Protein AF-R6I378-F1 (afdb_monomer)

Secondary structure (DSSP, 8-state):
----SHHHHHHHIIIIIHHHHHHHHHHHHHHHHH----PPP-HHHHHHHHHHH---PPPPHHHHHHHHHHTHHHHTTT---THHHHHHHHHHS---TTPPPHHHIIIIIIGGGB-TTTHHHHT-TTTHHHH-TTSB---EEEEEETTEEE-TTS-EE-HHHHHHHHHTTTTT-EEEEE-SS--TTTT-EEE-TT--HHHHHHHH--SS-EEEEE-PPBPHHHHHH-TTS--EEEEEEEEETTEEEEEEEEEEEPPTT-SS--GGGT-EEEEE-TTSBEEEEEE-TT--EESB-TTS-BGGG-B-TTHHHHHHHHHHHHHH-TTBSEEEEEEEEBTTS-EEEEEEESS---HHHHHHHHSSSSGGGHHHHHHHHHHHHHSS---TT-EEEEETTEEEEES--SS-SEEEE-SEETTEEEEEE-TTTTTT-TT--EEEE-S-EEEE-TTTTTT-TT--EEEESS-EEEE-TTTTTT-TT--EEEPPTT--EE-TTTTTT-TT--EEE--TT--EE-TTTTTT-TT-EEE--TTSHHHHHHHHTT-EEE-

Radius of gyration: 27.22 Å; Cα contacts (8 Å, |Δi|>4): 1273; chains: 1; bounding box: 61×60×79 Å

pLDDT: mean 87.16, std 14.76, range [24.22, 98.81]

Nearest PDB structures (foldseek):
  6mlx-assembly3_C  TM=9.387E-01  e=2.480E-11  Treponema pallidum
  4fs7-assembly1_A  TM=8.063E-01  e=1.257E-07  Bacteroides ovatus ATCC 8483
  4gt6-assembly1_A  TM=6.341E-01  e=4.299E-09  Faecalibacterium duncaniae
  4oju-assembly1_D  TM=8.704E-01  e=3.057E-06  Pseudoflavonifractor capillosus ATCC 29799
  4cp6-assembly1_A  TM=7.209E-01  e=8.678E-06  Streptococcus pneumoniae

Mean predicted aligned error: 10.91 Å

Sequence (547 aa):
MKNSIKDKLFNYMFNTLCKERHSDLIRAVSAMQSGEKRGSKSTVLRKWFRETTGETPELSSEQLSDVQDTWKDIWDTGLVDPLWVQVYSGKTGIYSPEYVGSDIHYYNVEWSKIDFDYLRAFLDKNYMDVILPCVKHPTTLIRKIHGQYLDVGFNPITKQQAVEKLFENLDPGVVVKISRASSGGKGVRFLGKGSTRDDISDALDVDRDVAVQLVMQQHPEMAKMNASSVNTIRIICIMLDGESIPLSAVVRIGNSRSRVDNFSSGGVGCGVKPDGHLNDCGYTQKGERYDVHPNGFVFSEGFVPNFDKALEAVKRCHMHVPMFGVASWDIAIDADGEPVLIEYNVGGAGIDIHQYNNGPLYGKYRERIIADAFKNYAERGATLDFNYSIARGEATLSNGSKDVHNLIIPELIDGKPVRTIAASAFKNSDKLESAIIEASLSEIGYLAFYNCSKLQQIEFKAPVKTISRSAFNRCTELESVVIPSGCEKICSYAFRTCKKLRQITIPDSVTTIEPDAFLESPNVTICCKKGSAAESYAIENGLKHKT

Foldseek 3Di:
DDDAVVNVPCCCCVVVVVVCVVVLLLQLLVCLVPVAADAADDPVVVVVLCVQQNDFDDDDPVLVVQLCVVCVNRRRSNQDDCVQQRRLCRLQVDHDSQADDPSCCLNLFFVLLAPPVCCVQCQFQLCVCVLQVLAAAFAWAWKQDPNFIAGPVRHTDDLLVSLVSQLVQLVVWKWKDQGPDDPLCPLIDIGHPPDDSVNSSVSVPDPGIITMGHDFAFAPLQCLLPVLAQKWKWWKWFQAPLFIGTQFIKIQRCPNPDNYSRLVVQIWIWGADPQFATDQWTAGLSSHIDSATPVGHGRRSHGQFPVVQQSVSSRSRCSSVVSRRMKIWIWTQGRVRGTYTHGMDGSCSSCSRRCSHPNHRCPPNSVRSVCSSCVCSNPDSNPPQWRWGADPQEIETAQGDLQDAEEEAAQDDPNGGHAYDEACRQAQSCNHQEYEYNGQYQELYHCSNAQVCNHQYYHYPHAYQEQEACSNANVCNHAEEEHDPNHAEYYACSQHNNQNHQEYEDELNHQYYYPNVHHNNQRYEYEYDPPGPSVVVCVVVVHHYDD

Solvent-accessible surface area (backbone atoms only — not comparable to full-atom values): 27652 Å² total; per-residue (Å²): 134,84,78,50,73,63,67,43,51,55,49,38,54,58,59,54,46,49,71,41,38,64,57,51,48,55,48,23,44,49,17,69,73,71,70,47,76,43,68,63,68,55,76,61,58,59,51,49,43,42,76,64,57,44,85,55,62,79,69,50,76,66,57,49,49,47,31,43,63,70,39,50,95,50,36,47,33,21,72,52,52,68,63,44,32,27,45,51,18,52,52,58,75,53,81,53,58,68,40,70,39,65,67,52,42,46,59,41,50,30,53,54,27,52,52,72,86,51,49,70,60,69,56,20,58,70,38,38,64,75,74,41,65,84,47,45,55,61,55,64,58,39,31,33,54,93,87,41,38,22,40,79,85,68,46,82,48,52,69,66,58,52,33,51,61,51,61,77,34,19,76,85,7,34,33,38,32,49,20,60,99,55,63,73,62,52,68,57,46,80,45,34,79,88,58,50,67,64,58,48,48,57,69,65,69,51,104,61,38,30,24,28,23,46,51,75,61,55,17,70,63,50,33,65,67,36,72,62,21,61,46,30,36,40,32,38,33,37,56,53,98,90,39,56,42,78,56,46,44,28,38,28,34,32,38,86,88,33,64,45,42,24,35,86,72,72,9,39,32,27,14,46,45,96,87,17,36,36,34,60,40,24,27,28,86,62,42,52,76,33,61,48,46,99,79,71,34,52,31,61,78,35,48,46,69,56,41,64,56,39,54,52,38,49,34,57,48,44,65,72,44,63,57,42,24,31,38,21,34,30,34,28,41,27,66,87,47,47,49,24,50,76,54,63,36,67,85,66,62,58,63,64,58,43,33,59,43,68,39,44,53,54,59,98,46,38,68,64,52,51,47,64,44,42,43,58,51,76,80,46,81,51,67,79,41,51,38,58,49,75,58,98,72,33,23,35,35,31,67,31,32,59,81,36,40,71,45,76,43,54,42,54,54,97,88,17,46,24,29,34,39,32,61,40,18,31,44,56,15,59,46,22,35,37,37,39,32,45,21,53,22,60,30,40,20,45,27,18,34,21,38,14,41,42,24,33,44,54,44,58,77,31,33,38,29,29,40,25,42,25,18,36,17,37,14,34,42,24,34,48,42,58,53,39,67,60,21,36,36,40,27,38,27,19,39,16,37,15,53,43,21,42,39,35,36,46,43,71,50,27,69,41,75,39,70,54,25,53,39,71,21,87,51,38,29,42,36,27,48,81,91,22,52,59,43,53,51,25,62,77,68,74,43,50,66,48,107

Structure (mmCIF, N/CA/C/O backbone):
data_AF-R6I378-F1
#
_entry.id   AF-R6I378-F1
#
loop_
_atom_site.group_PDB
_atom_site.id
_atom_site.type_symbol
_atom_site.label_atom_id
_atom_site.label_alt_id
_atom_site.label_comp_id
_atom_site.label_asym_id
_atom_site.label_entity_id
_atom_site.label_seq_id
_atom_site.pdbx_PDB_ins_code
_atom_site.Cartn_x
_atom_site.Cartn_y
_atom_site.Cartn_z
_atom_site.occupancy
_atom_site.B_iso_or_equiv
_atom_site.auth_seq_id
_atom_site.auth_comp_id
_atom_site.auth_asym_id
_atom_site.auth_atom_id
_atom_site.pdbx_PDB_model_num
ATOM 1 N N . MET A 1 1 ? 8.473 22.146 16.994 1.00 28.84 1 MET A N 1
ATOM 2 C CA . MET A 1 1 ? 7.876 20.845 16.617 1.00 28.84 1 MET A CA 1
ATOM 3 C C . MET A 1 1 ? 8.200 19.830 17.706 1.00 28.84 1 MET A C 1
ATOM 5 O O . MET A 1 1 ? 9.346 19.424 17.810 1.00 28.84 1 MET A O 1
ATOM 9 N N . LYS A 1 2 ? 7.245 19.499 18.587 1.00 24.22 2 LYS A N 1
ATOM 10 C CA . LYS A 1 2 ? 7.425 18.431 19.584 1.00 24.22 2 LYS A CA 1
ATOM 11 C C . LYS A 1 2 ? 7.080 17.102 18.909 1.00 24.22 2 LYS A C 1
ATOM 13 O O . LYS A 1 2 ? 5.934 16.904 18.520 1.00 24.22 2 LYS A O 1
ATOM 18 N N . ASN A 1 3 ? 8.099 16.263 18.732 1.00 33.28 3 ASN A N 1
ATOM 19 C CA . ASN A 1 3 ? 8.006 14.908 18.194 1.00 33.28 3 ASN A CA 1
ATOM 20 C C . ASN A 1 3 ? 6.972 14.103 18.979 1.00 33.28 3 ASN A C 1
ATOM 22 O O . ASN A 1 3 ? 7.118 13.918 20.191 1.00 33.28 3 ASN A O 1
ATOM 26 N N . SER A 1 4 ? 5.943 13.624 18.289 1.00 38.12 4 SER A N 1
ATOM 27 C CA . SER A 1 4 ? 5.022 12.656 18.872 1.00 38.12 4 SER A CA 1
ATOM 28 C C . SER A 1 4 ? 5.743 11.314 19.058 1.00 38.12 4 SER A C 1
ATOM 30 O O . SER A 1 4 ? 6.722 11.018 18.376 1.00 38.12 4 SER A O 1
ATOM 32 N N . ILE A 1 5 ? 5.261 10.466 19.967 1.00 36.34 5 ILE A N 1
ATOM 33 C CA . ILE A 1 5 ? 5.773 9.092 20.143 1.00 36.34 5 ILE A CA 1
ATOM 34 C C . ILE A 1 5 ? 5.621 8.264 18.841 1.00 36.34 5 ILE A C 1
ATOM 36 O O . ILE A 1 5 ? 6.416 7.362 18.588 1.00 36.34 5 ILE A O 1
ATOM 40 N N . LYS A 1 6 ? 4.685 8.628 17.948 1.00 39.25 6 LYS A N 1
ATOM 41 C CA . LYS A 1 6 ? 4.537 8.047 16.598 1.00 39.25 6 LYS A CA 1
ATOM 42 C C . LYS A 1 6 ? 5.713 8.365 15.673 1.00 39.25 6 LYS A C 1
ATOM 44 O O . LYS A 1 6 ? 6.207 7.465 14.998 1.00 39.25 6 LYS A O 1
ATOM 49 N N . ASP A 1 7 ? 6.229 9.594 15.732 1.00 39.00 7 ASP A N 1
ATOM 50 C CA . ASP A 1 7 ? 7.473 9.983 15.054 1.00 39.00 7 ASP A CA 1
ATOM 51 C C . ASP A 1 7 ? 8.701 9.318 15.688 1.00 39.00 7 ASP A C 1
ATOM 53 O O . ASP A 1 7 ? 9.812 9.554 15.239 1.00 39.00 7 ASP A O 1
ATOM 57 N N . LYS A 1 8 ? 8.544 8.517 16.747 1.00 37.84 8 LYS A N 1
ATOM 58 C CA . LYS A 1 8 ? 9.615 7.686 17.297 1.00 37.84 8 LYS A CA 1
ATOM 59 C C . LYS A 1 8 ? 9.447 6.225 16.909 1.00 37.84 8 LYS A C 1
ATOM 61 O O . LYS A 1 8 ? 10.449 5.657 16.533 1.00 37.84 8 LYS A O 1
ATOM 66 N N . LEU A 1 9 ? 8.247 5.632 16.916 1.00 38.12 9 LEU A N 1
ATOM 67 C CA . LEU A 1 9 ? 8.050 4.224 16.518 1.00 38.12 9 LEU A CA 1
ATOM 68 C C . LEU A 1 9 ? 8.247 4.006 15.016 1.00 38.12 9 LEU A C 1
ATOM 70 O O . LEU A 1 9 ? 9.051 3.161 14.635 1.00 38.12 9 LEU A O 1
ATOM 74 N N . PHE A 1 10 ? 7.573 4.795 14.169 1.00 39.09 10 PHE A N 1
ATOM 75 C CA . PHE A 1 10 ? 7.757 4.690 12.720 1.00 39.09 10 PHE A CA 1
ATOM 76 C C . PHE A 1 10 ? 9.200 5.031 12.367 1.00 39.09 10 PHE A C 1
ATOM 78 O O . PHE A 1 10 ? 9.853 4.242 11.717 1.00 39.09 10 PHE A O 1
ATOM 85 N N . ASN A 1 11 ? 9.764 6.119 12.900 1.00 39.81 11 ASN A N 1
ATOM 86 C CA . ASN A 1 11 ? 11.175 6.442 12.676 1.00 39.81 11 ASN A CA 1
ATOM 87 C C . ASN A 1 11 ? 12.157 5.461 13.340 1.00 39.81 11 ASN A C 1
ATOM 89 O O . ASN A 1 11 ? 13.286 5.392 12.893 1.00 39.81 11 ASN A O 1
ATOM 93 N N . TYR A 1 12 ? 11.807 4.705 14.378 1.00 44.31 12 TYR A N 1
ATOM 94 C CA . TYR A 1 12 ? 12.691 3.697 14.981 1.00 44.31 12 TYR A CA 1
ATOM 95 C C . TYR A 1 12 ? 12.643 2.395 14.180 1.00 44.31 12 TYR A C 1
ATOM 97 O O . TYR A 1 12 ? 13.682 1.888 13.770 1.00 44.31 12 TYR A O 1
ATOM 105 N N . MET A 1 13 ? 11.453 1.900 13.843 1.00 46.03 13 MET A N 1
ATOM 106 C CA . MET A 1 13 ? 11.310 0.760 12.938 1.00 46.03 13 MET A CA 1
ATOM 107 C C . MET A 1 13 ? 11.835 1.070 11.530 1.00 46.03 13 MET A C 1
ATOM 109 O O . MET A 1 13 ? 12.432 0.214 10.884 1.00 46.03 13 MET A O 1
ATOM 113 N N . PHE A 1 14 ? 11.648 2.304 11.064 1.00 41.03 14 PHE A N 1
ATOM 114 C CA . PHE A 1 14 ? 12.072 2.749 9.743 1.00 41.03 14 PHE A CA 1
ATOM 115 C C . PHE A 1 14 ? 13.528 3.235 9.696 1.00 41.03 14 PHE A C 1
ATOM 117 O O . PHE A 1 14 ? 14.151 3.101 8.656 1.00 41.03 14 PHE A O 1
ATOM 124 N N . ASN A 1 15 ? 14.120 3.780 10.770 1.00 40.53 15 ASN A N 1
ATOM 125 C CA . ASN A 1 15 ? 15.522 4.249 10.742 1.00 40.53 15 ASN A CA 1
ATOM 126 C C . ASN A 1 15 ? 16.515 3.339 11.477 1.00 40.53 15 ASN A C 1
ATOM 128 O O . ASN A 1 15 ? 17.694 3.384 11.133 1.00 40.53 15 ASN A O 1
ATOM 132 N N . THR A 1 16 ? 16.089 2.545 12.463 1.00 43.91 16 THR A N 1
ATOM 133 C CA . THR A 1 16 ? 16.956 1.588 13.177 1.00 43.91 16 THR A CA 1
ATOM 134 C C . THR A 1 16 ? 16.847 0.211 12.536 1.00 43.91 16 THR A C 1
ATOM 136 O O . THR A 1 16 ? 17.840 -0.325 12.055 1.00 43.91 16 THR A O 1
ATOM 139 N N . LEU A 1 17 ? 15.631 -0.327 12.429 1.00 45.41 17 LEU A N 1
ATOM 140 C CA . LEU A 1 17 ? 15.429 -1.678 11.913 1.00 45.41 17 LEU A CA 1
ATOM 141 C C . LEU A 1 17 ? 15.471 -1.758 10.371 1.00 45.41 17 LEU A C 1
ATOM 143 O O . LEU A 1 17 ? 15.969 -2.752 9.867 1.00 45.41 17 LEU A O 1
ATOM 147 N N . CYS A 1 18 ? 15.085 -0.735 9.581 1.00 45.81 18 CYS A N 1
ATOM 148 C CA . CYS A 1 18 ? 15.331 -0.775 8.117 1.00 45.81 18 CYS A CA 1
ATOM 149 C C . CYS A 1 18 ? 16.814 -0.759 7.743 1.00 45.81 18 CYS A C 1
ATOM 151 O O . CYS A 1 18 ? 17.179 -1.360 6.736 1.00 45.81 18 CYS A O 1
ATOM 153 N N . LYS A 1 19 ? 17.661 -0.047 8.503 1.00 48.34 19 LYS A N 1
ATOM 154 C CA . LYS A 1 19 ? 19.107 -0.011 8.229 1.00 48.34 19 LYS A CA 1
ATOM 155 C C . LYS A 1 19 ? 19.735 -1.385 8.431 1.00 48.34 19 LYS A C 1
ATOM 157 O O . LYS A 1 19 ? 20.646 -1.748 7.696 1.00 48.34 19 LYS A O 1
ATOM 162 N N . GLU A 1 20 ? 19.217 -2.146 9.391 1.00 51.56 20 GLU A N 1
ATOM 163 C CA . GLU A 1 20 ? 19.656 -3.510 9.670 1.00 51.56 20 GLU A CA 1
ATOM 164 C C . GLU A 1 20 ? 18.843 -4.567 8.907 1.00 51.56 20 GLU A C 1
ATOM 166 O O . GLU A 1 20 ? 19.331 -5.676 8.758 1.00 51.56 20 GLU A O 1
ATOM 171 N N . ARG A 1 21 ? 17.674 -4.243 8.329 1.00 55.41 21 ARG A N 1
ATOM 172 C CA . ARG A 1 21 ? 16.774 -5.190 7.636 1.00 55.41 21 ARG A CA 1
ATOM 173 C C . ARG A 1 21 ? 17.488 -5.987 6.557 1.00 55.41 21 ARG A C 1
ATOM 175 O O . ARG A 1 21 ? 17.337 -7.198 6.510 1.00 55.41 21 ARG A O 1
ATOM 182 N N . HIS A 1 22 ? 18.249 -5.329 5.684 1.00 53.25 22 HIS A N 1
ATOM 183 C CA . HIS A 1 22 ? 18.951 -6.039 4.614 1.00 53.25 22 HIS A CA 1
ATOM 184 C C . HIS A 1 22 ? 19.990 -7.017 5.187 1.00 53.25 22 HIS A C 1
ATOM 186 O O . HIS A 1 22 ? 20.029 -8.174 4.786 1.00 53.25 22 HIS A O 1
ATOM 192 N N . SER A 1 23 ? 20.742 -6.586 6.206 1.00 60.84 23 SER A N 1
ATOM 193 C CA . SER A 1 23 ? 21.663 -7.439 6.967 1.00 60.84 23 SER A CA 1
ATOM 194 C C . SER A 1 23 ? 20.932 -8.598 7.653 1.00 60.84 23 SER A C 1
ATOM 196 O O . SER A 1 23 ? 21.336 -9.744 7.506 1.00 60.84 23 SER A O 1
ATOM 198 N N . ASP A 1 24 ? 19.833 -8.339 8.355 1.00 61.88 24 ASP A N 1
ATOM 199 C CA . ASP A 1 24 ? 19.018 -9.338 9.048 1.00 61.88 24 ASP A CA 1
ATOM 200 C C . ASP A 1 24 ? 18.440 -10.376 8.098 1.00 61.88 24 ASP A C 1
ATOM 202 O O . ASP A 1 24 ? 18.437 -11.560 8.421 1.00 61.88 24 ASP A O 1
ATOM 206 N N . LEU A 1 25 ? 17.974 -9.945 6.927 1.00 60.38 25 LEU A N 1
ATOM 207 C CA . LEU A 1 25 ? 17.420 -10.834 5.917 1.00 60.38 25 LEU A CA 1
ATOM 208 C C . LEU A 1 25 ? 18.521 -11.656 5.243 1.00 60.38 25 LEU A C 1
ATOM 210 O O . LEU A 1 25 ? 18.368 -12.869 5.165 1.00 60.38 25 LEU A O 1
ATOM 214 N N . ILE A 1 26 ? 19.659 -11.058 4.862 1.00 60.28 26 ILE A N 1
ATOM 215 C CA . ILE A 1 26 ? 20.843 -11.813 4.400 1.00 60.28 26 ILE A CA 1
ATOM 216 C C . ILE A 1 26 ? 21.233 -12.853 5.449 1.00 60.28 26 ILE A C 1
ATOM 218 O O . ILE A 1 26 ? 21.522 -14.010 5.138 1.00 60.28 26 ILE A O 1
ATOM 222 N N . ARG A 1 27 ? 21.223 -12.442 6.718 1.00 66.31 27 ARG A N 1
ATOM 223 C CA . ARG A 1 27 ? 21.560 -13.308 7.833 1.00 66.31 27 ARG A CA 1
ATOM 224 C C . ARG A 1 27 ? 20.565 -14.465 7.978 1.00 66.31 27 ARG A C 1
ATOM 226 O O . ARG A 1 27 ? 21.001 -15.601 8.130 1.00 66.31 27 ARG A O 1
ATOM 233 N N . ALA A 1 28 ? 19.270 -14.198 7.906 1.00 62.50 28 ALA A N 1
ATOM 234 C CA . ALA A 1 28 ? 18.227 -15.214 7.986 1.00 62.50 28 ALA A CA 1
ATOM 235 C C . ALA A 1 28 ? 18.292 -16.201 6.809 1.00 62.50 28 ALA A C 1
ATOM 237 O O . ALA A 1 28 ? 18.219 -17.407 7.025 1.00 62.50 28 ALA A O 1
ATOM 238 N N . VAL A 1 29 ? 18.500 -15.707 5.582 1.00 59.12 29 VAL A N 1
ATOM 239 C CA . VAL A 1 29 ? 18.694 -16.538 4.377 1.00 59.12 29 VAL A CA 1
ATOM 240 C C . VAL A 1 29 ? 19.894 -17.463 4.550 1.00 59.12 29 VAL A C 1
ATOM 242 O O . VAL A 1 29 ? 19.786 -18.665 4.328 1.00 59.12 29 VAL A O 1
ATOM 245 N N . SER A 1 30 ? 21.023 -16.918 5.006 1.00 63.78 30 SER A N 1
ATOM 246 C CA . SER A 1 30 ? 22.235 -17.697 5.263 1.00 63.78 30 SER A CA 1
ATOM 247 C C . SER A 1 30 ? 22.000 -18.805 6.293 1.00 63.78 30 SER A C 1
ATOM 249 O O . SER A 1 30 ? 22.451 -19.921 6.061 1.00 63.78 30 SER A O 1
ATOM 251 N N . ALA A 1 31 ? 21.273 -18.525 7.381 1.00 65.44 31 ALA A N 1
ATOM 252 C CA . ALA A 1 31 ? 20.920 -19.521 8.395 1.00 65.44 31 ALA A CA 1
ATOM 253 C C . ALA A 1 31 ? 20.043 -20.648 7.826 1.00 65.44 31 ALA A C 1
ATOM 255 O O . ALA A 1 31 ? 20.327 -21.821 8.052 1.00 65.44 31 ALA A O 1
ATOM 256 N N . MET A 1 32 ? 19.019 -20.300 7.035 1.00 65.06 32 MET A N 1
ATOM 257 C CA . MET A 1 32 ? 18.137 -21.283 6.388 1.00 65.06 32 MET A CA 1
ATOM 258 C C . MET A 1 32 ? 18.895 -22.192 5.413 1.00 65.06 32 MET A C 1
ATOM 260 O O . MET A 1 32 ? 18.591 -23.376 5.319 1.00 65.06 32 MET A O 1
ATOM 264 N N . GLN A 1 33 ? 19.900 -21.660 4.714 1.00 63.34 33 GLN A N 1
ATOM 265 C CA . GLN A 1 33 ? 20.709 -22.423 3.759 1.00 63.34 33 GLN A CA 1
ATOM 266 C C . GLN A 1 33 ? 21.752 -23.323 4.426 1.00 63.34 33 GLN A C 1
ATOM 268 O O . GLN A 1 33 ? 21.998 -24.430 3.953 1.00 63.34 33 GLN A O 1
ATOM 273 N N . SER A 1 34 ? 22.409 -22.843 5.485 1.00 66.25 34 SER A N 1
ATOM 274 C CA . SER A 1 34 ? 23.501 -23.570 6.142 1.00 66.25 34 SER A CA 1
ATOM 275 C C . SER A 1 34 ? 23.032 -24.495 7.267 1.00 66.25 34 SER A C 1
ATOM 277 O O . SER A 1 34 ? 23.807 -25.343 7.709 1.00 66.25 34 SER A O 1
ATOM 279 N N . GLY A 1 35 ? 21.801 -24.318 7.760 1.00 65.44 35 GLY A N 1
ATOM 280 C CA . GLY A 1 35 ? 21.319 -24.945 8.994 1.00 65.44 35 GLY A CA 1
ATOM 281 C C . GLY A 1 35 ? 21.964 -24.369 10.263 1.00 65.44 35 GLY A C 1
ATOM 282 O O . GLY A 1 35 ? 21.819 -24.940 11.344 1.00 65.44 35 GLY A O 1
ATOM 283 N N . GLU A 1 36 ? 22.709 -23.264 10.155 1.00 71.19 36 GLU A N 1
ATOM 284 C CA . GLU A 1 36 ? 23.337 -22.590 11.291 1.00 71.19 36 GLU A CA 1
ATOM 285 C C . GLU A 1 36 ? 22.280 -21.898 12.160 1.00 71.19 36 GLU A C 1
ATOM 287 O O . GLU A 1 36 ? 21.536 -21.037 11.691 1.00 71.19 36 GLU A O 1
ATOM 292 N N . LYS A 1 37 ? 22.265 -22.218 13.458 1.00 71.44 37 LYS A N 1
ATOM 293 C CA . LYS A 1 37 ? 21.362 -21.586 14.425 1.00 71.44 37 LYS A CA 1
ATOM 294 C C . LYS A 1 37 ? 21.810 -20.174 14.773 1.00 71.44 37 LYS A C 1
ATOM 296 O O . LYS A 1 37 ? 22.980 -19.952 15.093 1.00 71.44 37 LYS A O 1
ATOM 301 N N . ARG A 1 38 ? 20.868 -19.227 14.804 1.00 68.25 38 ARG A N 1
ATOM 302 C CA . ARG A 1 38 ? 21.132 -17.832 15.193 1.00 68.25 38 ARG A CA 1
ATOM 303 C C . ARG A 1 38 ? 20.367 -17.430 16.447 1.00 68.25 38 ARG A C 1
ATOM 305 O O . ARG A 1 38 ? 19.251 -17.872 16.685 1.00 68.25 38 ARG A O 1
ATOM 312 N N . GLY A 1 39 ? 21.001 -16.593 17.271 1.00 63.81 39 GLY A N 1
ATOM 313 C CA . GLY A 1 39 ? 20.392 -16.051 18.489 1.00 63.81 39 GLY A CA 1
ATOM 314 C C . GLY A 1 39 ? 19.288 -15.027 18.199 1.00 63.81 39 GLY A C 1
ATOM 315 O O . GLY A 1 39 ? 19.255 -14.434 17.120 1.00 63.81 39 GLY A O 1
ATOM 316 N N . SER A 1 40 ? 18.407 -14.798 19.180 1.00 62.50 40 SER A N 1
ATOM 317 C CA . SER A 1 40 ? 17.303 -13.834 19.067 1.00 62.50 40 SER A CA 1
ATOM 318 C C . SER A 1 40 ? 17.797 -12.385 18.961 1.00 62.50 40 SER A C 1
ATOM 320 O O . SER A 1 40 ? 18.901 -12.037 19.401 1.00 62.50 40 SER A O 1
ATOM 322 N N . LYS A 1 41 ? 16.965 -11.503 18.397 1.00 63.62 41 LYS A N 1
ATOM 323 C CA . LYS A 1 41 ? 17.326 -10.098 18.188 1.00 63.62 41 LYS A CA 1
ATOM 324 C C . LYS A 1 41 ? 17.354 -9.289 19.489 1.00 63.62 41 LYS A C 1
ATOM 326 O O . LYS A 1 41 ? 16.386 -9.154 20.211 1.00 63.62 41 LYS A O 1
ATOM 331 N N . SER A 1 42 ? 18.493 -8.629 19.680 1.00 57.16 42 SER A N 1
ATOM 332 C CA . SER A 1 42 ? 18.639 -7.279 20.229 1.00 57.16 42 SER A CA 1
ATOM 333 C C . SER A 1 42 ? 18.168 -6.980 21.666 1.00 57.16 42 SER A C 1
ATOM 335 O O . SER A 1 42 ? 16.997 -6.762 21.973 1.00 57.16 42 SER A O 1
ATOM 337 N N . THR A 1 43 ? 19.153 -6.690 22.519 1.00 61.69 43 THR A N 1
ATOM 338 C CA . THR A 1 43 ? 19.019 -5.935 23.780 1.00 61.69 43 THR A CA 1
ATOM 339 C C . THR A 1 43 ? 18.233 -4.615 23.626 1.00 61.69 43 THR A C 1
ATOM 341 O O . THR A 1 43 ? 17.656 -4.118 24.596 1.00 61.69 43 THR A O 1
ATOM 344 N N . VAL A 1 44 ? 18.176 -4.033 22.420 1.00 60.59 44 VAL A N 1
ATOM 345 C CA . VAL A 1 44 ? 17.491 -2.760 22.129 1.00 60.59 44 VAL A CA 1
ATOM 346 C C . VAL A 1 44 ? 15.965 -2.923 22.081 1.00 60.59 44 VAL A C 1
ATOM 348 O O . VAL A 1 44 ? 15.265 -2.056 22.602 1.00 60.59 44 VAL A O 1
ATOM 351 N N . LEU A 1 45 ? 15.440 -4.037 21.549 1.00 66.50 45 LEU A N 1
ATOM 352 C CA . LEU A 1 45 ? 13.999 -4.353 21.579 1.00 66.50 45 LEU A CA 1
ATOM 353 C C . LEU A 1 45 ? 13.506 -4.443 23.027 1.00 66.50 45 LEU A C 1
ATOM 355 O O . LEU A 1 45 ? 12.554 -3.760 23.403 1.00 66.50 45 LEU A O 1
ATOM 359 N N . ARG A 1 46 ? 14.237 -5.176 23.877 1.00 71.88 46 ARG A N 1
ATOM 360 C CA . ARG A 1 46 ? 13.964 -5.276 25.323 1.00 71.88 46 ARG A CA 1
ATOM 361 C C . ARG A 1 46 ? 13.918 -3.915 26.010 1.00 71.88 46 ARG A C 1
ATOM 363 O O . ARG A 1 46 ? 13.002 -3.653 26.789 1.00 71.88 46 ARG A O 1
ATOM 370 N N . LYS A 1 47 ? 14.879 -3.035 25.711 1.00 72.88 47 LYS A N 1
ATOM 371 C CA . LYS A 1 47 ? 14.892 -1.665 26.239 1.00 72.88 47 LYS A CA 1
ATOM 372 C C . LYS A 1 47 ? 13.662 -0.876 25.780 1.00 72.88 47 LYS A C 1
ATOM 374 O O . LYS A 1 47 ? 13.007 -0.247 26.606 1.00 72.88 47 LYS A O 1
ATOM 379 N N . TRP A 1 48 ? 13.325 -0.942 24.494 1.00 71.81 48 TRP A N 1
ATOM 380 C CA . TRP A 1 48 ? 12.195 -0.208 23.926 1.00 71.81 48 TRP A CA 1
ATOM 381 C C . TRP A 1 48 ? 10.846 -0.639 24.513 1.00 71.81 48 TRP A C 1
ATOM 383 O O . TRP A 1 48 ? 10.046 0.219 24.891 1.00 71.81 48 TRP A O 1
ATOM 393 N N . PHE A 1 49 ? 10.596 -1.946 24.636 1.00 74.31 49 PHE A N 1
ATOM 394 C CA . PHE A 1 49 ? 9.373 -2.446 25.267 1.00 74.31 49 PHE A CA 1
ATOM 395 C C . PHE A 1 49 ? 9.280 -2.008 26.719 1.00 74.31 49 PHE A C 1
ATOM 397 O O . PHE A 1 49 ? 8.252 -1.479 27.133 1.00 74.31 49 PHE A O 1
ATOM 404 N N . ARG A 1 50 ? 10.375 -2.118 27.478 1.00 75.56 50 ARG A N 1
ATOM 405 C CA . ARG A 1 50 ? 10.400 -1.637 28.862 1.00 75.56 50 ARG A CA 1
ATOM 406 C C . ARG A 1 50 ? 10.031 -0.153 28.954 1.00 75.56 50 ARG A C 1
ATOM 408 O O . ARG A 1 50 ? 9.255 0.228 29.821 1.00 75.56 50 ARG A O 1
ATOM 415 N N . GLU A 1 51 ? 10.538 0.673 28.041 1.00 74.31 51 GLU A N 1
ATOM 416 C CA . GLU A 1 51 ? 10.240 2.111 27.990 1.00 74.31 51 GLU A CA 1
ATOM 417 C C . GLU A 1 51 ? 8.814 2.430 27.499 1.00 74.31 51 GLU A C 1
ATOM 419 O O . GLU A 1 51 ? 8.248 3.454 27.886 1.00 74.31 51 GLU A O 1
ATOM 424 N N . THR A 1 52 ? 8.224 1.585 26.648 1.00 66.12 52 THR A N 1
ATOM 425 C CA . THR A 1 52 ? 6.962 1.891 25.943 1.00 66.12 52 THR A CA 1
ATOM 426 C C . THR A 1 52 ? 5.744 1.229 26.576 1.00 66.12 52 THR A C 1
ATOM 428 O O . THR A 1 52 ? 4.684 1.851 26.676 1.00 66.12 52 THR A O 1
ATOM 431 N N . THR A 1 53 ? 5.892 -0.022 27.001 1.00 70.56 53 THR A N 1
ATOM 432 C CA . THR A 1 53 ? 4.829 -0.857 27.565 1.00 70.56 53 THR A CA 1
ATOM 433 C C . THR A 1 53 ? 5.054 -1.171 29.043 1.00 70.56 53 THR A C 1
ATOM 435 O O . THR A 1 53 ? 4.151 -1.703 29.679 1.00 70.56 53 THR A O 1
ATOM 438 N N . GLY A 1 54 ? 6.207 -0.828 29.621 1.00 75.75 54 GLY A N 1
ATOM 439 C CA . GLY A 1 54 ? 6.563 -1.223 30.985 1.00 75.75 54 GLY A CA 1
ATOM 440 C C . GLY A 1 54 ? 7.019 -2.681 31.069 1.00 75.75 54 GLY A C 1
ATOM 441 O O . GLY A 1 54 ? 7.217 -3.350 30.052 1.00 75.75 54 GLY A O 1
ATOM 442 N N . GLU A 1 55 ? 7.214 -3.167 32.292 1.00 80.25 55 GLU A N 1
ATOM 443 C CA . GLU A 1 55 ? 7.623 -4.551 32.542 1.00 80.25 55 GLU A CA 1
ATOM 444 C C . GLU A 1 55 ? 6.457 -5.524 32.323 1.00 80.25 55 GLU A C 1
ATOM 446 O O . GLU A 1 55 ? 5.301 -5.215 32.615 1.00 80.25 55 GLU A O 1
ATOM 451 N N . THR A 1 56 ? 6.767 -6.701 31.779 1.00 83.50 56 THR A N 1
ATOM 452 C CA . THR A 1 56 ? 5.810 -7.795 31.560 1.00 83.50 56 THR A CA 1
ATOM 453 C C . THR A 1 56 ? 6.411 -9.098 32.088 1.00 83.50 56 THR A C 1
ATOM 455 O O . THR A 1 56 ? 7.634 -9.253 32.003 1.00 83.50 56 THR A O 1
ATOM 458 N N . PRO A 1 57 ? 5.601 -10.018 32.649 1.00 86.75 57 PRO A N 1
ATOM 459 C CA . PRO A 1 57 ? 6.097 -11.288 33.179 1.00 86.75 57 PRO A CA 1
ATOM 460 C C . PRO A 1 57 ? 6.881 -12.060 32.122 1.00 86.75 57 PRO A C 1
ATOM 462 O O . PRO A 1 57 ? 6.486 -12.060 30.960 1.00 86.75 57 PRO A O 1
ATOM 465 N N . GLU A 1 58 ? 7.985 -12.696 32.508 1.00 90.06 58 GLU A N 1
ATOM 466 C CA . GLU A 1 58 ? 8.736 -13.560 31.596 1.00 90.06 58 GLU A CA 1
ATOM 467 C C . GLU A 1 58 ? 7.937 -14.820 31.244 1.00 90.06 58 GLU A C 1
ATOM 469 O O . GLU A 1 58 ? 7.117 -15.294 32.032 1.00 90.06 58 GLU A O 1
ATOM 474 N N . LEU A 1 59 ? 8.192 -15.364 30.052 1.00 91.62 59 LEU A N 1
ATOM 475 C CA . LEU A 1 59 ? 7.637 -16.654 29.652 1.00 91.62 59 LEU A CA 1
ATOM 476 C C . LEU A 1 59 ? 8.280 -17.775 30.474 1.00 91.62 59 LEU A C 1
ATOM 478 O O . LEU A 1 59 ? 9.494 -17.772 30.695 1.00 91.62 59 LEU A O 1
ATOM 482 N N . SER A 1 60 ? 7.482 -18.762 30.883 1.00 95.38 60 SER A N 1
ATOM 483 C CA . SER A 1 60 ? 8.017 -19.995 31.465 1.00 95.38 60 SER A CA 1
ATOM 484 C C . SER A 1 60 ? 8.838 -20.779 30.430 1.00 95.38 60 SER A C 1
ATOM 486 O O . SER A 1 60 ? 8.711 -20.571 29.222 1.00 95.38 60 SER A O 1
ATOM 488 N N . SER A 1 61 ? 9.667 -21.725 30.881 1.00 94.62 61 SER A N 1
ATOM 489 C CA . SER A 1 61 ? 10.420 -22.597 29.966 1.00 94.62 61 SER A CA 1
ATOM 490 C C . SER A 1 61 ? 9.508 -23.411 29.041 1.00 94.62 61 SER A C 1
ATOM 492 O O . SER A 1 61 ? 9.846 -23.612 27.880 1.00 94.62 61 SER A O 1
ATOM 494 N N . GLU A 1 62 ? 8.341 -23.832 29.536 1.00 96.00 62 GLU A N 1
ATOM 495 C CA . GLU A 1 62 ? 7.319 -24.528 28.746 1.00 96.00 62 GLU A CA 1
ATOM 496 C C . GLU A 1 62 ? 6.719 -23.604 27.681 1.00 96.00 62 GLU A C 1
ATOM 498 O O . GLU A 1 62 ? 6.690 -23.955 26.506 1.00 96.00 62 GLU A O 1
ATOM 503 N N . GLN A 1 63 ? 6.345 -22.378 28.062 1.00 96.00 63 GLN A N 1
ATOM 504 C CA . GLN A 1 63 ? 5.826 -21.383 27.122 1.00 96.00 63 GLN A CA 1
ATOM 505 C C . GLN A 1 63 ? 6.858 -20.992 26.063 1.00 96.00 63 GLN A C 1
ATOM 507 O O . GLN A 1 63 ? 6.497 -20.732 24.919 1.00 96.00 63 GLN A O 1
ATOM 512 N N . LEU A 1 64 ? 8.140 -20.926 26.424 1.00 92.94 64 LEU A N 1
ATOM 513 C CA . LEU A 1 64 ? 9.204 -20.665 25.461 1.00 92.94 64 LEU A CA 1
ATOM 514 C C . LEU A 1 64 ? 9.358 -21.826 24.471 1.00 92.94 64 LEU A C 1
ATOM 516 O O . LEU A 1 64 ? 9.545 -21.567 23.285 1.00 92.94 64 LEU A O 1
ATOM 520 N N . SER A 1 65 ? 9.252 -23.075 24.935 1.00 94.25 65 SER A N 1
ATOM 521 C CA . SER A 1 65 ? 9.261 -24.258 24.064 1.00 94.25 65 SER A CA 1
ATOM 522 C C . SER A 1 65 ? 8.075 -24.255 23.098 1.00 94.25 65 SER A C 1
ATOM 524 O O . SER A 1 65 ? 8.252 -24.505 21.914 1.00 94.25 65 SER A O 1
ATOM 526 N N . ASP A 1 66 ? 6.882 -23.893 23.563 1.00 95.88 66 ASP A N 1
ATOM 527 C CA . ASP A 1 66 ? 5.687 -23.820 22.714 1.00 95.88 66 ASP A CA 1
ATOM 528 C C . ASP A 1 66 ? 5.809 -22.727 21.629 1.00 95.88 66 ASP A C 1
ATOM 530 O O . ASP A 1 66 ? 5.479 -22.932 20.458 1.00 95.88 66 ASP A O 1
ATOM 534 N N . VAL A 1 67 ? 6.405 -21.575 21.968 1.00 93.88 67 VAL A N 1
ATOM 535 C CA . VAL A 1 67 ? 6.749 -20.548 20.967 1.00 93.88 67 VAL A CA 1
ATOM 536 C C . VAL A 1 67 ? 7.764 -21.087 19.952 1.00 93.88 67 VAL A C 1
ATOM 538 O O . VAL A 1 67 ? 7.613 -20.839 18.755 1.00 93.88 67 VAL A O 1
ATOM 541 N N . GLN A 1 68 ? 8.779 -21.830 20.403 1.00 91.75 68 GLN A N 1
ATOM 542 C CA . GLN A 1 68 ? 9.759 -22.465 19.515 1.00 91.75 68 GLN A CA 1
ATOM 543 C C . GLN A 1 68 ? 9.093 -23.424 18.536 1.00 91.75 68 GLN A C 1
ATOM 545 O O . GLN A 1 68 ? 9.322 -23.316 17.333 1.00 91.75 68 GLN A O 1
ATOM 550 N N . ASP A 1 69 ? 8.233 -24.307 19.034 1.00 92.44 69 ASP A N 1
ATOM 551 C CA . ASP A 1 69 ? 7.541 -25.308 18.226 1.00 92.44 69 ASP A CA 1
ATOM 552 C C . ASP A 1 69 ? 6.569 -24.660 17.233 1.00 92.44 69 ASP A C 1
ATOM 554 O O . ASP A 1 69 ? 6.533 -25.029 16.055 1.00 92.44 69 ASP A O 1
ATOM 558 N N . THR A 1 70 ? 5.840 -23.632 17.671 1.00 91.81 70 THR A N 1
ATOM 559 C CA . THR A 1 70 ? 4.914 -22.867 16.826 1.00 91.81 70 THR A CA 1
ATOM 560 C C . THR A 1 70 ? 5.643 -22.175 15.674 1.00 91.81 70 THR A C 1
ATOM 562 O O . THR A 1 70 ? 5.151 -22.142 14.541 1.00 91.81 70 THR A O 1
ATOM 565 N N . TRP A 1 71 ? 6.826 -21.615 15.928 1.00 88.25 71 TRP A N 1
ATOM 566 C CA . TRP A 1 71 ? 7.616 -20.860 14.951 1.00 88.25 71 TRP A CA 1
ATOM 567 C C . TRP A 1 71 ? 8.793 -21.643 14.360 1.00 88.25 71 TRP A C 1
ATOM 569 O O . TRP A 1 71 ? 9.659 -21.036 13.730 1.00 88.25 71 TRP A O 1
ATOM 579 N N . LYS A 1 72 ? 8.817 -22.971 14.518 1.00 86.56 72 LYS A N 1
ATOM 580 C CA . LYS A 1 72 ? 9.957 -23.844 14.185 1.00 86.56 72 LYS A CA 1
ATOM 581 C C . LYS A 1 72 ? 10.528 -23.632 12.783 1.00 86.56 72 LYS A C 1
ATOM 583 O O . LYS A 1 72 ? 11.743 -23.648 12.621 1.00 86.56 72 LYS A O 1
ATOM 588 N N . ASP A 1 73 ? 9.671 -23.349 11.801 1.00 77.81 73 ASP A N 1
ATOM 589 C CA . ASP A 1 73 ? 10.062 -23.198 10.394 1.00 77.81 73 ASP A CA 1
ATOM 590 C C . ASP A 1 73 ? 10.974 -21.985 10.162 1.00 77.81 73 ASP A C 1
ATOM 592 O O . ASP A 1 73 ? 11.758 -21.961 9.217 1.00 77.81 73 ASP A O 1
ATOM 596 N N . ILE A 1 74 ? 10.888 -20.975 11.033 1.00 78.75 74 ILE A N 1
ATOM 597 C CA . ILE A 1 74 ? 11.706 -19.761 10.958 1.00 78.75 74 ILE A CA 1
ATOM 598 C C . ILE A 1 74 ? 12.422 -19.437 12.276 1.00 78.75 74 ILE A C 1
ATOM 600 O O . ILE A 1 74 ? 13.021 -18.367 12.396 1.00 78.75 74 ILE A O 1
ATOM 604 N N . TRP A 1 75 ? 12.395 -20.332 13.265 1.00 83.19 75 TRP A N 1
ATOM 605 C CA . TRP A 1 75 ? 12.962 -20.084 14.591 1.00 83.19 75 TRP A CA 1
ATOM 606 C C . TRP A 1 75 ? 14.478 -19.859 14.532 1.00 83.19 75 TRP A C 1
ATOM 608 O O . TRP A 1 75 ? 14.982 -18.824 14.972 1.00 83.19 75 TRP A O 1
ATOM 618 N N . ASP A 1 76 ? 15.201 -20.783 13.893 1.00 78.44 76 ASP A N 1
ATOM 619 C CA . ASP A 1 76 ? 16.669 -20.771 13.831 1.00 78.44 76 ASP A CA 1
ATOM 620 C C . ASP A 1 76 ? 17.239 -19.625 12.969 1.00 78.44 76 ASP A C 1
ATOM 622 O O . ASP A 1 76 ? 18.442 -19.355 12.996 1.00 78.44 76 ASP A O 1
ATOM 626 N N . THR A 1 77 ? 16.377 -18.888 12.259 1.00 72.94 77 THR A N 1
ATOM 627 C CA . THR A 1 77 ? 16.761 -17.706 11.470 1.00 72.94 77 THR A CA 1
ATOM 628 C C . THR A 1 77 ? 17.148 -16.505 12.334 1.00 72.94 77 THR A C 1
ATOM 630 O O . THR A 1 77 ? 17.769 -15.559 11.838 1.00 72.94 77 THR A O 1
ATOM 633 N N . GLY A 1 78 ? 16.756 -16.511 13.614 1.00 74.69 78 GLY A N 1
ATOM 634 C CA . GLY A 1 78 ? 16.883 -15.368 14.517 1.00 74.69 78 GLY A CA 1
ATOM 635 C C . GLY A 1 78 ? 15.911 -14.220 14.210 1.00 74.69 78 GLY A C 1
ATOM 636 O O . GLY A 1 78 ? 16.050 -13.142 14.783 1.00 74.69 78 GLY A O 1
ATOM 637 N N . LEU A 1 79 ? 14.940 -14.402 13.304 1.00 76.31 79 LEU A N 1
ATOM 638 C CA . LEU A 1 79 ? 13.898 -13.402 13.024 1.00 76.31 79 LEU A CA 1
ATOM 639 C C . LEU A 1 79 ? 12.805 -13.365 14.094 1.00 76.31 79 LEU A C 1
ATOM 641 O O . LEU A 1 79 ? 12.189 -12.321 14.286 1.00 76.31 79 LEU A O 1
ATOM 645 N N . VAL A 1 80 ? 12.564 -14.488 14.768 1.00 82.94 80 VAL A N 1
ATOM 646 C CA . VAL A 1 80 ? 11.536 -14.612 15.803 1.00 82.94 80 VAL A CA 1
ATOM 647 C C . VAL A 1 80 ? 12.103 -14.164 17.140 1.00 82.94 80 VAL A C 1
ATOM 649 O O . VAL A 1 80 ? 13.102 -14.700 17.617 1.00 82.94 80 VAL A O 1
ATOM 652 N N . ASP A 1 81 ? 11.448 -13.181 17.755 1.00 86.25 81 ASP A N 1
ATOM 653 C CA . ASP A 1 81 ? 11.735 -12.764 19.123 1.00 86.25 81 ASP A CA 1
ATOM 654 C C . ASP A 1 81 ? 10.545 -13.116 20.037 1.00 86.25 81 ASP A C 1
ATOM 656 O O . ASP A 1 81 ? 9.459 -12.544 19.871 1.00 86.25 81 ASP A O 1
ATOM 660 N N . PRO A 1 82 ? 10.717 -14.030 21.017 1.00 89.12 82 PRO A N 1
ATOM 661 C CA . PRO A 1 82 ? 9.647 -14.417 21.939 1.00 89.12 82 PRO A CA 1
ATOM 662 C C . PRO A 1 82 ? 9.170 -13.257 22.827 1.00 89.12 82 PRO A C 1
ATOM 664 O O . PRO A 1 82 ? 8.112 -13.358 23.450 1.00 89.12 82 PRO A O 1
ATOM 667 N N . LEU A 1 83 ? 9.898 -12.135 22.874 1.00 86.94 83 LEU A N 1
ATOM 668 C CA . LEU A 1 83 ? 9.491 -10.935 23.599 1.00 86.94 83 LEU A CA 1
ATOM 669 C C . LEU A 1 83 ? 8.139 -10.387 23.128 1.00 86.94 83 LEU A C 1
ATOM 671 O O . LEU A 1 83 ? 7.389 -9.850 23.940 1.00 86.94 83 LEU A O 1
ATOM 675 N N . TRP A 1 84 ? 7.789 -10.542 21.850 1.00 89.31 84 TRP A N 1
ATOM 676 C CA . TRP A 1 84 ? 6.462 -10.152 21.367 1.00 89.31 84 TRP A CA 1
ATOM 677 C C . TRP A 1 84 ? 5.364 -10.963 22.055 1.00 89.31 84 TRP A C 1
ATOM 679 O O . TRP A 1 84 ? 4.423 -10.384 22.597 1.00 89.31 84 TRP A O 1
ATOM 689 N N . VAL A 1 85 ? 5.527 -12.287 22.113 1.00 93.38 85 VAL A N 1
ATOM 690 C CA . VAL A 1 85 ? 4.601 -13.191 22.811 1.00 93.38 85 VAL A CA 1
ATOM 691 C C . VAL A 1 85 ? 4.516 -12.828 24.290 1.00 93.38 85 VAL A C 1
ATOM 693 O O . VAL A 1 85 ? 3.415 -12.720 24.829 1.00 93.38 85 VAL A O 1
ATOM 696 N N . GLN A 1 86 ? 5.661 -12.571 24.928 1.00 92.06 86 GLN A N 1
ATOM 697 C CA . GLN A 1 86 ? 5.740 -12.125 26.319 1.00 92.06 86 GLN A CA 1
ATOM 698 C C . GLN A 1 86 ? 4.904 -10.859 26.557 1.00 92.06 86 GLN A C 1
ATOM 700 O O . GLN A 1 86 ? 4.069 -10.818 27.462 1.00 92.06 86 GLN A O 1
ATOM 705 N N . VAL A 1 87 ? 5.100 -9.833 25.727 1.00 89.81 87 VAL A N 1
ATOM 706 C CA . VAL A 1 87 ? 4.456 -8.528 25.901 1.00 89.81 87 VAL A CA 1
ATOM 707 C C . VAL A 1 87 ? 2.952 -8.623 25.689 1.00 89.81 87 VAL A C 1
ATOM 709 O O . VAL A 1 87 ? 2.192 -8.153 26.538 1.00 89.81 87 VAL A O 1
ATOM 712 N N . TYR A 1 88 ? 2.500 -9.255 24.604 1.00 93.19 88 TYR A N 1
ATOM 713 C CA . TYR A 1 88 ? 1.067 -9.406 24.352 1.00 93.19 88 TYR A CA 1
ATOM 714 C C . TYR A 1 88 ? 0.388 -10.250 25.426 1.00 93.19 88 TYR A C 1
ATOM 716 O O . TYR A 1 88 ? -0.650 -9.840 25.948 1.00 93.19 88 TYR A O 1
ATOM 724 N N . SER A 1 89 ? 0.999 -11.366 25.826 1.00 93.62 89 SER A N 1
ATOM 725 C CA . SER A 1 89 ? 0.451 -12.228 26.878 1.00 93.62 89 SER A CA 1
ATOM 726 C C . SER A 1 89 ? 0.366 -11.493 28.214 1.00 93.62 89 SER A C 1
ATOM 728 O O . SER A 1 89 ? -0.673 -11.514 28.868 1.00 93.62 89 SER A O 1
ATOM 730 N N . GLY A 1 90 ? 1.421 -10.765 28.592 1.00 91.06 90 GLY A N 1
ATOM 731 C CA . GLY A 1 90 ? 1.455 -9.989 29.830 1.00 91.06 90 GLY A CA 1
ATOM 732 C C . GLY A 1 90 ? 0.436 -8.846 29.868 1.00 91.06 90 GLY A C 1
ATOM 733 O O . GLY A 1 90 ? -0.099 -8.541 30.931 1.00 91.06 90 GLY A O 1
ATOM 734 N N . LYS A 1 91 ? 0.142 -8.216 28.723 1.00 88.62 91 LYS A N 1
ATOM 735 C CA . LYS A 1 91 ? -0.836 -7.116 28.629 1.00 88.62 91 LYS A CA 1
ATOM 736 C C . LYS A 1 91 ? -2.282 -7.584 28.565 1.00 88.62 91 LYS A C 1
ATOM 738 O O . LYS A 1 91 ? -3.161 -6.939 29.132 1.00 88.62 91 LYS A O 1
ATOM 743 N N . THR A 1 92 ? -2.533 -8.677 27.859 1.00 89.69 92 THR A N 1
ATOM 744 C CA . THR A 1 92 ? -3.891 -9.191 27.645 1.00 89.69 92 THR A CA 1
ATOM 745 C C . THR A 1 92 ? -4.334 -10.138 28.756 1.00 89.69 92 THR A C 1
ATOM 747 O O . THR A 1 92 ? -5.531 -10.262 29.005 1.00 89.69 92 THR A O 1
ATOM 750 N N . GLY A 1 93 ? -3.383 -10.786 29.436 1.00 88.75 93 GLY A N 1
ATOM 751 C CA . GLY A 1 93 ? -3.640 -11.934 30.305 1.00 88.75 93 GLY A CA 1
ATOM 752 C C . GLY A 1 93 ? -3.923 -13.225 29.527 1.00 88.75 93 GLY A C 1
ATOM 753 O O . GLY A 1 93 ? -4.231 -14.242 30.140 1.00 88.75 93 GLY A O 1
ATOM 754 N N . ILE A 1 94 ? -3.827 -13.195 28.193 1.00 88.50 94 ILE A N 1
ATOM 755 C CA . ILE A 1 94 ? -4.105 -14.320 27.299 1.00 88.50 94 ILE A CA 1
ATOM 756 C C . ILE A 1 94 ? -2.787 -14.760 26.680 1.00 88.50 94 ILE A C 1
ATOM 758 O O . ILE A 1 94 ? -2.226 -14.066 25.832 1.00 88.50 94 ILE A O 1
ATOM 762 N N . TYR A 1 95 ? -2.302 -15.926 27.098 1.00 94.31 95 TYR A N 1
ATOM 763 C CA . TYR A 1 95 ? -1.148 -16.551 26.469 1.00 94.31 95 TYR A CA 1
ATOM 764 C C . TYR A 1 95 ? -1.523 -17.152 25.110 1.00 94.31 95 TYR A C 1
ATOM 766 O O . TYR A 1 95 ? -2.533 -17.843 24.986 1.00 94.31 95 TYR A O 1
ATOM 774 N N . SER A 1 96 ? -0.682 -16.912 24.105 1.00 95.62 96 SER A N 1
ATOM 775 C CA . SER A 1 96 ? -0.702 -17.653 22.846 1.00 95.62 96 SER A CA 1
ATOM 776 C C . SER A 1 96 ? 0.679 -17.614 22.192 1.00 95.62 96 SER A C 1
ATOM 778 O O . SER A 1 96 ? 1.237 -16.523 22.047 1.00 95.62 96 SER A O 1
ATOM 780 N N . PRO A 1 97 ? 1.226 -18.751 21.735 1.00 94.88 97 PRO A N 1
ATOM 781 C CA . PRO A 1 97 ? 2.499 -18.765 21.020 1.00 94.88 97 PRO A CA 1
ATOM 782 C C . PRO A 1 97 ? 2.397 -18.153 19.611 1.00 94.88 97 PRO A C 1
ATOM 784 O O . PRO A 1 97 ? 3.416 -17.877 18.979 1.00 94.88 97 PRO A O 1
ATOM 787 N N . GLU A 1 98 ? 1.184 -17.899 19.108 1.00 95.12 98 GLU A N 1
ATOM 788 C CA . GLU A 1 98 ? 0.935 -17.431 17.741 1.00 95.12 98 GLU A CA 1
ATOM 789 C C . GLU A 1 98 ? 1.015 -15.910 17.567 1.00 95.12 98 GLU A C 1
ATOM 791 O O . GLU A 1 98 ? 0.933 -15.429 16.431 1.00 95.12 98 GLU A O 1
ATOM 796 N N . TYR A 1 99 ? 1.166 -15.137 18.650 1.00 95.06 99 TYR A N 1
ATOM 797 C CA . TYR A 1 99 ? 1.346 -13.689 18.531 1.00 95.06 99 TYR A CA 1
ATOM 798 C C . TYR A 1 99 ? 2.503 -13.366 17.584 1.00 95.06 99 TYR A C 1
ATOM 800 O O . TYR A 1 99 ? 3.608 -13.892 17.718 1.00 95.06 99 TYR A O 1
ATOM 808 N N . VAL A 1 100 ? 2.247 -12.472 16.629 1.00 92.06 100 VAL A N 1
ATOM 809 C CA . VAL A 1 100 ? 3.230 -12.090 15.619 1.00 92.06 100 VAL A CA 1
ATOM 810 C C . VAL A 1 100 ? 3.942 -10.806 16.026 1.00 92.06 100 VAL A C 1
ATOM 812 O O . VAL A 1 100 ? 3.328 -9.831 16.471 1.00 92.06 100 VAL A O 1
ATOM 815 N N . GLY A 1 101 ? 5.261 -10.799 15.856 1.00 87.94 101 GLY A N 1
ATOM 816 C CA . GLY A 1 101 ? 6.060 -9.601 16.048 1.00 87.94 101 GLY A CA 1
ATOM 817 C C . GLY A 1 101 ? 5.796 -8.554 14.975 1.00 87.94 101 GLY A C 1
ATOM 818 O O . GLY A 1 101 ? 5.664 -8.879 13.792 1.00 87.94 101 GLY A O 1
ATOM 819 N N . SER A 1 102 ? 5.729 -7.282 15.378 1.00 82.56 102 SER A N 1
ATOM 820 C CA . SER A 1 102 ? 5.567 -6.177 14.425 1.00 82.56 102 SER A CA 1
ATOM 821 C C . SER A 1 102 ? 6.707 -6.152 13.409 1.00 82.56 102 SER A C 1
ATOM 823 O O . SER A 1 102 ? 6.466 -5.932 12.229 1.00 82.56 102 SER A O 1
ATOM 825 N N . ASP A 1 103 ? 7.935 -6.449 13.819 1.00 74.75 103 ASP A N 1
ATOM 826 C CA . ASP A 1 103 ? 9.067 -6.608 12.905 1.00 74.75 103 ASP A CA 1
ATOM 827 C C . ASP A 1 103 ? 8.803 -7.659 11.815 1.00 74.75 103 ASP A C 1
ATOM 829 O O . ASP A 1 103 ? 8.887 -7.331 10.632 1.00 74.75 103 ASP A O 1
ATOM 833 N N . ILE A 1 104 ? 8.405 -8.881 12.173 1.00 81.88 104 ILE A N 1
ATOM 834 C CA . ILE A 1 104 ? 8.080 -9.918 11.178 1.00 81.88 104 ILE A CA 1
ATOM 835 C C . ILE A 1 104 ? 6.941 -9.452 10.267 1.00 81.88 104 ILE A C 1
ATOM 837 O O . ILE A 1 104 ? 7.042 -9.556 9.043 1.00 81.88 104 ILE A O 1
ATOM 841 N N . HIS A 1 105 ? 5.863 -8.915 10.840 1.00 87.31 105 HIS A N 1
ATOM 842 C CA . HIS A 1 105 ? 4.714 -8.466 10.059 1.00 87.31 105 HIS A CA 1
ATOM 843 C C . HIS A 1 105 ? 5.096 -7.380 9.051 1.00 87.31 105 HIS A C 1
ATOM 845 O O . HIS A 1 105 ? 4.872 -7.536 7.851 1.00 87.31 105 HIS A O 1
ATOM 851 N N . TYR A 1 106 ? 5.703 -6.289 9.515 1.00 78.75 106 TYR A N 1
ATOM 852 C CA . TYR A 1 106 ? 6.018 -5.158 8.654 1.00 78.75 106 TYR A CA 1
ATOM 853 C C . TYR A 1 106 ? 7.055 -5.532 7.592 1.00 78.75 106 TYR A C 1
ATOM 855 O O . TYR A 1 106 ? 6.892 -5.153 6.435 1.00 78.75 106 TYR A O 1
ATOM 863 N N . TYR A 1 107 ? 8.091 -6.306 7.929 1.00 75.25 107 TYR A N 1
ATOM 864 C CA . TYR A 1 107 ? 9.167 -6.609 6.980 1.00 75.25 107 TYR A CA 1
ATOM 865 C C . TYR A 1 107 ? 8.841 -7.732 6.004 1.00 75.25 107 TYR A C 1
ATOM 867 O O . TYR A 1 107 ? 9.188 -7.615 4.825 1.00 75.25 107 TYR A O 1
ATOM 875 N N . ASN A 1 108 ? 8.246 -8.820 6.482 1.00 77.94 108 ASN A N 1
ATOM 876 C CA . ASN A 1 108 ? 8.092 -10.039 5.694 1.00 77.94 108 ASN A CA 1
ATOM 877 C C . ASN A 1 108 ? 6.694 -10.155 5.085 1.00 77.94 108 ASN A C 1
ATOM 879 O O . ASN A 1 108 ? 6.555 -10.790 4.043 1.00 77.94 108 ASN A O 1
ATOM 883 N N . VAL A 1 109 ? 5.686 -9.501 5.672 1.00 84.25 109 VAL A N 1
ATOM 884 C CA . VAL A 1 109 ? 4.289 -9.622 5.227 1.00 84.25 109 VAL A CA 1
ATOM 885 C C . VAL A 1 109 ? 3.776 -8.353 4.549 1.00 84.25 109 VAL A C 1
ATOM 887 O O . VAL A 1 109 ? 3.262 -8.427 3.436 1.00 84.25 109 VAL A O 1
ATOM 890 N N . GLU A 1 110 ? 3.899 -7.187 5.187 1.00 83.81 110 GLU A N 1
ATOM 891 C CA . GLU A 1 110 ? 3.336 -5.940 4.653 1.00 83.81 110 GLU A CA 1
ATOM 892 C C . GLU A 1 110 ? 4.264 -5.304 3.606 1.00 83.81 110 GLU A C 1
ATOM 894 O O . GLU A 1 110 ? 3.898 -5.206 2.437 1.00 83.81 110 GLU A O 1
ATOM 899 N N . TRP A 1 111 ? 5.482 -4.891 3.972 1.00 74.88 111 TRP A N 1
ATOM 900 C CA . TRP A 1 111 ? 6.348 -4.101 3.080 1.00 74.88 111 TRP A CA 1
ATOM 901 C C . TRP A 1 111 ? 6.958 -4.880 1.918 1.00 74.88 111 TRP A C 1
ATOM 903 O O . TRP A 1 111 ? 7.405 -4.263 0.952 1.00 74.88 111 TRP A O 1
ATOM 913 N N . SER A 1 112 ? 7.006 -6.209 1.998 1.00 70.19 112 SER A N 1
ATOM 914 C CA . SER A 1 112 ? 7.386 -7.070 0.870 1.00 70.19 112 SER A CA 1
ATOM 915 C C . SER A 1 112 ? 6.358 -7.023 -0.266 1.00 70.19 112 SER A C 1
ATOM 917 O O . SER A 1 112 ? 6.697 -7.341 -1.402 1.00 70.19 112 SER A O 1
ATOM 919 N N . LYS A 1 113 ? 5.129 -6.573 0.018 1.00 73.38 113 LYS A N 1
ATOM 920 C CA . LYS A 1 113 ? 3.997 -6.573 -0.914 1.00 73.38 113 LYS A CA 1
ATOM 921 C C . LYS A 1 113 ? 3.446 -5.176 -1.207 1.00 73.38 113 LYS A C 1
ATOM 923 O O . LYS A 1 113 ? 2.265 -5.033 -1.519 1.00 73.38 113 LYS A O 1
ATOM 928 N N . ILE A 1 114 ? 4.262 -4.133 -1.057 1.00 73.81 114 ILE A N 1
ATOM 929 C CA . ILE A 1 114 ? 3.867 -2.762 -1.398 1.00 73.81 114 ILE A CA 1
ATOM 930 C C . ILE A 1 114 ? 4.532 -2.363 -2.704 1.00 73.81 114 ILE A C 1
ATOM 932 O O . ILE A 1 114 ? 5.760 -2.284 -2.790 1.00 73.81 114 ILE A O 1
ATOM 936 N N . ASP A 1 115 ? 3.708 -2.014 -3.687 1.00 71.00 115 ASP A N 1
ATOM 937 C CA . ASP A 1 115 ? 4.166 -1.230 -4.822 1.00 71.00 115 ASP A CA 1
ATOM 938 C C . ASP A 1 115 ? 4.194 0.265 -4.452 1.00 71.00 115 ASP A C 1
ATOM 940 O O . ASP A 1 115 ? 3.167 0.951 -4.369 1.00 71.00 115 ASP A O 1
ATOM 944 N N . PHE A 1 116 ? 5.399 0.767 -4.172 1.00 68.00 116 PHE A N 1
ATOM 945 C CA . PHE A 1 116 ? 5.608 2.134 -3.695 1.00 68.00 116 PHE A CA 1
ATOM 946 C C . PHE A 1 116 ? 5.272 3.199 -4.749 1.00 68.00 116 PHE A C 1
ATOM 948 O O . PHE A 1 116 ? 5.000 4.345 -4.369 1.00 68.00 116 PHE A O 1
ATOM 955 N N . ASP A 1 117 ? 5.223 2.840 -6.036 1.00 71.00 117 ASP A N 1
ATOM 956 C CA . ASP A 1 117 ? 4.904 3.781 -7.115 1.00 71.00 117 ASP A CA 1
ATOM 957 C C . ASP A 1 117 ? 3.441 4.247 -7.040 1.00 71.00 117 ASP A C 1
ATOM 959 O O . ASP A 1 117 ? 3.130 5.404 -7.346 1.00 71.00 117 ASP A O 1
ATOM 963 N N . TYR A 1 118 ? 2.547 3.397 -6.527 1.00 76.88 118 TYR A N 1
ATOM 964 C CA . TYR A 1 118 ? 1.114 3.688 -6.416 1.00 76.88 118 TYR A CA 1
ATOM 965 C C . TYR A 1 118 ? 0.745 4.476 -5.155 1.00 76.88 118 TYR A C 1
ATOM 967 O O . TYR A 1 118 ? -0.295 5.140 -5.130 1.00 76.88 118 TYR A O 1
ATOM 975 N N . LEU A 1 119 ? 1.593 4.475 -4.117 1.00 75.12 119 LEU A N 1
ATOM 976 C CA . LEU A 1 119 ? 1.266 5.069 -2.811 1.00 75.12 119 LEU A CA 1
ATOM 977 C C . LEU A 1 119 ? 0.816 6.528 -2.906 1.00 75.12 119 LEU A C 1
ATOM 979 O O . LEU A 1 119 ? -0.063 6.957 -2.162 1.00 75.12 119 LEU A O 1
ATOM 983 N N . ARG A 1 120 ? 1.432 7.315 -3.799 1.00 74.75 120 ARG A N 1
ATOM 984 C CA . ARG A 1 120 ? 1.189 8.763 -3.857 1.00 74.75 120 ARG A CA 1
ATOM 985 C C . ARG A 1 120 ? -0.242 9.107 -4.241 1.00 74.75 120 ARG A C 1
ATOM 987 O O . ARG A 1 120 ? -0.795 10.001 -3.615 1.00 74.75 120 ARG A O 1
ATOM 994 N N . ALA A 1 121 ? -0.785 8.443 -5.257 1.00 79.50 121 ALA A N 1
ATOM 995 C CA . ALA A 1 121 ? -2.123 8.725 -5.765 1.00 79.50 121 ALA A CA 1
ATOM 996 C C . ALA A 1 121 ? -3.193 7.968 -4.971 1.00 79.50 121 ALA A C 1
ATOM 998 O O . ALA A 1 121 ? -4.238 8.523 -4.655 1.00 79.50 121 ALA A O 1
ATOM 999 N N . PHE A 1 122 ? -2.912 6.719 -4.598 1.00 87.75 122 PHE A N 1
ATOM 1000 C CA . PHE A 1 122 ? -3.912 5.840 -4.001 1.00 87.75 122 PHE A CA 1
ATOM 1001 C C . PHE A 1 122 ? -4.184 6.145 -2.521 1.00 87.75 122 PHE A C 1
ATOM 1003 O O . PHE A 1 122 ? -5.293 5.930 -2.049 1.00 87.75 122 PHE A O 1
ATOM 1010 N N . LEU A 1 123 ? -3.220 6.723 -1.798 1.00 85.31 123 LEU A N 1
ATOM 1011 C CA . LEU A 1 123 ? -3.427 7.173 -0.413 1.00 85.31 123 LEU A CA 1
ATOM 1012 C C . LEU A 1 123 ? -3.855 8.644 -0.300 1.00 85.31 123 LEU A C 1
ATOM 1014 O O . LEU A 1 123 ? -3.956 9.178 0.807 1.00 85.31 123 LEU A O 1
ATOM 1018 N N . ASP A 1 124 ? -4.056 9.327 -1.425 1.00 90.31 124 ASP A N 1
ATOM 1019 C CA . ASP A 1 124 ? -4.489 10.717 -1.443 1.00 90.31 124 ASP A CA 1
ATOM 1020 C C . ASP A 1 124 ? -6.020 10.788 -1.341 1.00 90.31 124 ASP A C 1
ATOM 1022 O O . ASP A 1 124 ? -6.754 10.320 -2.216 1.00 90.31 124 ASP A O 1
ATOM 1026 N N . LYS A 1 125 ? -6.511 11.410 -0.262 1.00 90.69 125 LYS A N 1
ATOM 1027 C CA . LYS A 1 125 ? -7.949 11.549 0.029 1.00 90.69 125 LYS A CA 1
ATOM 1028 C C . LYS A 1 125 ? -8.725 12.282 -1.072 1.00 90.69 125 LYS A C 1
ATOM 1030 O O . LYS A 1 125 ? -9.935 12.108 -1.167 1.00 90.69 125 LYS A O 1
ATOM 1035 N N . ASN A 1 126 ? -8.050 13.053 -1.927 1.00 93.69 126 ASN A N 1
ATOM 1036 C CA . ASN A 1 126 ? -8.645 13.709 -3.089 1.00 93.69 126 ASN A CA 1
ATOM 1037 C C . ASN A 1 126 ? -8.962 12.747 -4.240 1.00 93.69 126 ASN A C 1
ATOM 1039 O O . ASN A 1 126 ? -9.609 13.180 -5.188 1.00 93.69 126 ASN A O 1
ATOM 1043 N N . TYR A 1 127 ? -8.532 11.489 -4.202 1.00 93.25 127 TYR A N 1
ATOM 1044 C CA . TYR A 1 127 ? -8.808 10.525 -5.272 1.00 93.25 127 TYR A CA 1
ATOM 1045 C C . TYR A 1 127 ? -9.527 9.269 -4.782 1.00 93.25 127 TYR A C 1
ATOM 1047 O O . TYR A 1 127 ? -9.952 8.457 -5.597 1.00 93.25 127 TYR A O 1
ATOM 1055 N N . MET A 1 128 ? -9.692 9.098 -3.469 1.00 91.88 128 MET A N 1
ATOM 1056 C CA . MET A 1 128 ? -10.230 7.867 -2.886 1.00 91.88 128 MET A CA 1
ATOM 1057 C C . MET A 1 128 ? -11.616 7.485 -3.410 1.00 91.88 128 MET A C 1
ATOM 1059 O O . MET A 1 128 ? -11.844 6.319 -3.714 1.00 91.88 128 MET A O 1
ATOM 1063 N N . ASP A 1 129 ? -12.521 8.450 -3.551 1.00 93.31 129 ASP A N 1
ATOM 1064 C CA . ASP A 1 129 ? -13.882 8.226 -4.046 1.00 93.31 129 ASP A CA 1
ATOM 1065 C C . ASP A 1 129 ? -13.934 7.879 -5.541 1.00 93.31 129 ASP A C 1
ATOM 1067 O O . ASP A 1 129 ? -14.861 7.213 -5.994 1.00 93.31 129 ASP A O 1
ATOM 1071 N N . VAL A 1 130 ? -12.904 8.268 -6.292 1.00 93.00 130 VAL A N 1
ATOM 1072 C CA . VAL A 1 130 ? -12.730 7.920 -7.709 1.00 93.00 130 VAL A CA 1
ATOM 1073 C C . VAL A 1 130 ? -12.082 6.547 -7.873 1.00 93.00 130 VAL A C 1
ATOM 1075 O O . VAL A 1 130 ? -12.462 5.785 -8.757 1.00 93.00 130 VAL A O 1
ATOM 1078 N N . ILE A 1 131 ? -11.095 6.229 -7.032 1.00 92.50 131 ILE A N 1
ATOM 1079 C CA . ILE A 1 131 ? -10.339 4.971 -7.087 1.00 92.50 131 ILE A CA 1
ATOM 1080 C C . ILE A 1 131 ? -11.165 3.809 -6.527 1.00 92.50 131 ILE A C 1
ATOM 1082 O O . ILE A 1 131 ? -11.097 2.696 -7.044 1.00 92.50 131 ILE A O 1
ATOM 1086 N N . LEU A 1 132 ? -11.951 4.062 -5.479 1.00 95.88 132 LEU A N 1
ATOM 1087 C CA . LEU A 1 132 ? -12.736 3.057 -4.763 1.00 95.88 132 LEU A CA 1
ATOM 1088 C C . LEU A 1 132 ? -14.236 3.391 -4.783 1.00 95.88 132 LEU A C 1
ATOM 1090 O O . LEU A 1 132 ? -14.839 3.530 -3.718 1.00 95.88 132 LEU A O 1
ATOM 1094 N N . PRO A 1 133 ? -14.887 3.476 -5.957 1.00 95.38 133 PRO A N 1
ATOM 1095 C CA . PRO A 1 133 ? -16.317 3.780 -6.039 1.00 95.38 133 PRO A CA 1
ATOM 1096 C C . PRO A 1 133 ? -17.203 2.629 -5.522 1.00 95.38 133 PRO A C 1
ATOM 1098 O O . PRO A 1 133 ? -18.418 2.768 -5.426 1.00 95.38 133 PRO A O 1
ATOM 1101 N N . CYS A 1 134 ? -16.613 1.475 -5.191 1.00 95.50 134 CYS A N 1
ATOM 1102 C CA . CYS A 1 134 ? -17.303 0.273 -4.717 1.00 95.50 134 CYS A CA 1
ATOM 1103 C C . CYS A 1 134 ? -17.779 0.333 -3.249 1.00 95.50 134 CYS A C 1
ATOM 1105 O O . CYS A 1 134 ? -18.307 -0.660 -2.733 1.00 95.50 134 CYS A O 1
ATOM 1107 N N . VAL A 1 135 ? -17.569 1.462 -2.567 1.00 97.38 135 VAL A N 1
ATOM 1108 C CA . VAL A 1 135 ? -17.996 1.746 -1.188 1.00 97.38 135 VAL A CA 1
ATOM 1109 C C . VAL A 1 135 ? -18.409 3.216 -1.078 1.00 97.38 135 VAL A C 1
ATOM 1111 O O . VAL A 1 135 ? -17.930 4.047 -1.849 1.00 97.38 135 VAL A O 1
ATOM 1114 N N . LYS A 1 136 ? -19.294 3.559 -0.135 1.00 97.81 136 LYS A N 1
ATOM 1115 C CA . LYS A 1 136 ? -19.626 4.964 0.138 1.00 97.81 136 LYS A CA 1
ATOM 1116 C C . LYS A 1 136 ? -18.403 5.702 0.697 1.00 97.81 136 LYS A C 1
ATOM 1118 O O . LYS A 1 136 ? -17.590 5.125 1.414 1.00 97.81 136 LYS A O 1
ATOM 1123 N N . HIS A 1 137 ? -18.329 7.002 0.429 1.00 96.44 137 HIS A N 1
ATOM 1124 C CA . HIS A 1 137 ? -17.336 7.925 0.990 1.00 96.44 137 HIS A CA 1
ATOM 1125 C C . HIS A 1 137 ? -18.055 9.131 1.597 1.00 96.44 137 HIS A C 1
ATOM 1127 O O . HIS A 1 137 ? -19.174 9.437 1.175 1.00 96.44 137 HIS A O 1
ATOM 1133 N N . PRO A 1 138 ? -17.439 9.866 2.541 1.00 94.94 138 PRO A N 1
ATOM 1134 C CA . PRO A 1 138 ? -17.942 11.179 2.915 1.00 94.94 138 PRO A CA 1
ATOM 1135 C C . PRO A 1 138 ? -17.998 12.076 1.676 1.00 94.94 138 PRO A C 1
ATOM 1137 O O . PRO A 1 138 ? -17.021 12.160 0.930 1.00 94.94 138 PRO A O 1
ATOM 1140 N N . THR A 1 139 ? -19.126 12.754 1.466 1.00 94.62 139 THR A N 1
ATOM 1141 C CA . THR A 1 139 ? -19.356 13.565 0.266 1.00 94.62 139 THR A CA 1
ATOM 1142 C C . THR A 1 139 ? -18.280 14.633 0.118 1.00 94.62 139 THR A C 1
ATOM 1144 O O . THR A 1 139 ? -18.221 15.574 0.912 1.00 94.62 139 THR A O 1
ATOM 1147 N N . THR A 1 140 ? -17.440 14.508 -0.908 1.00 96.00 140 THR A N 1
ATOM 1148 C CA . THR A 1 140 ? -16.444 15.521 -1.262 1.00 96.00 140 THR A CA 1
ATOM 1149 C C . THR A 1 140 ? -17.138 16.744 -1.854 1.00 96.00 140 THR A C 1
ATOM 1151 O O . THR A 1 140 ? -18.005 16.613 -2.711 1.00 96.00 140 THR A O 1
ATOM 1154 N N . LEU A 1 141 ? -16.756 17.943 -1.412 1.00 96.75 141 LEU A N 1
ATOM 1155 C CA . LEU A 1 141 ? -17.276 19.214 -1.927 1.00 96.75 141 LEU A CA 1
ATOM 1156 C C . LEU A 1 141 ? -16.244 19.958 -2.770 1.00 96.75 141 LEU A C 1
ATOM 1158 O O . LEU A 1 141 ? -16.591 20.502 -3.823 1.00 96.75 141 LEU A O 1
ATOM 1162 N N . ILE A 1 142 ? -15.004 19.990 -2.272 1.00 97.38 142 ILE A N 1
ATOM 1163 C CA . ILE A 1 142 ? -13.870 20.728 -2.829 1.00 97.38 142 ILE A CA 1
ATOM 1164 C C . ILE A 1 142 ? -12.615 19.872 -2.702 1.00 97.38 142 ILE A C 1
ATOM 1166 O O . ILE A 1 142 ? -12.372 19.261 -1.656 1.00 97.38 142 ILE A O 1
ATOM 1170 N N . ARG A 1 143 ? -11.787 19.899 -3.743 1.00 96.75 143 ARG A N 1
ATOM 1171 C CA . ARG A 1 143 ? -10.434 19.344 -3.734 1.00 96.75 143 ARG A CA 1
ATOM 1172 C C . ARG A 1 143 ? -9.440 20.475 -3.934 1.00 96.75 143 ARG A C 1
ATOM 1174 O O . ARG A 1 143 ? -9.623 21.311 -4.812 1.00 96.75 143 ARG A O 1
ATOM 1181 N N . LYS A 1 144 ? -8.381 20.506 -3.135 1.00 95.38 144 LYS A N 1
ATOM 1182 C CA . LYS A 1 144 ? -7.214 21.360 -3.357 1.00 95.38 144 LYS A CA 1
ATOM 1183 C C . LYS A 1 144 ? -6.036 20.464 -3.700 1.00 95.38 144 LYS A C 1
ATOM 1185 O O . LYS A 1 144 ? -5.612 19.683 -2.848 1.00 95.38 144 LYS A O 1
ATOM 1190 N N . ILE A 1 145 ? -5.537 20.570 -4.927 1.00 94.12 145 ILE A N 1
ATOM 1191 C CA . ILE A 1 145 ? -4.476 19.711 -5.467 1.00 94.12 145 ILE A CA 1
ATOM 1192 C C . ILE A 1 145 ? -3.430 20.597 -6.138 1.00 94.12 145 ILE A C 1
ATOM 1194 O O . ILE A 1 145 ? -3.755 21.357 -7.048 1.00 94.12 145 ILE A O 1
ATOM 1198 N N . HIS A 1 146 ? -2.181 20.531 -5.677 1.00 91.25 146 HIS A N 1
ATOM 1199 C CA . HIS A 1 146 ? -1.066 21.354 -6.157 1.00 91.25 146 HIS A CA 1
ATOM 1200 C C . HIS A 1 146 ? -1.410 22.857 -6.224 1.00 91.25 146 HIS A C 1
ATOM 1202 O O . HIS A 1 146 ? -1.077 23.555 -7.180 1.00 91.25 146 HIS A O 1
ATOM 1208 N N . GLY A 1 147 ? -2.127 23.350 -5.209 1.00 90.44 147 GLY A N 1
ATOM 1209 C CA . GLY A 1 147 ? -2.548 24.751 -5.097 1.00 90.44 147 GLY A CA 1
ATOM 1210 C C . GLY A 1 147 ? -3.794 25.140 -5.905 1.00 90.44 147 GLY A C 1
ATOM 1211 O O . GLY A 1 147 ? -4.304 26.239 -5.704 1.00 90.44 147 GLY A O 1
ATOM 1212 N N . GLN A 1 148 ? -4.320 24.257 -6.759 1.00 94.94 148 GLN A N 1
ATOM 1213 C CA . GLN A 1 148 ? -5.547 24.490 -7.526 1.00 94.94 148 GLN A CA 1
ATOM 1214 C C . GLN A 1 148 ? -6.776 24.035 -6.742 1.00 94.94 148 GLN A C 1
ATOM 1216 O O . GLN A 1 148 ? -6.753 22.961 -6.142 1.00 94.94 148 GLN A O 1
ATOM 1221 N N . TYR A 1 149 ? -7.847 24.830 -6.771 1.00 97.25 149 TYR A N 1
ATOM 1222 C CA . TYR A 1 149 ? -9.150 24.442 -6.232 1.00 97.25 149 TYR A CA 1
ATOM 1223 C C . TYR A 1 149 ? -9.986 23.814 -7.341 1.00 97.25 149 TYR A C 1
ATOM 1225 O O . TYR A 1 149 ? -10.106 24.378 -8.427 1.00 97.25 149 TYR A O 1
ATOM 1233 N N . LEU A 1 150 ? -10.563 22.655 -7.054 1.00 97.75 150 LEU A N 1
ATOM 1234 C CA . LEU A 1 150 ? -11.366 21.876 -7.980 1.00 97.75 150 LEU A CA 1
ATOM 1235 C C . LEU A 1 150 ? -12.712 21.535 -7.339 1.00 97.75 150 LEU A C 1
ATOM 1237 O O . LEU A 1 150 ? -12.801 21.310 -6.124 1.00 97.75 150 LEU A O 1
ATOM 1241 N N . ASP A 1 151 ? -13.750 21.468 -8.164 1.00 96.12 151 ASP A N 1
ATOM 1242 C CA . ASP A 1 151 ? -15.038 20.913 -7.764 1.00 96.12 151 ASP A CA 1
ATOM 1243 C C . ASP A 1 151 ? -15.023 19.368 -7.741 1.00 96.12 151 ASP A C 1
ATOM 1245 O O . ASP A 1 151 ? -13.992 18.708 -7.892 1.00 96.12 151 ASP A O 1
ATOM 1249 N N . VAL A 1 152 ? -16.198 18.770 -7.534 1.00 93.62 152 VAL A N 1
ATOM 1250 C CA . VAL A 1 152 ? -16.369 17.310 -7.459 1.00 93.62 152 VAL A CA 1
ATOM 1251 C C . VAL A 1 152 ? -16.065 16.596 -8.778 1.00 93.62 152 VAL A C 1
ATOM 1253 O O . VAL A 1 152 ? -15.675 15.431 -8.750 1.00 93.62 152 VAL A O 1
ATOM 1256 N N . GLY A 1 153 ? -16.212 17.294 -9.907 1.00 94.56 153 GLY A N 1
ATOM 1257 C CA . GLY A 1 153 ? -15.931 16.810 -11.256 1.00 94.56 153 GLY A CA 1
ATOM 1258 C C . GLY A 1 153 ? -14.516 17.132 -11.736 1.00 94.56 153 GLY A C 1
ATOM 1259 O O . GLY A 1 153 ? -14.246 16.979 -12.921 1.00 94.56 153 GLY A O 1
ATOM 1260 N N . PHE A 1 154 ? -13.623 17.566 -10.838 1.00 96.38 154 PHE A N 1
ATOM 1261 C CA . PHE A 1 154 ? -12.258 18.006 -11.149 1.00 96.38 154 PHE A CA 1
ATOM 1262 C C . PHE A 1 154 ? -12.184 19.260 -12.039 1.00 96.38 154 PHE A C 1
ATOM 1264 O O . PHE A 1 154 ? -11.132 19.541 -12.616 1.00 96.38 154 PHE A O 1
ATOM 1271 N N . ASN A 1 155 ? -13.253 20.060 -12.121 1.00 97.50 155 ASN A N 1
ATOM 1272 C CA . ASN A 1 155 ? -13.211 21.329 -12.846 1.00 97.50 155 ASN A CA 1
ATOM 1273 C C . ASN A 1 155 ? -12.540 22.411 -11.986 1.00 97.50 155 ASN A C 1
ATOM 1275 O O . ASN A 1 155 ? -12.887 22.538 -10.806 1.00 97.50 155 ASN A O 1
ATOM 1279 N N . PRO A 1 156 ? -11.620 23.220 -12.547 1.00 97.94 156 PRO A N 1
ATOM 1280 C CA . PRO A 1 156 ? -11.022 24.341 -11.832 1.00 97.94 156 PRO A CA 1
ATOM 1281 C C . PRO A 1 156 ? -12.053 25.384 -11.397 1.00 97.94 156 PRO A C 1
ATOM 1283 O O . PRO A 1 156 ? -12.889 25.817 -12.189 1.00 97.94 156 PRO A O 1
ATOM 1286 N N . ILE A 1 157 ? -11.942 25.827 -10.148 1.00 98.12 157 ILE A N 1
ATOM 1287 C CA . ILE A 1 157 ? -12.749 26.895 -9.549 1.00 98.12 157 ILE A CA 1
ATOM 1288 C C . ILE A 1 157 ? -11.845 27.880 -8.802 1.00 98.12 157 ILE A C 1
ATOM 1290 O O . ILE A 1 157 ? -10.705 27.574 -8.448 1.00 98.12 157 ILE A O 1
ATOM 1294 N N . THR A 1 158 ? -12.340 29.085 -8.537 1.00 97.88 158 THR A N 1
ATOM 1295 C CA . THR A 1 158 ? -11.610 30.067 -7.726 1.00 97.88 158 THR A CA 1
ATOM 1296 C C . THR A 1 158 ? -11.692 29.728 -6.233 1.00 97.88 158 THR A C 1
ATOM 1298 O O . THR A 1 158 ? -12.635 29.078 -5.776 1.00 97.88 158 THR A O 1
ATOM 1301 N N . LYS A 1 159 ? -10.738 30.231 -5.429 1.00 96.56 159 LYS A N 1
ATOM 1302 C CA . LYS A 1 159 ? -10.805 30.128 -3.955 1.00 96.56 159 LYS A CA 1
ATOM 1303 C C . LYS A 1 159 ? -12.121 30.707 -3.418 1.00 96.56 159 LYS A C 1
ATOM 1305 O O . LYS A 1 159 ? -12.715 30.123 -2.523 1.00 96.56 159 LYS A O 1
ATOM 1310 N N . GLN A 1 160 ? -12.599 31.815 -3.987 1.00 97.81 160 GLN A N 1
ATOM 1311 C CA . GLN A 1 160 ? -13.860 32.441 -3.582 1.00 97.81 160 GLN A CA 1
ATOM 1312 C C . GLN A 1 160 ? -15.065 31.530 -3.854 1.00 97.81 160 GLN A C 1
ATOM 1314 O O . GLN A 1 160 ? -15.894 31.347 -2.971 1.00 97.81 160 GLN A O 1
ATOM 1319 N N . GLN A 1 161 ? -15.134 30.897 -5.030 1.00 98.19 161 GLN A N 1
ATOM 1320 C CA . GLN A 1 161 ? -16.186 29.918 -5.339 1.00 98.19 161 GLN A CA 1
ATOM 1321 C C . GLN A 1 161 ? -16.146 28.720 -4.383 1.00 98.19 161 GLN A C 1
ATOM 1323 O O . GLN A 1 161 ? -17.193 28.253 -3.938 1.00 98.19 161 GLN A O 1
ATOM 1328 N N . ALA A 1 162 ? -14.947 28.248 -4.028 1.00 97.69 162 ALA A N 1
ATOM 1329 C CA . ALA A 1 162 ? -14.793 27.205 -3.023 1.00 97.69 162 ALA A CA 1
ATOM 1330 C C . ALA A 1 162 ? -15.317 27.654 -1.649 1.00 97.69 162 ALA A C 1
ATOM 1332 O O . ALA A 1 162 ? -16.054 26.907 -1.014 1.00 97.69 162 ALA A O 1
ATOM 1333 N N . VAL A 1 163 ? -14.986 28.872 -1.206 1.00 98.12 163 VAL A N 1
ATOM 1334 C CA . VAL A 1 163 ? -15.463 29.432 0.071 1.00 98.12 163 VAL A CA 1
ATOM 1335 C C . VAL A 1 163 ? -16.988 29.518 0.111 1.00 98.12 163 VAL A C 1
ATOM 1337 O O . VAL A 1 163 ? -17.578 29.036 1.075 1.00 98.12 163 VAL A O 1
ATOM 1340 N N . GLU A 1 164 ? -17.632 30.058 -0.928 1.00 98.06 164 GLU A N 1
ATOM 1341 C CA . GLU A 1 164 ? -19.099 30.161 -0.971 1.00 98.06 164 GLU A CA 1
ATOM 1342 C C . GLU A 1 164 ? -19.763 28.781 -0.938 1.00 98.06 164 GLU A C 1
ATOM 1344 O O . GLU A 1 164 ? -20.646 28.542 -0.114 1.00 98.06 164 GLU A O 1
ATOM 1349 N N . LYS A 1 165 ? -19.264 27.827 -1.735 1.00 97.12 165 LYS A N 1
ATOM 1350 C CA . LYS A 1 165 ? -19.787 26.455 -1.739 1.00 97.12 165 LYS A CA 1
ATOM 1351 C C . LYS A 1 165 ? -19.691 25.792 -0.363 1.00 97.12 165 LYS A C 1
ATOM 1353 O O . LYS A 1 165 ? -20.591 25.059 0.036 1.00 97.12 165 LYS A O 1
ATOM 1358 N N . LEU A 1 166 ? -18.608 26.023 0.377 1.00 97.44 166 LEU A N 1
ATOM 1359 C CA . LEU A 1 166 ? -18.466 25.495 1.736 1.00 97.44 166 LEU A CA 1
ATOM 1360 C C . LEU A 1 166 ? -19.365 26.228 2.740 1.00 97.44 166 LEU A C 1
ATOM 1362 O O . LEU A 1 166 ? -19.905 25.583 3.637 1.00 97.44 166 LEU A O 1
ATOM 1366 N N . PHE A 1 167 ? -19.559 27.538 2.574 1.00 97.56 167 PHE A N 1
ATOM 1367 C CA . PHE A 1 167 ? -20.426 28.355 3.427 1.00 97.56 167 PHE A CA 1
ATOM 1368 C C . PHE A 1 167 ? -21.896 27.913 3.343 1.00 97.56 167 PHE A C 1
ATOM 1370 O O . PHE A 1 167 ? -22.577 27.821 4.362 1.00 97.56 167 PHE A O 1
ATOM 1377 N N . GLU A 1 168 ? -22.363 27.542 2.149 1.00 96.69 168 GLU A N 1
ATOM 1378 C CA . GLU A 1 168 ? -23.704 26.979 1.918 1.00 96.69 168 GLU A CA 1
ATOM 1379 C C . GLU A 1 168 ? -23.918 25.609 2.589 1.00 96.69 168 GLU A C 1
ATOM 1381 O O . GLU A 1 168 ? -25.054 25.191 2.795 1.00 96.69 168 GLU A O 1
ATOM 1386 N N . ASN A 1 169 ? -22.837 24.916 2.962 1.00 96.19 169 ASN A N 1
ATOM 1387 C CA . ASN A 1 169 ? -22.851 23.547 3.489 1.00 96.19 169 ASN A CA 1
ATOM 1388 C C . ASN A 1 169 ? -22.455 23.465 4.980 1.00 96.19 169 ASN A C 1
ATOM 1390 O O . ASN A 1 169 ? -22.063 22.409 5.483 1.00 96.19 169 ASN A O 1
ATOM 1394 N N . LEU A 1 170 ? -22.571 24.574 5.721 1.00 95.50 170 LEU A N 1
ATOM 1395 C CA . LEU A 1 170 ? -22.249 24.643 7.154 1.00 95.50 170 LEU A CA 1
ATOM 1396 C C . LEU A 1 170 ? -23.267 23.938 8.079 1.00 95.50 170 LEU A C 1
ATOM 1398 O O . LEU A 1 170 ? -23.047 23.869 9.292 1.00 95.50 170 LEU A O 1
ATOM 1402 N N . ASP A 1 171 ? -24.338 23.374 7.517 1.00 92.50 171 ASP A N 1
ATOM 1403 C CA . ASP A 1 171 ? -25.272 22.449 8.167 1.00 92.50 171 ASP A CA 1
ATOM 1404 C C . ASP A 1 171 ? -25.476 21.231 7.253 1.00 92.50 171 ASP A C 1
ATOM 1406 O O . ASP A 1 171 ? -26.068 21.388 6.186 1.00 92.50 171 ASP A O 1
ATOM 1410 N N . PRO A 1 172 ? -24.940 20.041 7.584 1.00 89.94 172 PRO A N 1
ATOM 1411 C CA . PRO A 1 172 ? -24.441 19.601 8.896 1.00 89.94 172 PRO A CA 1
ATOM 1412 C C . PRO A 1 172 ? -23.017 20.074 9.258 1.00 89.94 172 PRO A C 1
ATOM 1414 O O . PRO A 1 172 ? -22.534 19.799 10.360 1.00 89.94 172 PRO A O 1
ATOM 1417 N N . GLY A 1 173 ? -22.331 20.775 8.352 1.00 95.12 173 GLY A N 1
ATOM 1418 C CA . GLY A 1 173 ? -20.957 21.246 8.526 1.00 95.12 173 GLY A CA 1
ATOM 1419 C C . GLY A 1 173 ? -19.990 20.611 7.533 1.00 95.12 173 GLY A C 1
ATOM 1420 O O . GLY A 1 173 ? -20.285 19.592 6.905 1.00 95.12 173 GLY A O 1
ATOM 1421 N N . VAL A 1 174 ? -18.791 21.185 7.434 1.00 96.56 174 VAL A N 1
ATOM 1422 C CA . VAL A 1 174 ? -17.719 20.693 6.556 1.00 96.56 174 VAL A CA 1
ATOM 1423 C C . VAL A 1 174 ? -16.472 20.326 7.351 1.00 96.56 174 VAL A C 1
ATOM 1425 O O . VAL A 1 174 ? -16.182 20.889 8.410 1.00 96.56 174 VAL A O 1
ATOM 1428 N N . VAL A 1 175 ? -15.715 19.366 6.830 1.00 94.94 175 VAL A N 1
ATOM 1429 C CA . VAL A 1 175 ? -14.436 18.930 7.377 1.00 94.94 175 VAL A CA 1
ATOM 1430 C C . VAL A 1 175 ? -13.340 19.096 6.332 1.00 94.94 175 VAL A C 1
ATOM 1432 O O . VAL A 1 175 ? -13.404 18.553 5.232 1.00 94.94 175 VAL A O 1
ATOM 1435 N N . VAL A 1 176 ? -12.316 19.855 6.698 1.00 94.50 176 VAL A N 1
ATOM 1436 C CA . VAL A 1 176 ? -11.127 20.132 5.895 1.00 94.50 176 VAL A CA 1
ATOM 1437 C C . VAL A 1 176 ? -10.034 19.166 6.342 1.00 94.50 176 VAL A C 1
ATOM 1439 O O . VAL A 1 176 ? -9.650 19.176 7.514 1.00 94.50 176 VAL A O 1
ATOM 1442 N N . LYS A 1 177 ? -9.544 18.313 5.438 1.00 91.81 177 LYS A N 1
ATOM 1443 C CA . LYS A 1 177 ? -8.546 17.276 5.739 1.00 91.81 177 LYS A CA 1
ATOM 1444 C C . LYS A 1 177 ? -7.313 17.460 4.867 1.00 91.81 177 LYS A C 1
ATOM 1446 O O . LYS A 1 177 ? -7.422 17.475 3.646 1.00 91.81 177 LYS A O 1
ATOM 1451 N N . ILE A 1 178 ? -6.126 17.509 5.477 1.00 90.00 178 ILE A N 1
ATOM 1452 C CA . ILE A 1 178 ? -4.872 17.383 4.720 1.00 90.00 178 ILE A CA 1
ATOM 1453 C C . ILE A 1 178 ? -4.884 16.033 4.003 1.00 90.00 178 ILE A C 1
ATOM 1455 O O . ILE A 1 178 ? -5.006 14.986 4.648 1.00 90.00 178 ILE A O 1
ATOM 1459 N N . SER A 1 179 ? -4.734 16.076 2.683 1.00 86.00 179 SER A N 1
ATOM 1460 C CA . SER A 1 179 ? -5.018 14.935 1.819 1.00 86.00 179 SER A CA 1
ATOM 1461 C C . SER A 1 179 ? -3.953 13.841 1.875 1.00 86.00 179 SER A C 1
ATOM 1463 O O . SER A 1 179 ? -4.257 12.664 1.697 1.00 86.00 179 SER A O 1
ATOM 1465 N N . ARG A 1 180 ? -2.703 14.219 2.181 1.00 78.81 180 ARG A N 1
ATOM 1466 C CA . ARG A 1 180 ? -1.539 13.320 2.213 1.00 78.81 180 ARG A CA 1
ATOM 1467 C C . ARG A 1 180 ? -0.682 13.510 3.463 1.00 78.81 180 ARG A C 1
ATOM 1469 O O . ARG A 1 180 ? -0.501 14.629 3.948 1.00 78.81 180 ARG A O 1
ATOM 1476 N N . ALA A 1 181 ? -0.084 12.410 3.929 1.00 64.88 181 ALA A N 1
ATOM 1477 C CA . ALA A 1 181 ? 0.905 12.386 5.015 1.00 64.88 181 ALA A CA 1
ATOM 1478 C C . ALA A 1 181 ? 0.447 13.106 6.304 1.00 64.88 181 ALA A C 1
ATOM 1480 O O . ALA A 1 181 ? 1.235 13.774 6.980 1.00 64.88 181 ALA A O 1
ATOM 1481 N N . SER A 1 182 ? -0.842 12.997 6.630 1.00 65.50 182 SER A N 1
ATOM 1482 C CA . SER A 1 182 ? -1.425 13.414 7.904 1.00 65.50 182 SER A CA 1
ATOM 1483 C C . SER A 1 182 ? -1.754 12.163 8.723 1.00 65.50 182 SER A C 1
ATOM 1485 O O . SER A 1 182 ? -2.162 11.146 8.173 1.00 65.50 182 SER A O 1
ATOM 1487 N N . SER A 1 183 ? -1.515 12.200 10.036 1.00 61.19 183 SER A N 1
ATOM 1488 C CA . SER A 1 183 ? -1.824 11.079 10.931 1.00 61.19 183 SER A CA 1
ATOM 1489 C C . SER A 1 183 ? -2.440 11.587 12.231 1.00 61.19 183 SER A C 1
ATOM 1491 O O . SER A 1 183 ? -2.201 12.730 12.636 1.00 61.19 183 SER A O 1
ATOM 1493 N N . GLY A 1 184 ? -3.266 10.749 12.869 1.00 62.31 184 GLY A N 1
ATOM 1494 C CA . GLY A 1 184 ? -3.873 11.046 14.172 1.00 62.31 184 GLY A CA 1
ATOM 1495 C C . GLY A 1 184 ? -4.698 12.335 14.185 1.00 62.31 184 GLY A C 1
ATOM 1496 O O . GLY A 1 184 ? -4.569 13.128 15.113 1.00 62.31 184 GLY A O 1
ATOM 1497 N N . GLY A 1 185 ? -5.461 12.607 13.123 1.00 67.31 185 GLY A N 1
ATOM 1498 C CA . GLY A 1 185 ? -6.314 13.798 13.023 1.00 67.31 185 GLY A CA 1
ATOM 1499 C C . GLY A 1 185 ? -5.577 15.137 12.877 1.00 67.31 185 GLY A C 1
ATOM 1500 O O . GLY A 1 185 ? -6.217 16.188 12.869 1.00 67.31 185 GLY A O 1
ATOM 1501 N N . LYS A 1 186 ? -4.242 15.150 12.752 1.00 73.19 186 LYS A N 1
ATOM 1502 C CA . LYS A 1 186 ? -3.472 16.394 12.619 1.00 73.19 186 LYS A CA 1
ATOM 1503 C C . LYS A 1 186 ? -3.848 17.131 11.330 1.00 73.19 186 LYS A C 1
ATOM 1505 O O . LYS A 1 186 ? -3.691 16.598 10.235 1.00 73.19 186 LYS A O 1
ATOM 1510 N N . GLY A 1 187 ? -4.279 18.383 11.472 1.00 78.88 187 GLY A N 1
ATOM 1511 C CA . GLY A 1 187 ? -4.687 19.225 10.345 1.00 78.88 187 GLY A CA 1
ATOM 1512 C C . GLY A 1 187 ? -6.122 18.994 9.872 1.00 78.88 187 GLY A C 1
ATOM 1513 O O . GLY A 1 187 ? -6.497 19.551 8.846 1.00 78.88 187 GLY A O 1
ATOM 1514 N N . VAL A 1 188 ? -6.918 18.207 10.604 1.00 85.56 188 VAL A N 1
ATOM 1515 C CA . VAL A 1 188 ? -8.365 18.128 10.394 1.00 85.56 188 VAL A CA 1
ATOM 1516 C C . VAL A 1 188 ? -9.023 19.340 11.052 1.00 85.56 188 VAL A C 1
ATOM 1518 O O . VAL A 1 188 ? -8.842 19.563 12.250 1.00 85.56 188 VAL A O 1
ATOM 1521 N N . ARG A 1 189 ? -9.778 20.128 10.285 1.00 91.25 189 ARG A N 1
ATOM 1522 C CA . ARG A 1 189 ? -10.551 21.273 10.795 1.00 91.25 189 ARG A CA 1
ATOM 1523 C C . ARG A 1 189 ? -12.028 21.071 10.498 1.00 91.25 189 ARG A C 1
ATOM 1525 O O . ARG A 1 189 ? -12.383 20.742 9.372 1.00 91.25 189 ARG A O 1
ATOM 1532 N N . PHE A 1 190 ? -12.874 21.279 11.500 1.00 92.75 190 PHE A N 1
ATOM 1533 C CA . PHE A 1 190 ? -14.324 21.237 11.345 1.00 92.75 190 PHE A CA 1
ATOM 1534 C C . PHE A 1 190 ? -14.886 22.655 11.344 1.00 92.75 190 PHE A C 1
ATOM 1536 O O . PHE A 1 190 ? -14.532 23.449 12.214 1.00 92.75 190 PHE A O 1
ATOM 1543 N N . LEU A 1 191 ? -15.784 22.936 10.406 1.00 95.44 191 LEU A N 1
ATOM 1544 C CA 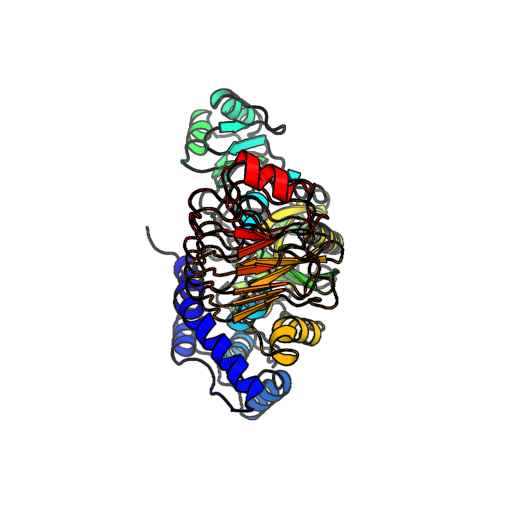. LEU A 1 191 ? -16.511 24.198 10.278 1.00 95.44 191 LEU A CA 1
ATOM 1545 C C . LEU A 1 191 ? -18.012 23.889 10.297 1.00 95.44 191 LEU A C 1
ATOM 1547 O O . LEU A 1 191 ? -18.441 22.849 9.795 1.00 95.44 191 LEU A O 1
ATOM 1551 N N . GLY A 1 192 ? -18.807 24.758 10.910 1.00 95.25 192 GLY A N 1
ATOM 1552 C CA . GLY A 1 192 ? -20.255 24.566 11.061 1.00 95.25 192 GLY A CA 1
ATOM 1553 C C . GLY A 1 192 ? -20.997 25.897 11.046 1.00 95.25 192 GLY A C 1
ATOM 1554 O O . GLY A 1 192 ? -20.388 26.913 10.740 1.00 95.25 192 GLY A O 1
ATOM 1555 N N . LYS A 1 193 ? -22.289 25.916 11.403 1.00 93.69 193 LYS A N 1
ATOM 1556 C CA . LYS A 1 193 ? -23.179 27.101 11.309 1.00 93.69 193 LYS A CA 1
ATOM 1557 C C . LYS A 1 193 ? -22.605 28.431 11.818 1.00 93.69 193 LYS A C 1
ATOM 1559 O O . LYS A 1 193 ? -23.012 29.479 11.337 1.00 93.69 193 LYS A O 1
ATOM 1564 N N . GLY A 1 194 ? -21.713 28.397 12.810 1.00 93.56 194 GLY A N 1
ATOM 1565 C CA . GLY A 1 194 ? -21.085 29.594 13.380 1.00 93.56 194 GLY A CA 1
ATOM 1566 C C . GLY A 1 194 ? -19.838 30.097 12.643 1.00 93.56 194 GLY A C 1
ATOM 1567 O O . GLY A 1 194 ? -19.305 31.130 13.029 1.00 93.56 194 GLY A O 1
ATOM 1568 N N . SER A 1 195 ? -19.344 29.377 11.636 1.00 97.12 195 SER A N 1
ATOM 1569 C CA . SER A 1 195 ? -18.144 29.743 10.880 1.00 97.12 195 SER A CA 1
ATOM 1570 C C . SER A 1 195 ? -18.441 30.834 9.850 1.00 97.12 195 SER A C 1
ATOM 1572 O O . SER A 1 195 ? -19.442 30.790 9.136 1.00 97.12 195 SER A O 1
ATOM 1574 N N . THR A 1 196 ? -17.542 31.804 9.748 1.00 97.81 196 THR A N 1
ATOM 1575 C CA . THR A 1 196 ? -17.575 32.878 8.751 1.00 97.81 196 THR A CA 1
ATOM 1576 C C . THR A 1 196 ? -16.889 32.454 7.448 1.00 97.81 196 THR A C 1
ATOM 1578 O O . THR A 1 196 ? -16.212 31.428 7.374 1.00 97.81 196 THR A O 1
ATOM 1581 N N . ARG A 1 197 ? -17.037 33.264 6.393 1.00 97.81 197 ARG A N 1
ATOM 1582 C CA . ARG A 1 197 ? -16.282 33.086 5.139 1.00 97.81 197 ARG A CA 1
ATOM 1583 C C . ARG A 1 197 ? -14.774 33.200 5.355 1.00 97.81 197 ARG A C 1
ATOM 1585 O O . ARG A 1 197 ? -14.024 32.469 4.711 1.00 97.81 197 ARG A O 1
ATOM 1592 N N . ASP A 1 198 ? -14.352 34.058 6.280 1.00 97.19 198 ASP A N 1
ATOM 1593 C CA . ASP A 1 198 ? -12.945 34.225 6.637 1.00 97.19 198 ASP A CA 1
ATOM 1594 C C . ASP A 1 198 ? -12.412 32.962 7.325 1.00 97.19 198 ASP A C 1
ATOM 1596 O O . ASP A 1 198 ? -11.391 32.431 6.896 1.00 97.19 198 ASP A O 1
ATOM 1600 N N . ASP A 1 199 ? -13.168 32.372 8.262 1.00 97.12 199 ASP A N 1
ATOM 1601 C CA . ASP A 1 199 ? -12.799 31.090 8.888 1.00 97.12 199 ASP A CA 1
ATOM 1602 C C . ASP A 1 199 ? -12.620 29.965 7.852 1.00 97.12 199 ASP A C 1
ATOM 1604 O O . ASP A 1 199 ? -11.704 29.140 7.951 1.00 97.12 199 ASP A O 1
ATOM 1608 N N . ILE A 1 200 ? -13.497 29.918 6.840 1.00 96.81 200 ILE A N 1
ATOM 1609 C CA . ILE A 1 200 ? -13.403 28.954 5.735 1.00 96.81 200 ILE A CA 1
ATOM 1610 C C . ILE A 1 200 ? -12.162 29.240 4.884 1.00 96.81 200 ILE A C 1
ATOM 1612 O O . ILE A 1 200 ? -11.398 28.320 4.577 1.00 96.81 200 ILE A O 1
ATOM 1616 N N . SER A 1 201 ? -11.952 30.501 4.504 1.00 96.25 201 SER A N 1
ATOM 1617 C CA . SER A 1 201 ? -10.798 30.930 3.711 1.00 96.25 201 SER A CA 1
ATOM 1618 C C . SER A 1 201 ? -9.481 30.566 4.399 1.00 96.25 201 SER A C 1
ATOM 1620 O O . SER A 1 201 ? -8.586 30.025 3.740 1.00 96.25 201 SER A O 1
ATOM 1622 N N . ASP A 1 202 ? -9.397 30.770 5.714 1.00 94.88 202 ASP A N 1
ATOM 1623 C CA . ASP A 1 202 ? -8.247 30.444 6.562 1.00 94.88 202 ASP A CA 1
ATOM 1624 C C . ASP A 1 202 ? -8.041 28.934 6.719 1.00 94.88 202 ASP A C 1
ATOM 1626 O O . ASP A 1 202 ? -6.911 28.447 6.810 1.00 94.88 202 ASP A O 1
ATOM 1630 N N . ALA A 1 203 ? -9.121 28.151 6.748 1.00 93.25 203 ALA A N 1
ATOM 1631 C CA . ALA A 1 203 ? -9.024 26.694 6.773 1.00 93.25 203 ALA A CA 1
ATOM 1632 C C . ALA A 1 203 ? -8.473 26.123 5.455 1.00 93.25 203 ALA A C 1
ATOM 1634 O O . ALA A 1 203 ? -7.773 25.107 5.479 1.00 93.25 203 ALA A O 1
ATOM 1635 N N . LEU A 1 204 ? -8.753 26.777 4.325 1.00 93.19 204 LEU A N 1
ATOM 1636 C CA . LEU A 1 204 ? -8.221 26.422 3.004 1.00 93.19 204 LEU A CA 1
ATOM 1637 C C . LEU A 1 204 ? -6.785 26.925 2.771 1.00 93.19 204 LEU A C 1
ATOM 1639 O O . LEU A 1 204 ? -6.084 26.414 1.884 1.00 93.19 204 LEU A O 1
ATOM 1643 N N . ASP A 1 205 ? -6.329 27.900 3.561 1.00 89.50 205 ASP A N 1
ATOM 1644 C CA . ASP A 1 205 ? -5.016 28.541 3.439 1.00 89.50 205 ASP A CA 1
ATOM 1645 C C . ASP A 1 205 ? -3.894 27.728 4.096 1.00 89.50 205 ASP A C 1
ATOM 1647 O O . ASP A 1 205 ? -3.201 28.138 5.024 1.00 89.50 205 ASP A O 1
ATOM 1651 N N . VAL A 1 206 ? -3.729 26.502 3.606 1.00 87.06 206 VAL A N 1
ATOM 1652 C CA . VAL A 1 206 ? -2.648 25.598 4.001 1.00 87.06 206 VAL A CA 1
ATOM 1653 C C . VAL A 1 206 ? -1.765 25.272 2.802 1.00 87.06 206 VAL A C 1
ATOM 1655 O O . VAL A 1 206 ? -2.267 25.006 1.709 1.00 87.06 206 VAL A O 1
ATOM 1658 N N . ASP A 1 207 ? -0.447 25.253 3.000 1.00 87.50 207 ASP A N 1
ATOM 1659 C CA . ASP A 1 207 ? 0.548 24.898 1.973 1.00 87.50 207 ASP A CA 1
ATOM 1660 C C . ASP A 1 207 ? 0.640 23.371 1.764 1.00 87.50 207 ASP A C 1
ATOM 1662 O O . ASP A 1 207 ? 1.668 22.722 1.969 1.00 87.50 207 ASP A O 1
ATOM 1666 N N . ARG A 1 208 ? -0.518 22.756 1.502 1.00 89.06 208 ARG A N 1
ATOM 1667 C CA . ARG A 1 208 ? -0.731 21.314 1.333 1.00 89.06 208 ARG A CA 1
ATOM 1668 C C . ARG A 1 208 ? -1.972 21.062 0.482 1.00 89.06 208 ARG A C 1
ATOM 1670 O O . ARG A 1 208 ? -2.883 21.890 0.438 1.00 89.06 208 ARG A O 1
ATOM 1677 N N . ASP A 1 209 ? -2.039 19.865 -0.090 1.00 92.88 209 ASP A N 1
ATOM 1678 C CA . ASP A 1 209 ? -3.266 19.342 -0.686 1.00 92.88 209 ASP A CA 1
ATOM 1679 C C . ASP A 1 209 ? -4.310 19.052 0.394 1.00 92.88 209 ASP A C 1
ATOM 1681 O O . ASP A 1 209 ? -3.989 18.559 1.485 1.00 92.88 209 ASP A O 1
ATOM 1685 N N . VAL A 1 210 ? -5.569 19.341 0.080 1.00 94.25 210 VAL A N 1
ATOM 1686 C CA . VAL A 1 210 ? -6.694 19.242 1.011 1.00 94.25 210 VAL A CA 1
ATOM 1687 C C . VAL A 1 210 ? -7.895 18.632 0.314 1.00 94.25 210 VAL A C 1
ATOM 1689 O O . VAL A 1 210 ? -8.260 19.080 -0.767 1.00 94.25 210 VAL A O 1
ATOM 1692 N N . ALA A 1 211 ? -8.542 17.678 0.972 1.00 95.19 211 ALA A N 1
ATOM 1693 C CA . ALA A 1 211 ? -9.882 17.230 0.624 1.00 95.19 211 ALA A CA 1
ATOM 1694 C C . ALA A 1 211 ? -10.875 17.861 1.606 1.00 95.19 211 ALA A C 1
ATOM 1696 O O . ALA A 1 211 ? -10.682 17.777 2.826 1.00 95.19 211 ALA A O 1
ATOM 1697 N N . VAL A 1 212 ? -11.925 18.503 1.094 1.00 96.75 212 VAL A N 1
ATOM 1698 C CA . VAL A 1 212 ? -13.000 19.063 1.921 1.00 96.75 212 VAL A CA 1
ATOM 1699 C C . VAL A 1 212 ? -14.269 18.266 1.695 1.00 96.75 212 VAL A C 1
ATOM 1701 O O . VAL A 1 212 ? -14.743 18.146 0.565 1.00 96.75 212 VAL A O 1
ATOM 1704 N N . GLN A 1 213 ? -14.811 17.722 2.777 1.00 96.50 213 GLN A N 1
ATOM 1705 C CA . GLN A 1 213 ? -15.953 16.814 2.757 1.00 96.50 213 GLN A CA 1
ATOM 1706 C C . GLN A 1 213 ? -17.069 17.329 3.668 1.00 96.50 213 GLN A C 1
ATOM 1708 O O . GLN A 1 213 ? -16.808 18.096 4.597 1.00 96.50 213 GLN A O 1
ATOM 1713 N N . LEU A 1 214 ? -18.304 16.888 3.440 1.00 95.56 214 LEU A N 1
ATOM 1714 C CA . LEU A 1 214 ? -19.381 17.057 4.414 1.00 95.56 214 LEU A CA 1
ATOM 1715 C C . LEU A 1 214 ? -19.078 16.271 5.693 1.00 95.56 214 LEU A C 1
ATOM 1717 O O . LEU A 1 214 ? -18.511 15.174 5.660 1.00 95.56 214 LEU A O 1
ATOM 1721 N N . VAL A 1 215 ? -19.481 16.827 6.833 1.00 93.38 215 VAL A N 1
ATOM 1722 C CA . VAL A 1 215 ? -19.500 16.090 8.097 1.00 93.38 215 VAL A CA 1
ATOM 1723 C C . VAL A 1 215 ? -20.586 15.024 8.002 1.00 93.38 215 VAL A C 1
ATOM 1725 O O . VAL A 1 215 ? -21.769 15.340 7.895 1.00 93.38 215 VAL A O 1
ATOM 1728 N N . MET A 1 216 ? -20.179 13.757 8.041 1.00 91.25 216 MET A N 1
ATOM 1729 C CA . MET A 1 216 ? -21.124 12.646 8.029 1.00 91.25 216 MET A CA 1
ATOM 1730 C C . MET A 1 216 ? -21.839 12.500 9.374 1.00 91.25 216 MET A C 1
ATOM 1732 O O . MET A 1 216 ? -21.263 12.761 10.434 1.00 91.25 216 MET A O 1
ATOM 1736 N N . GLN A 1 217 ? -23.073 12.012 9.319 1.00 91.62 217 GLN A N 1
ATOM 1737 C CA . GLN A 1 217 ? -23.795 11.528 10.489 1.00 91.62 217 GLN A CA 1
ATOM 1738 C C . GLN A 1 217 ? -23.556 10.022 10.623 1.00 91.62 217 GLN A C 1
ATOM 1740 O O . GLN A 1 217 ? -23.721 9.276 9.659 1.00 91.62 217 GLN A O 1
ATOM 1745 N N . GLN A 1 218 ? -23.120 9.589 11.806 1.00 94.44 218 GLN A N 1
ATOM 1746 C CA . GLN A 1 218 ? -22.911 8.173 12.107 1.00 94.44 218 GLN A CA 1
ATOM 1747 C C . GLN A 1 218 ? -24.204 7.519 12.603 1.00 94.44 218 GLN A C 1
ATOM 1749 O O . GLN A 1 218 ? -25.089 8.202 13.123 1.00 94.44 218 GLN A O 1
ATOM 1754 N N . HIS A 1 219 ? -24.274 6.196 12.507 1.00 97.62 219 HIS A N 1
ATOM 1755 C CA . HIS A 1 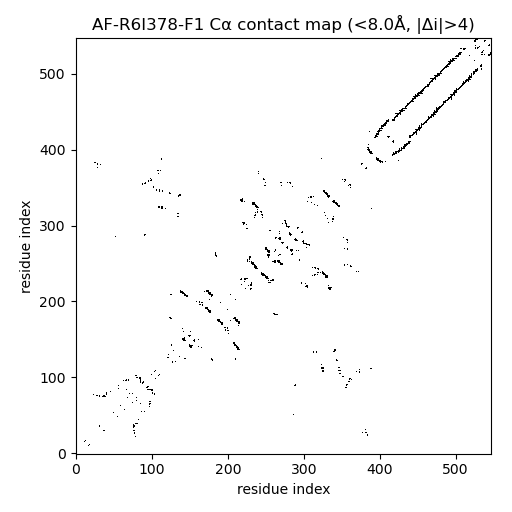219 ? -25.389 5.413 13.029 1.00 97.62 219 HIS A CA 1
ATOM 1756 C C . HIS A 1 219 ? -25.632 5.651 14.536 1.00 97.62 219 HIS A C 1
ATOM 1758 O O . HIS A 1 219 ? -24.659 5.751 15.294 1.00 97.62 219 HIS A O 1
ATOM 1764 N N . PRO A 1 220 ? -26.893 5.655 15.019 1.00 96.94 220 PRO A N 1
ATOM 1765 C CA . PRO A 1 220 ? -27.206 5.819 16.442 1.00 96.94 220 PRO A CA 1
ATOM 1766 C C . PRO A 1 220 ? -26.488 4.829 17.373 1.00 96.94 220 PRO A C 1
ATOM 1768 O O . PRO A 1 220 ? -25.974 5.236 18.411 1.00 96.94 220 PRO A O 1
ATOM 1771 N N . GLU A 1 221 ? -26.382 3.551 16.987 1.00 97.19 221 GLU A N 1
ATOM 1772 C CA . GLU A 1 221 ? -25.614 2.545 17.751 1.00 97.19 221 GLU A CA 1
ATOM 1773 C C . GLU A 1 221 ? -24.128 2.905 17.874 1.00 97.19 221 GLU A C 1
ATOM 1775 O O . GLU A 1 221 ? -23.560 2.816 18.960 1.00 97.19 221 GLU A O 1
ATOM 1780 N N . MET A 1 222 ? -23.511 3.408 16.800 1.00 96.56 222 MET A N 1
ATOM 1781 C CA . MET A 1 222 ? -22.123 3.879 16.853 1.00 96.56 222 MET A CA 1
ATOM 1782 C C . MET A 1 222 ? -22.005 5.126 17.741 1.00 96.56 222 MET A C 1
ATOM 1784 O O . MET A 1 222 ? -21.043 5.271 18.491 1.00 96.56 222 MET A O 1
ATOM 1788 N N . ALA A 1 223 ? -23.001 6.017 17.722 1.00 94.56 223 ALA A N 1
ATOM 1789 C CA . ALA A 1 223 ? -23.012 7.221 18.552 1.00 94.56 223 ALA A CA 1
ATOM 1790 C C . ALA A 1 223 ? -23.102 6.929 20.064 1.00 94.56 223 ALA A C 1
ATOM 1792 O O . ALA A 1 223 ? -22.618 7.746 20.851 1.00 94.56 223 ALA A O 1
ATOM 1793 N N . LYS A 1 224 ? -23.645 5.774 20.488 1.00 95.12 224 LYS A N 1
ATOM 1794 C CA . LYS A 1 224 ? -23.621 5.343 21.903 1.00 95.12 224 LYS A CA 1
ATOM 1795 C C . LYS A 1 224 ? -22.195 5.198 22.437 1.00 95.12 224 LYS A C 1
ATOM 1797 O O . LYS A 1 224 ? -21.946 5.496 23.600 1.00 95.12 224 LYS A O 1
ATOM 1802 N N . MET A 1 225 ? -21.262 4.783 21.577 1.00 93.94 225 MET A N 1
ATOM 1803 C CA . MET A 1 225 ? -19.850 4.596 21.920 1.00 93.94 225 MET A CA 1
ATOM 1804 C C . MET A 1 225 ? -19.167 5.938 22.188 1.00 93.94 225 MET A C 1
ATOM 1806 O O . MET A 1 225 ? -18.527 6.143 23.221 1.00 93.94 225 MET A O 1
ATOM 1810 N N . ASN A 1 226 ? -19.324 6.880 21.255 1.00 91.44 226 ASN A N 1
ATOM 1811 C CA . ASN A 1 226 ? -18.929 8.271 21.432 1.00 91.44 226 ASN A CA 1
ATOM 1812 C C . ASN A 1 226 ? -19.651 9.163 20.413 1.00 91.44 226 ASN A C 1
ATOM 1814 O O . ASN A 1 226 ? -19.290 9.185 19.239 1.00 91.44 226 ASN A O 1
ATOM 1818 N N . ALA A 1 227 ? -20.621 9.955 20.866 1.00 89.75 227 ALA A N 1
ATOM 1819 C CA . ALA A 1 227 ? -21.382 10.853 19.998 1.00 89.75 227 ALA A CA 1
ATOM 1820 C C . ALA A 1 227 ? -20.576 12.072 19.505 1.00 89.75 227 ALA A C 1
ATOM 1822 O O . ALA A 1 227 ? -20.961 12.712 18.528 1.00 89.75 227 ALA A O 1
ATOM 1823 N N . SER A 1 228 ? -19.468 12.415 20.174 1.00 83.88 228 SER A N 1
ATOM 1824 C CA . SER A 1 228 ? -18.675 13.614 19.858 1.00 83.88 228 SER A CA 1
ATOM 1825 C C . SER A 1 228 ? -17.726 13.426 18.670 1.00 83.88 228 SER A C 1
ATOM 1827 O O . SER A 1 228 ? -17.330 14.415 18.054 1.00 83.88 228 SER A O 1
ATOM 1829 N N . SER A 1 229 ? -17.413 12.177 18.308 1.00 85.88 229 SER A N 1
ATOM 1830 C CA . SER A 1 229 ? -16.549 11.784 17.187 1.00 85.88 229 SER A CA 1
ATOM 1831 C C . SER A 1 229 ? -17.235 10.768 16.281 1.00 85.88 229 SER A C 1
ATOM 1833 O O . SER A 1 229 ? -17.989 9.938 16.773 1.00 85.88 229 SER A O 1
ATOM 1835 N N . VAL A 1 230 ? -16.902 10.742 14.989 1.00 89.06 230 VAL A N 1
ATOM 1836 C CA . VAL A 1 230 ? -17.264 9.607 14.118 1.00 89.06 230 VAL A CA 1
ATOM 1837 C C . VAL A 1 230 ? -16.419 8.398 14.514 1.00 89.06 230 VAL A C 1
ATOM 1839 O O . VAL A 1 230 ? -15.207 8.429 14.319 1.00 89.06 230 VAL A O 1
ATOM 1842 N N . ASN A 1 231 ? -17.039 7.359 15.074 1.00 92.44 231 ASN A N 1
ATOM 1843 C CA . ASN A 1 231 ? -16.341 6.122 15.430 1.00 92.44 231 ASN A CA 1
ATOM 1844 C C . ASN A 1 231 ? -16.063 5.308 14.162 1.00 92.44 231 ASN A C 1
ATOM 1846 O O . ASN A 1 231 ? -16.944 5.167 13.309 1.00 92.44 231 ASN A O 1
ATOM 1850 N N . THR A 1 232 ? -14.855 4.761 14.039 1.00 94.38 232 THR A N 1
ATOM 1851 C CA . THR A 1 232 ? -14.486 3.913 12.898 1.00 94.38 232 THR A CA 1
ATOM 1852 C C . THR A 1 232 ? -14.085 2.520 13.345 1.00 94.38 232 THR A C 1
ATOM 1854 O O . THR A 1 232 ? -13.529 2.319 14.426 1.00 94.38 232 THR A O 1
ATOM 1857 N N . ILE A 1 233 ? -14.346 1.553 12.478 1.00 96.94 233 ILE A N 1
ATOM 1858 C CA . ILE A 1 233 ? -13.869 0.187 12.568 1.00 96.94 233 ILE A CA 1
ATOM 1859 C C . ILE A 1 233 ? -12.601 0.116 11.726 1.00 96.94 233 ILE A C 1
ATOM 1861 O O . ILE A 1 233 ? -12.645 0.276 10.505 1.00 96.94 233 ILE A O 1
ATOM 1865 N N . ARG A 1 234 ? -11.474 -0.120 12.389 1.00 96.62 234 ARG A N 1
ATOM 1866 C CA . ARG A 1 234 ? -10.202 -0.431 11.751 1.00 96.62 234 ARG A CA 1
ATOM 1867 C C . ARG A 1 234 ? -10.183 -1.923 11.441 1.00 96.62 234 ARG A C 1
ATOM 1869 O O . ARG A 1 234 ? -10.238 -2.738 12.360 1.00 96.62 234 ARG A O 1
ATOM 1876 N N . ILE A 1 235 ? -10.113 -2.274 10.161 1.00 98.25 235 ILE A N 1
ATOM 1877 C CA . ILE A 1 235 ? -10.096 -3.656 9.669 1.00 98.25 235 ILE A CA 1
ATOM 1878 C C . ILE A 1 235 ? -8.769 -3.892 8.950 1.00 98.25 235 ILE A C 1
ATOM 1880 O O . ILE A 1 235 ? -8.509 -3.271 7.921 1.00 98.25 235 ILE A O 1
ATOM 1884 N N . ILE A 1 236 ? -7.931 -4.795 9.465 1.00 97.56 236 ILE A N 1
ATOM 1885 C CA . ILE A 1 236 ? -6.743 -5.253 8.731 1.00 97.56 236 ILE A CA 1
ATOM 1886 C C . ILE A 1 236 ? -7.178 -6.327 7.745 1.00 97.56 236 ILE A C 1
ATOM 1888 O O . ILE A 1 236 ? -7.840 -7.296 8.120 1.00 97.56 236 ILE A O 1
ATOM 1892 N N . CYS A 1 237 ? -6.776 -6.162 6.491 1.00 97.12 237 CYS A N 1
ATOM 1893 C CA . CYS A 1 237 ? -7.052 -7.091 5.412 1.00 97.12 237 CYS A CA 1
ATOM 1894 C C . CYS A 1 237 ? -5.758 -7.431 4.666 1.00 97.12 237 CYS A C 1
ATOM 1896 O O . CYS A 1 237 ? -4.886 -6.571 4.505 1.00 97.12 237 CYS A O 1
ATOM 1898 N N . ILE A 1 238 ? -5.628 -8.685 4.237 1.00 94.88 238 ILE A N 1
ATOM 1899 C CA . ILE A 1 238 ? -4.489 -9.192 3.468 1.00 94.88 238 ILE A CA 1
ATOM 1900 C C . ILE A 1 238 ? -4.958 -9.730 2.115 1.00 94.88 238 ILE A C 1
ATOM 1902 O O . ILE A 1 238 ? -5.993 -10.390 2.029 1.00 94.88 238 ILE A O 1
ATOM 1906 N N . MET A 1 239 ? -4.168 -9.465 1.077 1.00 91.38 239 MET A N 1
ATOM 1907 C CA . MET A 1 239 ? -4.242 -10.153 -0.206 1.00 91.38 239 MET A CA 1
ATOM 1908 C C . MET A 1 239 ? -3.359 -11.397 -0.163 1.00 91.38 239 MET A C 1
ATOM 1910 O O . MET A 1 239 ? -2.138 -11.306 0.029 1.00 91.38 239 MET A O 1
ATOM 1914 N N . LEU A 1 240 ? -3.979 -12.556 -0.354 1.00 87.31 240 LEU A N 1
ATOM 1915 C CA . LEU A 1 240 ? -3.311 -13.852 -0.341 1.00 87.31 240 LEU A CA 1
ATOM 1916 C C . LEU A 1 240 ? -3.926 -14.741 -1.420 1.00 87.31 240 LEU A C 1
ATOM 1918 O O . LEU A 1 240 ? -5.139 -14.899 -1.460 1.00 87.31 240 LEU A O 1
ATOM 1922 N N . ASP A 1 241 ? -3.105 -15.274 -2.324 1.00 81.25 241 ASP A N 1
ATOM 1923 C CA . ASP A 1 241 ? -3.549 -16.143 -3.429 1.00 81.25 241 ASP A CA 1
ATOM 1924 C C . ASP A 1 241 ? -4.645 -15.531 -4.331 1.00 81.25 241 ASP A C 1
ATOM 1926 O O . ASP A 1 241 ? -5.464 -16.234 -4.917 1.00 81.25 241 ASP A O 1
ATOM 1930 N N . GLY A 1 242 ? -4.665 -14.199 -4.458 1.00 80.12 242 GLY A N 1
ATOM 1931 C CA . GLY A 1 242 ? -5.698 -13.471 -5.204 1.00 80.12 242 GLY A CA 1
ATOM 1932 C C . GLY A 1 242 ? -7.013 -13.272 -4.441 1.00 80.12 242 GLY A C 1
ATOM 1933 O O . GLY A 1 242 ? -7.945 -12.693 -4.995 1.00 80.12 242 GLY A O 1
ATOM 1934 N N . GLU A 1 243 ? -7.085 -13.697 -3.181 1.00 89.00 243 GLU A N 1
ATOM 1935 C CA . GLU A 1 243 ? -8.219 -13.485 -2.284 1.00 89.00 243 GLU A CA 1
ATOM 1936 C C . GLU A 1 243 ? -7.963 -12.299 -1.350 1.00 89.00 243 GLU A C 1
ATOM 1938 O O . GLU A 1 243 ? -6.854 -12.116 -0.848 1.00 89.00 243 GLU A O 1
ATOM 1943 N N . SER A 1 244 ? -9.012 -11.523 -1.072 1.00 95.38 244 SER A N 1
ATOM 1944 C CA . SER A 1 244 ? -9.003 -10.504 -0.022 1.00 95.38 244 SER A CA 1
ATOM 1945 C C . SER A 1 244 ? -9.569 -11.075 1.280 1.00 95.38 244 SER A C 1
ATOM 1947 O O . SER A 1 244 ? -10.731 -11.488 1.343 1.00 95.38 244 SER A O 1
ATOM 1949 N N . ILE A 1 245 ? -8.742 -11.102 2.327 1.00 96.81 245 ILE A N 1
ATOM 1950 C CA . ILE A 1 245 ? -9.026 -11.787 3.592 1.00 96.81 245 ILE A CA 1
ATOM 1951 C C . ILE A 1 245 ? -8.953 -10.787 4.755 1.00 96.81 245 ILE A C 1
ATOM 1953 O O . ILE A 1 245 ? -7.862 -10.355 5.135 1.00 96.81 245 ILE A O 1
ATOM 1957 N N . PRO A 1 246 ? -10.089 -10.392 5.361 1.00 97.62 246 PRO A N 1
ATOM 1958 C CA . PRO A 1 246 ? -10.088 -9.657 6.621 1.00 97.62 246 PRO A CA 1
ATOM 1959 C C . PRO A 1 246 ? -9.511 -10.532 7.739 1.00 97.62 246 PRO A C 1
ATOM 1961 O O . PRO A 1 246 ? -9.952 -11.665 7.934 1.00 97.62 246 PRO A O 1
ATOM 1964 N N . LEU A 1 247 ? -8.526 -10.005 8.463 1.00 97.38 247 LEU A N 1
ATOM 1965 C CA . LEU A 1 247 ? -7.830 -10.714 9.538 1.00 97.38 247 LEU A CA 1
ATOM 1966 C C . LEU A 1 247 ? -8.389 -10.361 10.914 1.00 97.38 247 LEU A C 1
ATOM 1968 O O . LEU A 1 247 ? -8.547 -11.228 11.765 1.00 97.38 247 LEU A O 1
ATOM 1972 N N . SER A 1 248 ? -8.673 -9.081 11.148 1.00 97.56 248 SER A N 1
ATOM 1973 C CA . SER A 1 248 ? -9.063 -8.590 12.468 1.00 97.56 248 SER A CA 1
ATOM 1974 C C . SER A 1 248 ? -9.742 -7.229 12.359 1.00 97.56 248 SER A C 1
ATOM 1976 O O . SER A 1 248 ? -9.373 -6.420 11.504 1.00 97.56 248 SER A O 1
ATOM 1978 N N . ALA A 1 249 ? -10.704 -6.960 13.244 1.00 98.31 249 ALA A N 1
ATOM 1979 C CA . ALA A 1 249 ? -11.460 -5.714 13.292 1.00 98.31 249 ALA A CA 1
ATOM 1980 C C . ALA A 1 249 ? -11.503 -5.136 14.711 1.00 98.31 249 ALA A C 1
ATOM 1982 O O . ALA A 1 249 ? -11.746 -5.854 15.683 1.00 98.31 249 ALA A O 1
ATOM 1983 N N . VAL A 1 250 ? -11.270 -3.831 14.824 1.00 97.62 250 VAL A N 1
ATOM 1984 C CA . VAL A 1 250 ? -11.280 -3.094 16.090 1.00 97.62 250 VAL A CA 1
ATOM 1985 C C . VAL A 1 250 ? -12.028 -1.783 15.891 1.00 97.62 250 VAL A C 1
ATOM 1987 O O . VAL A 1 250 ? -11.642 -0.978 15.043 1.00 97.62 250 VAL A O 1
ATOM 1990 N N . VAL A 1 251 ? -13.064 -1.525 16.687 1.00 96.62 251 VAL A N 1
ATOM 1991 C CA . VAL A 1 251 ? -13.657 -0.184 16.762 1.00 96.62 251 VAL A CA 1
ATOM 1992 C C . VAL A 1 251 ? -12.722 0.726 17.540 1.00 96.62 251 VAL A C 1
ATOM 1994 O O . VAL A 1 251 ? -12.270 0.387 18.632 1.00 96.62 251 VAL A O 1
ATOM 1997 N N . ARG A 1 252 ? -12.438 1.903 16.987 1.00 93.12 252 ARG A N 1
ATOM 1998 C CA . ARG A 1 252 ? -11.644 2.951 17.626 1.00 93.12 252 ARG A CA 1
ATOM 1999 C C . ARG A 1 252 ? -12.5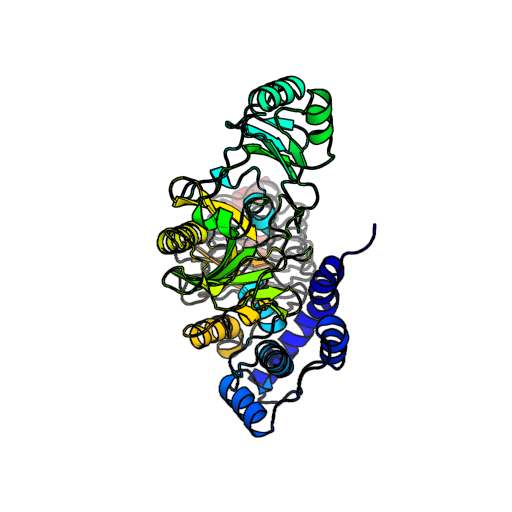80 4.007 18.194 1.00 93.12 252 ARG A C 1
ATOM 2001 O O . ARG A 1 252 ? -13.228 4.731 17.441 1.00 93.12 252 ARG A O 1
ATOM 2008 N N . ILE A 1 253 ? -12.606 4.115 19.519 1.00 92.00 253 ILE A N 1
ATOM 2009 C CA . ILE A 1 253 ? -13.418 5.099 20.233 1.00 92.00 253 ILE A CA 1
ATOM 2010 C C . ILE A 1 253 ? -12.501 6.244 20.672 1.00 92.00 253 ILE A C 1
ATOM 2012 O O . ILE A 1 253 ? -11.492 6.047 21.356 1.00 92.00 253 ILE A O 1
ATOM 2016 N N . GLY A 1 254 ? -12.807 7.459 20.210 1.00 86.00 254 GLY A N 1
ATOM 2017 C CA . GLY A 1 254 ? -12.059 8.664 20.570 1.00 86.00 254 GLY A CA 1
ATOM 2018 C C . GLY A 1 254 ? -12.292 9.088 22.023 1.00 86.00 254 GLY A C 1
ATOM 2019 O O . GLY A 1 254 ? -13.249 8.668 22.668 1.00 86.00 254 GLY A O 1
ATOM 2020 N N . ASN A 1 255 ? -11.455 9.994 22.534 1.00 78.94 255 ASN A N 1
ATOM 2021 C CA . ASN A 1 255 ? -11.738 10.651 23.811 1.00 78.94 255 ASN A CA 1
ATOM 2022 C C . ASN A 1 255 ? -12.980 11.569 23.708 1.00 78.94 255 ASN A C 1
ATOM 2024 O O . ASN A 1 255 ? -13.357 12.015 22.624 1.00 78.94 255 ASN A O 1
ATOM 2028 N N . SER A 1 256 ? -13.603 11.902 24.839 1.00 67.19 256 SER A N 1
ATOM 2029 C CA . SER A 1 256 ? -14.853 12.684 24.904 1.00 67.19 256 SER A CA 1
ATOM 2030 C C . SER A 1 256 ? -14.718 14.166 24.505 1.00 67.19 256 SER A C 1
ATOM 2032 O O . SER A 1 256 ? -15.694 14.907 24.573 1.00 67.19 256 SER A O 1
ATOM 2034 N N . ARG A 1 257 ? -13.518 14.636 24.128 1.00 65.56 257 ARG A N 1
ATOM 2035 C CA . ARG A 1 257 ? -13.241 16.042 23.763 1.00 65.56 257 ARG A CA 1
ATOM 2036 C C . ARG A 1 257 ? -12.755 16.212 22.321 1.00 65.56 257 ARG A C 1
ATOM 2038 O O . ARG A 1 257 ? -12.386 17.319 21.933 1.00 65.56 257 ARG A O 1
ATOM 2045 N N . SER A 1 258 ? -12.726 15.141 21.534 1.00 69.00 258 SER A N 1
ATOM 2046 C CA . SER A 1 258 ? -12.213 15.138 20.165 1.00 69.00 258 SER A CA 1
ATOM 2047 C C . SER A 1 258 ? -13.328 14.808 19.182 1.00 69.00 258 SER A C 1
ATOM 2049 O O . SER A 1 258 ? -14.063 13.853 19.385 1.00 69.00 258 SER A O 1
ATOM 2051 N N . ARG A 1 259 ? -13.407 15.559 18.075 1.00 71.00 259 ARG A N 1
ATOM 2052 C CA . ARG A 1 259 ? -14.306 15.251 16.944 1.00 71.00 259 ARG A CA 1
ATOM 2053 C C . ARG A 1 259 ? -13.747 14.218 15.967 1.00 71.00 259 ARG A C 1
ATOM 2055 O O . ARG A 1 259 ? -14.436 13.790 15.046 1.00 71.00 259 ARG A O 1
ATOM 2062 N N . VAL A 1 260 ? -12.492 13.832 16.170 1.00 66.81 260 VAL A N 1
ATOM 2063 C CA . VAL A 1 260 ? -11.813 12.753 15.451 1.00 66.81 260 VAL A CA 1
ATOM 2064 C C . VAL A 1 260 ? -11.657 11.575 16.406 1.00 66.81 260 VAL A C 1
ATOM 2066 O O . VAL A 1 260 ? -11.358 11.780 17.587 1.00 66.81 260 VAL A O 1
ATOM 2069 N N . ASP A 1 261 ? -11.809 10.360 15.896 1.00 60.19 261 ASP A N 1
ATOM 2070 C CA . ASP A 1 261 ? -11.554 9.078 16.560 1.00 60.19 261 ASP A CA 1
ATOM 2071 C C . ASP A 1 261 ? -10.055 8.867 16.820 1.00 60.19 261 ASP A C 1
ATOM 2073 O O . ASP A 1 261 ? -9.372 7.981 16.301 1.00 60.19 261 ASP A O 1
ATOM 2077 N N . ASN A 1 262 ? -9.487 9.750 17.632 1.00 65.88 262 ASN A N 1
ATOM 2078 C CA . ASN A 1 262 ? -8.054 9.823 17.796 1.00 65.88 262 ASN A CA 1
ATOM 2079 C C . ASN A 1 262 ? -7.578 8.834 18.859 1.00 65.88 262 ASN A C 1
ATOM 2081 O O . ASN A 1 262 ? -7.166 9.227 19.952 1.00 65.88 262 ASN A O 1
ATOM 2085 N N . PHE A 1 263 ? -7.582 7.547 18.508 1.00 64.25 263 PHE A N 1
ATOM 2086 C CA . PHE A 1 263 ? -6.933 6.485 19.281 1.00 64.25 263 PHE A CA 1
ATOM 2087 C C . PHE A 1 263 ? -5.522 6.901 19.733 1.00 64.25 263 PHE A C 1
ATOM 2089 O O . PHE A 1 263 ? -5.158 6.783 20.900 1.00 64.25 263 PHE A O 1
ATOM 2096 N N . SER A 1 264 ? -4.761 7.537 18.837 1.00 60.56 264 SER A N 1
ATOM 2097 C CA . SER A 1 264 ? -3.415 8.043 19.130 1.00 60.56 264 SER A CA 1
ATOM 2098 C C . SER A 1 264 ? -3.333 9.267 20.048 1.00 60.56 264 SER A C 1
ATOM 2100 O O . SER A 1 264 ? -2.235 9.746 20.318 1.00 60.56 264 SER A O 1
ATOM 2102 N N . SER A 1 265 ? -4.459 9.799 20.519 1.00 65.12 265 SER A N 1
ATOM 2103 C CA . SER A 1 265 ? -4.540 10.893 21.500 1.00 65.12 265 SER A CA 1
ATOM 2104 C C . SER A 1 265 ? -5.389 10.504 22.714 1.00 65.12 265 SER A C 1
ATOM 2106 O O . SER A 1 265 ? -6.133 11.325 23.255 1.00 65.12 265 SER A O 1
ATOM 2108 N N . GLY A 1 266 ? -5.264 9.244 23.142 1.00 70.56 266 GLY A N 1
ATOM 2109 C CA . GLY A 1 266 ? -5.893 8.727 24.359 1.00 70.56 266 GLY A CA 1
ATOM 2110 C C . GLY A 1 266 ? -7.277 8.112 24.150 1.00 70.56 266 GLY A C 1
ATOM 2111 O O . GLY A 1 266 ? -8.047 8.059 25.101 1.00 70.56 266 GLY A O 1
ATOM 2112 N N . GLY A 1 267 ? -7.608 7.696 22.924 1.00 85.00 267 GLY A N 1
ATOM 2113 C CA . GLY A 1 267 ? -8.773 6.843 22.673 1.00 85.00 267 GLY A CA 1
ATOM 2114 C C . GLY A 1 267 ? -8.492 5.377 23.014 1.00 85.00 267 GLY A C 1
ATOM 2115 O O . GLY A 1 267 ? -7.333 4.978 23.168 1.00 85.00 267 GLY A O 1
ATOM 2116 N N . VAL A 1 268 ? -9.549 4.573 23.097 1.00 92.38 268 VAL A N 1
ATOM 2117 C CA . VAL A 1 268 ? -9.474 3.136 23.401 1.00 92.38 268 VAL A CA 1
ATOM 2118 C C . VAL A 1 268 ? -10.068 2.354 22.231 1.00 92.38 268 VAL A C 1
ATOM 2120 O O . VAL A 1 268 ? -11.117 2.713 21.694 1.00 92.38 268 VAL A O 1
ATOM 2123 N N . GLY A 1 269 ? -9.364 1.314 21.792 1.00 94.62 269 GLY A N 1
ATOM 2124 C CA . GLY A 1 269 ? -9.859 0.381 20.787 1.00 94.62 269 GLY A CA 1
ATOM 2125 C C . GLY A 1 269 ? -10.549 -0.796 21.454 1.00 94.62 269 GLY A C 1
ATOM 2126 O O . GLY A 1 269 ? -10.090 -1.219 22.510 1.00 94.62 269 GLY A O 1
ATOM 2127 N N . CYS A 1 270 ? -11.601 -1.331 20.846 1.00 97.25 270 CYS A N 1
ATOM 2128 C CA . CYS A 1 270 ? -12.257 -2.554 21.296 1.00 97.25 270 CYS A CA 1
ATOM 2129 C C . CYS A 1 270 ? -12.467 -3.518 20.127 1.00 97.25 270 CYS A C 1
ATOM 2131 O O . CYS A 1 270 ? -12.877 -3.108 19.038 1.00 97.25 270 CYS A O 1
ATOM 2133 N N . GLY A 1 271 ? -12.144 -4.790 20.345 1.00 97.81 271 GLY A N 1
ATOM 2134 C CA . GLY A 1 271 ? -12.320 -5.848 19.355 1.00 97.81 271 GLY A CA 1
ATOM 2135 C C . GLY A 1 271 ? -13.777 -6.035 18.944 1.00 97.81 271 GLY A C 1
ATOM 2136 O O . GLY A 1 271 ? -14.669 -5.898 19.777 1.00 97.81 271 GLY A O 1
ATOM 2137 N N . VAL A 1 272 ? -14.008 -6.343 17.666 1.00 98.50 272 VAL A N 1
ATOM 2138 C CA . VAL A 1 272 ? -15.338 -6.658 17.122 1.00 98.50 272 VAL A CA 1
ATOM 2139 C C . VAL A 1 272 ? -15.412 -8.151 16.827 1.00 98.50 272 VAL A C 1
ATOM 2141 O O . VAL A 1 272 ? -14.602 -8.679 16.060 1.00 98.50 272 VAL A O 1
ATOM 2144 N N . LYS A 1 273 ? -16.387 -8.828 17.427 1.00 97.00 273 LYS A N 1
ATOM 2145 C CA . LYS A 1 273 ? -16.693 -10.242 17.200 1.00 97.00 273 LYS A CA 1
ATOM 2146 C C . LYS A 1 273 ? -17.369 -10.431 15.831 1.00 97.00 273 LYS A C 1
ATOM 2148 O O . LYS A 1 273 ? -17.906 -9.474 15.271 1.00 97.00 273 LYS A O 1
ATOM 2153 N N . PRO A 1 274 ? -17.378 -11.655 15.267 1.00 95.25 274 PRO A N 1
ATOM 2154 C CA . PRO A 1 274 ? -17.979 -11.912 13.954 1.00 95.25 274 PRO A CA 1
ATOM 2155 C C . PRO A 1 274 ? -19.465 -11.544 13.833 1.00 95.25 274 PRO A C 1
ATOM 2157 O O . PRO A 1 274 ? -19.927 -11.256 12.735 1.00 95.25 274 PRO A O 1
ATOM 2160 N N . ASP A 1 275 ? -20.200 -11.544 14.944 1.00 96.81 275 ASP A N 1
ATOM 2161 C CA . ASP A 1 275 ? -21.612 -11.157 15.021 1.00 96.81 275 ASP A CA 1
ATOM 2162 C C . ASP A 1 275 ? -21.830 -9.636 15.150 1.00 96.81 275 ASP A C 1
ATOM 2164 O O . ASP A 1 275 ? -22.971 -9.186 15.205 1.00 96.81 275 ASP A O 1
ATOM 2168 N N . GLY A 1 276 ? -20.757 -8.837 15.176 1.00 97.94 276 GLY A N 1
ATOM 2169 C CA . GLY A 1 276 ? -20.798 -7.379 15.304 1.00 97.94 276 GLY A CA 1
ATOM 2170 C C . GLY A 1 276 ? -20.774 -6.868 16.746 1.00 97.94 276 GLY A C 1
ATOM 2171 O O . GLY A 1 276 ? -20.624 -5.661 16.947 1.00 97.94 276 GLY A O 1
ATOM 2172 N N . HIS A 1 277 ? -20.872 -7.737 17.755 1.00 98.56 277 HIS A N 1
ATOM 2173 C CA . HIS A 1 277 ? -20.739 -7.322 19.152 1.00 98.56 277 HIS A CA 1
ATOM 2174 C C . HIS A 1 277 ? -19.290 -6.991 19.506 1.00 98.56 277 HIS A C 1
ATOM 2176 O O . HIS A 1 277 ? -18.344 -7.576 18.978 1.00 98.56 277 HIS A O 1
ATOM 2182 N N . LEU A 1 278 ? -19.102 -6.054 20.430 1.00 98.56 278 LEU A N 1
ATOM 2183 C CA . LEU A 1 278 ? -17.776 -5.732 20.942 1.00 98.56 278 LEU A CA 1
ATOM 2184 C C . LEU A 1 278 ? -17.294 -6.760 21.986 1.00 98.56 278 LEU A C 1
ATOM 2186 O O . LEU A 1 278 ? -18.066 -7.543 22.557 1.00 98.56 278 LEU A O 1
ATOM 2190 N N . ASN A 1 279 ? -15.982 -6.777 22.217 1.00 97.44 279 ASN A N 1
ATOM 2191 C CA . ASN A 1 279 ? -15.371 -7.485 23.340 1.00 97.44 279 ASN A CA 1
ATOM 2192 C C . ASN A 1 279 ? -15.685 -6.789 24.671 1.00 97.44 279 ASN A C 1
ATOM 2194 O O . ASN A 1 279 ? -16.073 -5.627 24.716 1.00 97.44 279 ASN A O 1
ATOM 2198 N N . ASP A 1 280 ? -15.483 -7.501 25.778 1.00 96.06 280 ASP A N 1
ATOM 2199 C CA . ASP A 1 280 ? -15.891 -7.016 27.104 1.00 96.06 280 ASP A CA 1
ATOM 2200 C C . ASP A 1 280 ? -14.969 -5.916 27.654 1.00 96.06 280 ASP A C 1
ATOM 2202 O O . ASP A 1 280 ? -15.303 -5.236 28.620 1.00 96.06 280 ASP A O 1
ATOM 2206 N N . CYS A 1 281 ? -13.800 -5.733 27.040 1.00 96.31 281 CYS A N 1
ATOM 2207 C CA . CYS A 1 281 ? -12.846 -4.691 27.383 1.00 96.31 281 CYS A CA 1
ATOM 2208 C C . CYS A 1 281 ? -12.175 -4.130 26.126 1.00 96.31 281 CYS A C 1
ATOM 2210 O O . CYS A 1 281 ? -12.176 -4.748 25.056 1.00 96.31 281 CYS A O 1
ATOM 2212 N N . GLY A 1 282 ? -11.602 -2.941 26.268 1.00 95.38 282 GLY A N 1
ATOM 2213 C CA . GLY A 1 282 ? -10.798 -2.285 25.251 1.00 95.38 282 GLY A CA 1
ATOM 2214 C C . GLY A 1 282 ? -9.379 -2.004 25.732 1.00 95.38 282 GLY A C 1
ATOM 2215 O O . GLY A 1 282 ? -9.076 -2.048 26.925 1.00 95.38 282 GLY A O 1
ATOM 2216 N N . TYR A 1 283 ? -8.504 -1.676 24.786 1.00 93.75 283 TYR A N 1
ATOM 2217 C CA . TYR A 1 283 ? -7.094 -1.394 25.034 1.00 93.75 283 TYR A CA 1
ATOM 2218 C C . TYR A 1 283 ? -6.656 -0.076 24.403 1.00 93.75 283 TYR A C 1
ATOM 2220 O O . TYR A 1 283 ? -7.092 0.276 23.304 1.00 93.75 283 TYR A O 1
ATOM 2228 N N . THR A 1 284 ? -5.766 0.656 25.074 1.00 89.25 284 THR A N 1
ATOM 2229 C CA . THR A 1 284 ? -5.079 1.820 24.488 1.00 89.25 284 THR A CA 1
ATOM 2230 C C . THR A 1 284 ? -3.978 1.380 23.524 1.00 89.25 284 THR A C 1
ATOM 2232 O O . THR A 1 284 ? -3.628 0.203 23.431 1.00 89.25 284 THR A O 1
ATOM 2235 N N . GLN A 1 285 ? -3.349 2.337 22.833 1.00 80.38 285 GLN A N 1
ATOM 2236 C CA . GLN A 1 285 ? -2.210 2.051 21.948 1.00 80.38 285 GLN A CA 1
ATOM 2237 C C . GLN A 1 285 ? -1.033 1.385 22.678 1.00 80.38 285 GLN A C 1
ATOM 2239 O O . GLN A 1 285 ? -0.232 0.697 22.053 1.00 80.38 285 GLN A O 1
ATOM 2244 N N . LYS A 1 286 ? -0.926 1.580 23.996 1.00 81.00 286 LYS A N 1
ATOM 2245 C CA . LYS A 1 286 ? 0.133 1.001 24.832 1.00 81.00 286 LYS A CA 1
ATOM 2246 C C . LYS A 1 286 ? -0.249 -0.351 25.446 1.00 81.00 286 LYS A C 1
ATOM 2248 O O . LYS A 1 286 ? 0.513 -0.884 26.252 1.00 81.00 286 LYS A O 1
ATOM 2253 N N . GLY A 1 287 ? -1.429 -0.875 25.111 1.00 87.56 287 GLY A N 1
ATOM 2254 C CA . GLY A 1 287 ? -1.963 -2.100 25.698 1.00 87.56 287 GLY A CA 1
ATOM 2255 C C . GLY A 1 287 ? -2.482 -1.920 27.127 1.00 87.56 287 GLY A C 1
ATOM 2256 O O . GLY A 1 287 ? -2.497 -2.881 27.887 1.00 87.56 287 GLY A O 1
ATOM 2257 N N . GLU A 1 288 ? -2.870 -0.707 27.539 1.00 89.62 288 GLU A N 1
ATOM 2258 C CA . GLU A 1 288 ? -3.541 -0.504 28.833 1.00 89.62 288 GLU A CA 1
ATOM 2259 C C . GLU A 1 288 ? -5.009 -0.915 28.704 1.00 89.62 288 GLU A C 1
ATOM 2261 O O . GLU A 1 288 ? -5.701 -0.418 27.814 1.00 89.62 288 GLU A O 1
ATOM 2266 N N . ARG A 1 289 ? -5.465 -1.819 29.575 1.00 93.06 289 ARG A N 1
ATOM 2267 C CA . ARG A 1 289 ? -6.817 -2.385 29.558 1.00 93.06 289 ARG A CA 1
ATOM 2268 C C . ARG A 1 289 ? -7.834 -1.466 30.237 1.00 93.06 289 ARG A C 1
ATOM 2270 O O . ARG A 1 289 ? -7.552 -0.901 31.291 1.00 93.06 289 ARG A O 1
ATOM 2277 N N . TYR A 1 290 ? -9.030 -1.400 29.662 1.00 94.19 290 TYR A N 1
ATOM 2278 C CA . TYR A 1 290 ? -10.202 -0.710 30.193 1.00 94.19 290 TYR A CA 1
ATOM 2279 C C . TYR A 1 290 ? -11.443 -1.591 30.040 1.00 94.19 290 TYR A C 1
ATOM 2281 O O . TYR A 1 290 ? -11.812 -1.933 28.921 1.00 94.19 290 TYR A O 1
ATOM 2289 N N . ASP A 1 291 ? -12.124 -1.913 31.140 1.00 93.88 291 ASP A N 1
ATOM 2290 C CA . ASP A 1 291 ? -13.418 -2.619 31.085 1.00 93.88 291 ASP A CA 1
ATOM 2291 C C . ASP A 1 291 ? -14.582 -1.653 30.769 1.00 93.88 291 ASP A C 1
ATOM 2293 O O . ASP A 1 291 ? -15.621 -2.044 30.245 1.00 93.88 291 ASP A O 1
ATOM 2297 N N . VAL A 1 292 ? -14.383 -0.354 31.023 1.00 95.06 292 VAL A N 1
ATOM 2298 C CA . VAL A 1 292 ? -15.293 0.738 30.652 1.00 95.06 292 VAL A CA 1
ATOM 2299 C C . VAL A 1 292 ? -14.465 1.853 30.026 1.00 95.06 292 VAL A C 1
ATOM 2301 O O . VAL A 1 292 ? -13.409 2.227 30.546 1.00 95.06 292 VAL A O 1
ATOM 2304 N N . HIS A 1 293 ? -14.922 2.390 28.900 1.00 93.81 293 HIS A N 1
ATOM 2305 C CA . HIS A 1 293 ? -14.250 3.489 28.224 1.00 93.81 293 HIS A CA 1
ATOM 2306 C C . HIS A 1 293 ? -14.197 4.730 29.143 1.00 93.81 293 HIS A C 1
ATOM 2308 O O . HIS A 1 293 ? -15.164 5.001 29.856 1.00 93.81 293 HIS A O 1
ATOM 2314 N N . PRO A 1 294 ? -13.140 5.566 29.099 1.00 90.81 294 PRO A N 1
ATOM 2315 C CA . PRO A 1 294 ? -13.033 6.777 29.928 1.00 90.81 294 PRO A CA 1
ATOM 2316 C C . PRO A 1 294 ? -14.180 7.802 29.816 1.00 90.81 294 PRO A C 1
ATOM 2318 O O . PRO A 1 294 ? -14.248 8.734 30.613 1.00 90.81 294 PRO A O 1
ATOM 2321 N N . ASN A 1 295 ? -15.063 7.671 28.822 1.00 89.88 295 ASN A N 1
ATOM 2322 C CA . ASN A 1 295 ? -16.271 8.495 28.675 1.00 89.88 295 ASN A CA 1
ATOM 2323 C C . ASN A 1 295 ? -17.523 7.873 29.332 1.00 89.88 295 ASN A C 1
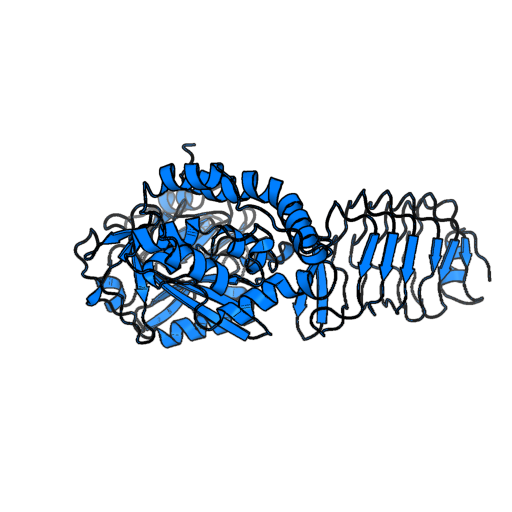ATOM 2325 O O . ASN A 1 295 ? -18.589 8.473 29.239 1.00 89.88 295 ASN A O 1
ATOM 2329 N N . GLY A 1 296 ? -17.401 6.702 29.967 1.00 92.31 296 GLY A N 1
ATOM 2330 C CA . GLY A 1 296 ? -18.487 5.963 30.614 1.00 92.31 296 GLY A CA 1
ATOM 2331 C C . GLY A 1 296 ? -19.118 4.850 29.772 1.00 92.31 296 GLY A C 1
ATOM 2332 O O . GLY A 1 296 ? -19.965 4.132 30.291 1.00 92.31 296 GLY A O 1
ATOM 2333 N N . PHE A 1 297 ? -18.730 4.681 28.505 1.00 94.25 297 PHE A N 1
ATOM 2334 C CA . PHE A 1 297 ? -19.281 3.629 27.649 1.00 94.25 297 PHE A CA 1
ATOM 2335 C C . PHE A 1 297 ? -18.801 2.229 28.069 1.00 94.25 297 PHE A C 1
ATOM 2337 O O . PHE A 1 297 ? -17.598 1.993 28.194 1.00 94.25 297 PHE A O 1
ATOM 2344 N N . VAL A 1 298 ? -19.737 1.297 28.259 1.00 96.94 298 VAL A N 1
ATOM 2345 C CA . VAL A 1 298 ? -19.460 -0.100 28.626 1.00 96.94 298 VAL A CA 1
ATOM 2346 C C . VAL A 1 298 ? -19.258 -0.925 27.357 1.00 96.94 298 VAL A C 1
ATOM 2348 O O . VAL A 1 298 ? -20.164 -1.032 26.534 1.00 96.94 298 VAL A O 1
ATOM 2351 N N . PHE A 1 299 ? -18.073 -1.516 27.182 1.00 97.00 299 PHE A N 1
ATOM 2352 C CA . PHE A 1 299 ? -17.716 -2.167 25.917 1.00 97.00 299 PHE A CA 1
ATOM 2353 C C . PHE A 1 299 ? -18.599 -3.370 25.578 1.00 97.00 299 PHE A C 1
ATOM 2355 O O . PHE A 1 299 ? -19.008 -3.496 24.429 1.00 97.00 299 PHE A O 1
ATOM 2362 N N . SER A 1 300 ? -18.965 -4.196 26.561 1.00 96.19 300 SER A N 1
ATOM 2363 C CA . SER A 1 300 ? -19.808 -5.385 26.351 1.00 96.19 300 SER A CA 1
ATOM 2364 C C . SER A 1 300 ? -21.226 -5.077 25.848 1.00 96.19 300 SER A C 1
ATOM 2366 O O . SER A 1 300 ? -21.888 -5.961 25.311 1.00 96.19 300 SER A O 1
ATOM 2368 N N . GLU A 1 301 ? -21.691 -3.831 25.974 1.00 95.44 301 GLU A N 1
ATOM 2369 C CA . GLU A 1 301 ? -22.977 -3.367 25.431 1.00 95.44 301 GLU A CA 1
ATOM 2370 C C . GLU A 1 301 ? -22.860 -2.870 23.980 1.00 95.44 301 GLU A C 1
ATOM 2372 O O . GLU A 1 301 ? -23.856 -2.519 23.345 1.00 95.44 301 GLU A O 1
ATOM 2377 N N . GLY A 1 302 ? -21.641 -2.808 23.444 1.00 96.94 302 GLY A N 1
ATOM 2378 C CA . GLY A 1 302 ? -21.364 -2.276 22.122 1.00 96.94 302 GLY A CA 1
ATOM 2379 C C . GLY A 1 302 ? -21.728 -3.214 20.986 1.00 96.94 302 GLY A C 1
ATOM 2380 O O . GLY A 1 302 ? -21.499 -4.424 21.037 1.00 96.94 302 GLY A O 1
ATOM 2381 N N . PHE A 1 303 ? -22.233 -2.612 19.914 1.00 98.25 303 PHE A N 1
ATOM 2382 C CA . PHE A 1 303 ? -22.620 -3.313 18.704 1.00 98.25 303 PHE A CA 1
ATOM 2383 C C . PHE A 1 303 ? -22.314 -2.472 17.463 1.00 98.25 303 PHE A C 1
ATOM 2385 O O . PHE A 1 303 ? -22.613 -1.276 17.415 1.00 98.25 303 PHE A O 1
ATOM 2392 N N . VAL A 1 304 ? -21.721 -3.109 16.456 1.00 98.50 304 VAL A N 1
ATOM 2393 C CA . VAL A 1 304 ? -21.470 -2.531 15.139 1.00 98.50 304 VAL A CA 1
ATOM 2394 C C . VAL A 1 304 ? -22.587 -2.972 14.185 1.00 98.50 304 VAL A C 1
ATOM 2396 O O . VAL A 1 304 ? -22.628 -4.138 13.787 1.00 98.50 304 VAL A O 1
ATOM 2399 N N . PRO A 1 305 ? -23.486 -2.063 13.778 1.00 98.12 305 PRO A N 1
ATOM 2400 C CA . PRO A 1 305 ? -24.577 -2.392 12.867 1.00 98.12 305 PRO A CA 1
ATOM 2401 C C . PRO A 1 305 ? -24.046 -2.785 11.485 1.00 98.12 305 PRO A C 1
ATOM 2403 O O . PRO A 1 305 ? -23.144 -2.135 10.954 1.00 98.12 305 PRO A O 1
ATOM 2406 N N . ASN A 1 306 ? -24.638 -3.831 10.896 1.00 97.94 306 ASN A N 1
ATOM 2407 C CA . ASN A 1 306 ? -24.293 -4.356 9.567 1.00 97.94 306 ASN A CA 1
ATOM 2408 C C . ASN A 1 306 ? -22.783 -4.601 9.383 1.00 97.94 306 ASN A C 1
ATOM 2410 O O . ASN A 1 306 ? -22.189 -4.256 8.356 1.00 97.94 306 ASN A O 1
ATOM 2414 N N . PHE A 1 307 ? -22.135 -5.160 10.408 1.00 98.62 307 PHE A N 1
ATOM 2415 C CA . PHE A 1 307 ? -20.694 -5.392 10.398 1.00 98.62 307 PHE A CA 1
ATOM 2416 C C . PHE A 1 307 ? -20.239 -6.322 9.256 1.00 98.62 307 PHE A C 1
ATOM 2418 O O . PHE A 1 307 ? -19.183 -6.109 8.659 1.00 98.62 307 PHE A O 1
ATOM 2425 N N . ASP A 1 308 ? -21.066 -7.292 8.877 1.00 98.44 308 ASP A N 1
ATOM 2426 C CA . ASP A 1 308 ? -20.876 -8.142 7.701 1.00 98.44 308 ASP A CA 1
ATOM 2427 C C . ASP A 1 308 ? -20.755 -7.320 6.404 1.00 98.44 308 ASP A C 1
ATOM 2429 O O . ASP A 1 308 ? -19.820 -7.529 5.625 1.00 98.44 308 ASP A O 1
ATOM 2433 N N . LYS A 1 309 ? -21.610 -6.305 6.205 1.00 98.38 309 LYS A N 1
ATOM 2434 C CA . LYS A 1 309 ? -21.501 -5.386 5.058 1.00 98.38 309 LYS A CA 1
ATOM 2435 C C . LYS A 1 309 ? -20.185 -4.611 5.072 1.00 98.38 309 LYS A C 1
ATOM 2437 O O . LYS A 1 309 ? -19.615 -4.385 4.003 1.00 98.38 309 LYS A O 1
ATOM 2442 N N . ALA A 1 310 ? -19.696 -4.209 6.247 1.00 98.56 310 ALA A N 1
ATOM 2443 C CA . ALA A 1 310 ? -18.407 -3.527 6.377 1.00 98.56 310 ALA A CA 1
ATOM 2444 C C . ALA A 1 310 ? -17.237 -4.444 5.983 1.00 98.56 310 ALA A C 1
ATOM 2446 O O . ALA A 1 310 ? -16.358 -4.019 5.228 1.00 98.56 310 ALA A O 1
ATOM 2447 N N . LEU A 1 311 ? -17.252 -5.710 6.413 1.00 98.56 311 LEU A N 1
ATOM 2448 C CA . LEU A 1 311 ? -16.259 -6.708 6.000 1.00 98.56 311 LEU A CA 1
ATOM 2449 C C . LEU A 1 311 ? -16.289 -6.940 4.484 1.00 98.56 311 LEU A C 1
ATOM 2451 O O . LEU A 1 311 ? -15.239 -6.943 3.841 1.00 98.56 311 LEU A O 1
ATOM 2455 N N . GLU A 1 312 ? -17.475 -7.078 3.893 1.00 98.38 312 GLU A N 1
ATOM 2456 C CA . GLU A 1 312 ? -17.620 -7.253 2.445 1.00 98.38 312 GLU A CA 1
ATOM 2457 C C . GLU A 1 312 ? -17.197 -6.006 1.655 1.00 98.38 312 GLU A C 1
ATOM 2459 O O . GLU A 1 312 ? -16.598 -6.120 0.584 1.00 98.38 312 GLU A O 1
ATOM 2464 N N . ALA A 1 313 ? -17.450 -4.803 2.179 1.00 98.38 313 ALA A N 1
ATOM 2465 C CA . ALA A 1 313 ? -16.951 -3.566 1.587 1.00 98.38 313 ALA A CA 1
ATOM 2466 C C . ALA A 1 313 ? -15.418 -3.531 1.572 1.00 98.38 313 ALA A C 1
ATOM 2468 O O . ALA A 1 313 ? -14.837 -3.232 0.529 1.00 98.38 313 ALA A O 1
ATOM 2469 N N . VAL A 1 314 ? -14.765 -3.898 2.680 1.00 98.50 314 VAL A N 1
ATOM 2470 C CA . VAL A 1 314 ? -13.298 -3.994 2.757 1.00 98.50 314 VAL A CA 1
ATOM 2471 C C . VAL A 1 314 ? -12.756 -5.000 1.749 1.00 98.50 314 VAL A C 1
ATOM 2473 O O . VAL A 1 314 ? -11.844 -4.655 0.999 1.00 98.50 314 VAL A O 1
ATOM 2476 N N . LYS A 1 315 ? -13.355 -6.195 1.660 1.00 98.06 315 LYS A N 1
ATOM 2477 C CA . LYS A 1 315 ? -12.944 -7.210 0.679 1.00 98.06 315 LYS A CA 1
ATOM 2478 C C . LYS A 1 315 ? -12.986 -6.669 -0.745 1.00 98.06 315 LYS A C 1
ATOM 2480 O O . LYS A 1 315 ? -12.004 -6.752 -1.481 1.00 98.06 315 LYS A O 1
ATOM 2485 N N . ARG A 1 316 ? -14.110 -6.056 -1.132 1.00 97.12 316 ARG A N 1
ATOM 2486 C CA . ARG A 1 316 ? -14.262 -5.449 -2.462 1.00 97.12 316 ARG A CA 1
ATOM 2487 C C . ARG A 1 316 ? -13.249 -4.336 -2.697 1.00 97.12 316 ARG A C 1
ATOM 2489 O O . ARG A 1 316 ? -12.655 -4.296 -3.771 1.00 97.12 316 ARG A O 1
ATOM 2496 N N . CYS A 1 317 ? -13.035 -3.454 -1.722 1.00 97.44 317 CYS A N 1
ATOM 2497 C CA . CYS A 1 317 ? -12.075 -2.360 -1.859 1.00 97.44 317 CYS A CA 1
ATOM 2498 C C . CYS A 1 317 ? -10.653 -2.884 -2.056 1.00 97.44 317 CYS A C 1
ATOM 2500 O O . CYS A 1 317 ? -9.954 -2.419 -2.952 1.00 97.44 317 CYS A O 1
ATOM 2502 N N . HIS A 1 318 ? -10.232 -3.883 -1.279 1.00 95.94 318 HIS A N 1
ATOM 2503 C CA . HIS A 1 318 ? -8.874 -4.418 -1.370 1.00 95.94 318 HIS A CA 1
ATOM 2504 C C . HIS A 1 318 ? -8.605 -5.096 -2.717 1.00 95.94 318 HIS A C 1
ATOM 2506 O O . HIS A 1 318 ? -7.531 -4.912 -3.285 1.00 95.94 318 HIS A O 1
ATOM 2512 N N . MET A 1 319 ? -9.614 -5.754 -3.299 1.00 93.06 319 MET A N 1
ATOM 2513 C CA . MET A 1 319 ? -9.534 -6.298 -4.662 1.00 93.06 319 MET A CA 1
ATOM 2514 C C . MET A 1 319 ? -9.311 -5.230 -5.749 1.00 93.06 319 MET A C 1
ATOM 2516 O O . MET A 1 319 ? -8.794 -5.562 -6.814 1.00 93.06 319 MET A O 1
ATOM 2520 N N . HIS A 1 320 ? -9.671 -3.961 -5.511 1.00 92.12 320 HIS A N 1
ATOM 2521 C CA . HIS A 1 320 ? -9.402 -2.850 -6.442 1.00 92.12 320 HIS A CA 1
ATOM 2522 C C . HIS A 1 320 ? -7.993 -2.268 -6.284 1.00 92.12 320 HIS A C 1
ATOM 2524 O O . HIS A 1 320 ? -7.494 -1.604 -7.194 1.00 92.12 320 HIS A O 1
ATOM 2530 N N . VAL A 1 321 ? -7.335 -2.536 -5.154 1.00 90.69 321 VAL A N 1
ATOM 2531 C CA . VAL A 1 321 ? -5.968 -2.085 -4.867 1.00 90.69 321 VAL A CA 1
ATOM 2532 C C . VAL A 1 321 ? -5.031 -3.256 -4.527 1.00 90.69 321 VAL A C 1
ATOM 2534 O O . VAL A 1 321 ? -4.347 -3.232 -3.502 1.00 90.69 321 VAL A O 1
ATOM 2537 N N . PRO A 1 322 ? -4.940 -4.287 -5.396 1.00 86.44 322 PRO A N 1
ATOM 2538 C CA . PRO A 1 322 ? -4.176 -5.503 -5.110 1.00 86.44 322 PRO A CA 1
ATOM 2539 C C . PRO A 1 322 ? -2.658 -5.269 -5.077 1.00 86.44 322 PRO A C 1
ATOM 2541 O O . PRO A 1 322 ? -1.913 -6.139 -4.639 1.00 86.44 322 PRO A O 1
ATOM 2544 N N . MET A 1 323 ? -2.191 -4.093 -5.514 1.00 83.69 323 MET A N 1
ATOM 2545 C CA . MET A 1 323 ? -0.789 -3.675 -5.410 1.00 83.69 323 MET A CA 1
ATOM 2546 C C . MET A 1 323 ? -0.340 -3.386 -3.966 1.00 83.69 323 MET A C 1
ATOM 2548 O O . MET A 1 323 ? 0.849 -3.172 -3.726 1.00 83.69 323 MET A O 1
ATOM 2552 N N . PHE A 1 324 ? -1.275 -3.364 -3.009 1.00 86.75 324 PHE A N 1
ATOM 2553 C CA . PHE A 1 324 ? -0.993 -3.281 -1.580 1.00 86.75 324 PHE A CA 1
ATOM 2554 C C . PHE A 1 324 ? -1.370 -4.604 -0.917 1.00 86.75 324 PHE A C 1
ATOM 2556 O O . PHE A 1 324 ? -2.541 -4.857 -0.650 1.00 86.75 324 PHE A O 1
ATOM 2563 N N . GLY A 1 325 ? -0.393 -5.466 -0.638 1.00 86.69 325 GLY A N 1
ATOM 2564 C CA . GLY A 1 325 ? -0.657 -6.810 -0.120 1.00 86.69 325 GLY A CA 1
ATOM 2565 C C . GLY A 1 325 ? -1.289 -6.846 1.271 1.00 86.69 325 GLY A C 1
ATOM 2566 O O . GLY A 1 325 ? -1.997 -7.792 1.586 1.00 86.69 325 GLY A O 1
ATOM 2567 N N . VAL A 1 326 ? -1.093 -5.812 2.088 1.00 92.19 326 VAL A N 1
ATOM 2568 C CA . VAL A 1 326 ? -1.792 -5.618 3.364 1.00 92.19 326 VAL A CA 1
ATOM 2569 C C . VAL A 1 326 ? -2.279 -4.176 3.422 1.00 92.19 326 VAL A C 1
ATOM 2571 O O . VAL A 1 326 ? -1.550 -3.253 3.053 1.00 92.19 326 VAL A O 1
ATOM 2574 N N . ALA A 1 327 ? -3.512 -3.984 3.881 1.00 93.62 327 ALA A N 1
ATOM 2575 C CA . ALA A 1 327 ? -4.090 -2.667 4.095 1.00 93.62 327 ALA A CA 1
ATOM 2576 C C . ALA A 1 327 ? -4.951 -2.653 5.361 1.00 93.62 327 ALA A C 1
ATOM 2578 O O . ALA A 1 327 ? -5.596 -3.642 5.716 1.00 93.62 327 ALA A O 1
ATOM 2579 N N . SER A 1 328 ? -4.956 -1.512 6.044 1.00 94.50 328 SER A N 1
ATOM 2580 C CA . SER A 1 328 ? -5.721 -1.284 7.268 1.00 94.50 328 SER A CA 1
ATOM 2581 C C . SER A 1 328 ? -6.778 -0.212 7.025 1.00 94.50 328 SER A C 1
ATOM 2583 O O . SER A 1 328 ? -6.465 0.974 6.881 1.00 94.50 328 SER A O 1
ATOM 2585 N N . TRP A 1 329 ? -8.027 -0.648 6.943 1.00 96.56 329 TRP A N 1
ATOM 2586 C CA . TRP A 1 329 ? -9.172 0.103 6.438 1.00 96.56 329 TRP A CA 1
ATOM 2587 C C . TRP A 1 329 ? -9.950 0.747 7.575 1.00 96.56 329 TRP A C 1
ATOM 2589 O O . TRP A 1 329 ? -10.295 0.051 8.523 1.00 96.56 329 TRP A O 1
ATOM 2599 N N . ASP A 1 330 ? -10.255 2.040 7.470 1.00 95.38 330 ASP A N 1
ATOM 2600 C CA . ASP A 1 330 ? -11.110 2.752 8.421 1.00 95.38 330 ASP A CA 1
ATOM 2601 C C . ASP A 1 330 ? -12.511 2.931 7.856 1.00 95.38 330 ASP A C 1
ATOM 2603 O O . ASP A 1 330 ? -12.743 3.771 6.981 1.00 95.38 330 ASP A O 1
ATOM 2607 N N . ILE A 1 331 ? -13.449 2.149 8.386 1.00 97.75 331 ILE A N 1
ATOM 2608 C CA . ILE A 1 331 ? -14.853 2.151 7.977 1.00 97.75 331 ILE A CA 1
ATOM 2609 C C . ILE A 1 331 ? -15.704 2.793 9.070 1.00 97.75 331 ILE A C 1
ATOM 2611 O O . ILE A 1 331 ? -15.681 2.354 10.215 1.00 97.75 331 ILE A O 1
ATOM 2615 N N . ALA A 1 332 ? -16.475 3.817 8.731 1.00 97.25 332 ALA A N 1
ATOM 2616 C CA . ALA A 1 332 ? -17.573 4.301 9.564 1.00 97.25 332 ALA A CA 1
ATOM 2617 C C . ALA A 1 332 ? -18.892 3.661 9.115 1.00 97.25 332 ALA A C 1
ATOM 2619 O O . ALA A 1 332 ? -1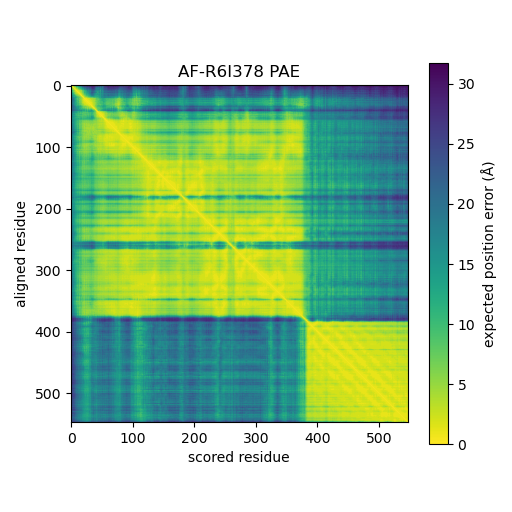8.992 3.181 7.988 1.00 97.25 332 ALA A O 1
ATOM 2620 N N . ILE A 1 333 ? -19.912 3.697 9.973 1.00 98.06 333 ILE A N 1
ATOM 2621 C CA . ILE A 1 333 ? -21.277 3.305 9.605 1.00 98.06 333 ILE A CA 1
ATOM 2622 C C . ILE A 1 333 ? -22.159 4.554 9.603 1.00 98.06 333 ILE A C 1
ATOM 2624 O O . ILE A 1 333 ? -22.224 5.259 10.618 1.00 98.06 333 ILE A O 1
ATOM 2628 N N . ASP A 1 334 ? -22.783 4.863 8.465 1.00 97.19 334 ASP A N 1
ATOM 2629 C CA . ASP A 1 334 ? -23.670 6.025 8.333 1.00 97.19 334 ASP A CA 1
ATOM 2630 C C . ASP A 1 334 ? -25.031 5.813 9.018 1.00 97.19 334 ASP A C 1
ATOM 2632 O O . ASP A 1 334 ? -25.316 4.754 9.581 1.00 97.19 334 ASP A O 1
ATOM 2636 N N . ALA A 1 335 ? -25.868 6.851 9.010 1.00 96.50 335 ALA A N 1
ATOM 2637 C CA . ALA A 1 335 ? -27.193 6.824 9.627 1.00 96.50 335 ALA A CA 1
ATOM 2638 C C . ALA A 1 335 ? -28.115 5.714 9.080 1.00 96.50 335 ALA A C 1
ATOM 2640 O O . ALA A 1 335 ? -28.974 5.242 9.822 1.00 96.50 335 ALA A O 1
ATOM 2641 N N . ASP A 1 336 ? -27.901 5.264 7.839 1.00 96.69 336 ASP A N 1
ATOM 2642 C CA . ASP A 1 336 ? -28.678 4.201 7.188 1.00 96.69 336 ASP A CA 1
ATOM 2643 C C . ASP A 1 336 ? -28.098 2.800 7.455 1.00 96.69 336 ASP A C 1
ATOM 2645 O O . ASP A 1 336 ? -28.614 1.793 6.964 1.00 96.69 336 ASP A O 1
ATOM 2649 N N . GLY A 1 337 ? -27.011 2.710 8.226 1.00 97.31 337 GLY A N 1
ATOM 2650 C CA . GLY A 1 337 ? -26.333 1.451 8.505 1.00 97.31 337 GLY A CA 1
ATOM 2651 C C . GLY A 1 337 ? -25.408 0.994 7.375 1.00 97.31 337 GLY A C 1
ATOM 2652 O O . GLY A 1 337 ? -25.052 -0.184 7.332 1.00 97.31 337 GLY A O 1
ATOM 2653 N N . GLU A 1 338 ? -25.027 1.876 6.450 1.00 98.19 338 GLU A N 1
ATOM 2654 C CA . GLU A 1 338 ? -24.149 1.536 5.332 1.00 98.19 338 GLU A CA 1
ATOM 2655 C C . GLU A 1 338 ? -22.674 1.848 5.646 1.00 98.19 338 GLU A C 1
ATOM 2657 O O . GLU A 1 338 ? -22.366 2.861 6.287 1.00 98.19 338 GLU A O 1
ATOM 2662 N N . PRO A 1 339 ? -21.732 0.999 5.191 1.00 98.31 339 PRO A N 1
ATOM 2663 C CA . PRO A 1 339 ? -20.310 1.219 5.406 1.00 98.31 339 PRO A CA 1
ATOM 2664 C C . PRO A 1 339 ? -19.788 2.378 4.550 1.00 98.31 339 PRO A C 1
ATOM 2666 O O . PRO A 1 339 ? -19.965 2.411 3.330 1.00 98.31 339 PRO A O 1
ATOM 2669 N N . VAL A 1 340 ? -19.079 3.299 5.197 1.00 98.19 340 VAL A N 1
ATOM 2670 C CA . VAL A 1 340 ? -18.445 4.472 4.594 1.00 98.19 340 VAL A CA 1
ATOM 2671 C C . VAL A 1 340 ? -16.939 4.399 4.814 1.00 98.19 340 VAL A C 1
ATOM 2673 O O . VAL A 1 340 ? -16.471 4.388 5.953 1.00 98.19 340 VAL A O 1
ATOM 2676 N N . LEU A 1 341 ? -16.163 4.382 3.734 1.00 97.31 341 LEU A N 1
ATOM 2677 C CA . LEU A 1 341 ? -14.707 4.406 3.803 1.00 97.31 341 LEU A CA 1
ATOM 2678 C C . LEU A 1 341 ? -14.216 5.814 4.158 1.00 97.31 341 LEU A C 1
ATOM 2680 O O . LEU A 1 341 ? -14.445 6.773 3.425 1.00 97.31 341 LEU A O 1
ATOM 2684 N N . ILE A 1 342 ? -13.525 5.936 5.291 1.00 93.06 342 ILE A N 1
ATOM 2685 C CA . ILE A 1 342 ? -12.965 7.205 5.776 1.00 93.06 342 ILE A CA 1
ATOM 2686 C C . ILE A 1 342 ? -11.547 7.411 5.258 1.00 93.06 342 ILE A C 1
ATOM 2688 O O . ILE A 1 342 ? -11.209 8.493 4.773 1.00 93.06 342 ILE A O 1
ATOM 2692 N N . GLU A 1 343 ? -10.718 6.383 5.406 1.00 91.31 343 GLU A N 1
ATOM 2693 C CA . GLU A 1 343 ? -9.365 6.288 4.872 1.00 91.31 343 GLU A CA 1
ATOM 2694 C C . GLU A 1 343 ? -8.894 4.827 4.903 1.00 91.31 343 GLU A C 1
ATOM 2696 O O . GLU A 1 343 ? -9.529 3.964 5.507 1.00 91.31 343 GLU A O 1
ATOM 2701 N N . TYR A 1 344 ? -7.759 4.534 4.279 1.00 92.44 344 TYR A N 1
ATOM 2702 C CA . TYR A 1 344 ? -7.035 3.289 4.520 1.00 92.44 344 TYR A CA 1
ATOM 2703 C C . TYR A 1 344 ? -5.537 3.569 4.616 1.00 92.44 344 TYR A C 1
ATOM 2705 O O . TYR A 1 344 ? -5.040 4.604 4.158 1.00 92.44 344 TYR A O 1
ATOM 2713 N N . ASN A 1 345 ? -4.810 2.679 5.283 1.00 87.25 345 ASN A N 1
ATOM 2714 C CA . ASN A 1 345 ? -3.378 2.814 5.512 1.00 87.25 345 ASN A CA 1
ATOM 2715 C C . ASN A 1 345 ? -2.624 1.593 4.990 1.00 87.25 345 ASN A C 1
ATOM 2717 O O . ASN A 1 345 ? -3.092 0.464 5.118 1.00 87.25 345 ASN A O 1
ATOM 2721 N N . VAL A 1 346 ? -1.448 1.856 4.421 1.00 84.56 346 VAL A N 1
ATOM 2722 C CA . VAL A 1 346 ? -0.526 0.869 3.854 1.00 84.56 346 VAL A CA 1
ATOM 2723 C C . VAL A 1 346 ? 0.883 1.208 4.339 1.00 84.56 346 VAL A C 1
ATOM 2725 O O . VAL A 1 346 ? 1.241 2.386 4.427 1.00 84.56 346 VAL A O 1
ATOM 2728 N N . GLY A 1 347 ? 1.683 0.195 4.655 1.00 73.12 347 GLY A N 1
ATOM 2729 C CA . GLY A 1 347 ? 3.038 0.351 5.184 1.00 73.12 347 GLY A CA 1
ATOM 2730 C C . GLY A 1 347 ? 3.086 0.649 6.682 1.00 73.12 347 GLY A C 1
ATOM 2731 O O . GLY A 1 347 ? 4.070 1.213 7.162 1.00 73.12 347 GLY A O 1
ATOM 2732 N N . GLY A 1 348 ? 2.031 0.295 7.410 1.00 76.31 348 GLY A N 1
ATOM 2733 C CA . GLY A 1 348 ? 1.825 0.653 8.807 1.00 76.31 348 GLY A CA 1
ATOM 2734 C C . GLY A 1 348 ? 0.452 0.219 9.309 1.00 76.31 348 GLY A C 1
ATOM 2735 O O . GLY A 1 348 ? -0.258 1.040 9.890 1.00 76.31 348 GLY A O 1
ATOM 2736 N N . ALA A 1 349 ? 0.064 -1.038 9.063 1.00 73.12 349 ALA A N 1
ATOM 2737 C CA . ALA A 1 349 ? -1.262 -1.571 9.378 1.00 73.12 349 ALA A CA 1
ATOM 2738 C C . ALA A 1 349 ? -1.690 -1.424 10.854 1.00 73.12 349 ALA A C 1
ATOM 2740 O O . ALA A 1 349 ? -2.890 -1.418 11.145 1.00 73.12 349 ALA A O 1
ATOM 2741 N N . GLY A 1 350 ? -0.730 -1.252 11.771 1.00 82.94 350 GLY A N 1
ATOM 2742 C CA . GLY A 1 350 ? -0.986 -0.984 13.183 1.00 82.94 350 GLY A CA 1
ATOM 2743 C C . GLY A 1 350 ? -1.391 -2.236 13.951 1.00 82.94 350 GLY A C 1
ATOM 2744 O O . GLY A 1 350 ? -2.376 -2.197 14.678 1.00 82.94 350 GLY A O 1
ATOM 2745 N N . ILE A 1 351 ? -0.657 -3.341 13.795 1.00 90.31 351 ILE A N 1
ATOM 2746 C CA . ILE A 1 351 ? -1.078 -4.660 14.296 1.00 90.31 351 ILE A CA 1
ATOM 2747 C C . ILE A 1 351 ? -1.256 -4.745 15.815 1.00 90.31 351 ILE A C 1
ATOM 2749 O O . ILE A 1 351 ? -2.056 -5.553 16.279 1.00 90.31 351 ILE A O 1
ATOM 2753 N N . ASP A 1 352 ? -0.554 -3.915 16.591 1.00 89.69 352 ASP A N 1
ATOM 2754 C CA . ASP A 1 352 ? -0.540 -4.040 18.050 1.00 89.69 352 ASP A CA 1
ATOM 2755 C C . ASP A 1 352 ? -1.955 -3.876 18.639 1.00 89.69 352 ASP A C 1
ATOM 2757 O O . ASP A 1 352 ? -2.367 -4.665 19.484 1.00 89.69 352 ASP A O 1
ATOM 2761 N N . ILE A 1 353 ? -2.750 -2.913 18.138 1.00 89.25 353 ILE A N 1
ATOM 2762 C CA . ILE A 1 353 ? -4.135 -2.702 18.605 1.00 89.25 353 ILE A CA 1
ATOM 2763 C C . ILE A 1 353 ? -5.013 -3.928 18.339 1.00 89.25 353 ILE A C 1
ATOM 2765 O O . ILE A 1 353 ? -5.876 -4.250 19.151 1.00 89.25 353 ILE A O 1
ATOM 2769 N N . HIS A 1 354 ? -4.783 -4.621 17.225 1.00 95.12 354 HIS A N 1
ATOM 2770 C CA . HIS A 1 354 ? -5.513 -5.831 16.877 1.00 95.12 354 HIS A CA 1
ATOM 2771 C C . HIS A 1 354 ? -5.109 -6.985 17.781 1.00 95.12 354 HIS A C 1
ATOM 2773 O O . HIS A 1 354 ? -5.983 -7.715 18.235 1.00 95.12 354 HIS A O 1
ATOM 2779 N N . GLN A 1 355 ? -3.818 -7.108 18.092 1.00 95.06 355 GLN A N 1
ATOM 2780 C CA . GLN A 1 355 ? -3.324 -8.189 18.937 1.00 95.06 355 GLN A CA 1
ATOM 2781 C C . GLN A 1 355 ? -3.713 -8.030 20.403 1.00 95.06 355 GLN A C 1
ATOM 2783 O O . GLN A 1 355 ? -4.086 -9.013 21.035 1.00 95.06 355 GLN A O 1
ATOM 2788 N N . TYR A 1 356 ? -3.734 -6.801 20.926 1.00 93.69 356 TYR A N 1
ATOM 2789 C CA . TYR A 1 356 ? -4.267 -6.552 22.266 1.00 93.69 356 TYR A CA 1
ATOM 2790 C C . TYR A 1 356 ? -5.758 -6.888 22.372 1.00 93.69 356 TYR A C 1
ATOM 2792 O O . TYR A 1 356 ? -6.192 -7.418 23.387 1.00 93.69 356 TYR A O 1
ATOM 2800 N N . ASN A 1 357 ? -6.544 -6.575 21.338 1.00 94.94 357 ASN A N 1
ATOM 2801 C CA . ASN A 1 357 ? -8.000 -6.698 21.405 1.00 94.94 357 ASN A CA 1
ATOM 2802 C C . ASN A 1 357 ? -8.535 -8.076 21.018 1.00 94.94 357 ASN A C 1
ATOM 2804 O O . ASN A 1 357 ? -9.515 -8.517 21.607 1.00 94.94 357 ASN A O 1
ATOM 2808 N N . ASN A 1 358 ? -7.933 -8.727 20.022 1.00 95.19 358 ASN A N 1
ATOM 2809 C CA . ASN A 1 358 ? -8.479 -9.928 19.385 1.00 95.19 358 ASN A CA 1
ATOM 2810 C C . ASN A 1 358 ? -7.552 -11.149 19.495 1.00 95.19 358 ASN A C 1
ATOM 2812 O O . ASN A 1 358 ? -7.887 -12.205 18.966 1.00 95.19 358 ASN A O 1
ATOM 2816 N N . GLY A 1 359 ? -6.399 -11.022 20.159 1.00 94.25 359 GLY A N 1
ATOM 2817 C CA . GLY A 1 359 ? -5.383 -12.071 20.182 1.00 94.25 359 GLY A CA 1
ATOM 2818 C C . GLY A 1 359 ? -4.565 -12.136 18.881 1.00 94.25 359 GLY A C 1
ATOM 2819 O O . GLY A 1 359 ? -4.511 -11.156 18.133 1.00 94.25 359 GLY A O 1
ATOM 2820 N N . PRO A 1 360 ? -3.886 -13.261 18.600 1.00 95.31 360 PRO A N 1
ATOM 2821 C CA . PRO A 1 360 ? -2.993 -13.408 17.449 1.00 95.31 360 PRO A CA 1
ATOM 2822 C C . PRO A 1 360 ? -3.624 -12.973 16.121 1.00 95.31 360 PRO A C 1
ATOM 2824 O O . PRO A 1 360 ? -4.673 -13.473 15.719 1.00 95.31 360 PRO A O 1
ATOM 2827 N N . LEU A 1 361 ? -2.961 -12.057 15.404 1.00 96.38 361 LEU A N 1
ATOM 2828 C CA . LEU A 1 361 ? -3.542 -11.396 14.227 1.00 96.38 361 LEU A CA 1
ATOM 2829 C C . LEU A 1 361 ? -3.900 -12.361 13.086 1.00 96.38 361 LEU A C 1
ATOM 2831 O O . LEU A 1 361 ? -4.884 -12.144 12.385 1.00 96.38 361 LEU A O 1
ATOM 2835 N N . TYR A 1 362 ? -3.072 -13.376 12.840 1.00 94.94 362 TYR A N 1
ATOM 2836 C CA . TYR A 1 362 ? -3.230 -14.238 11.664 1.00 94.94 362 TYR A CA 1
ATOM 2837 C C . TYR A 1 362 ? -4.257 -15.352 11.865 1.00 94.94 362 TYR A C 1
ATOM 2839 O O . TYR A 1 362 ? -4.847 -15.813 10.883 1.00 94.94 362 TYR A O 1
ATOM 2847 N N . GLY A 1 363 ? -4.469 -15.775 13.116 1.00 92.00 363 GLY A N 1
ATOM 2848 C CA . GLY A 1 363 ? -5.328 -16.900 13.481 1.00 92.00 363 GLY A CA 1
ATOM 2849 C C . GLY A 1 363 ? -5.167 -18.088 12.529 1.00 92.00 363 GLY A C 1
ATOM 2850 O O . GLY A 1 363 ? -4.059 -18.464 12.148 1.00 92.00 363 GLY A O 1
ATOM 2851 N N . LYS A 1 364 ? -6.295 -18.613 12.036 1.00 93.75 364 LYS A N 1
ATOM 2852 C CA . LYS A 1 364 ? -6.337 -19.768 11.119 1.00 93.75 364 LYS A CA 1
ATOM 2853 C C . LYS A 1 364 ? -5.587 -19.595 9.787 1.00 93.75 364 LYS A C 1
ATOM 2855 O O . LYS A 1 364 ? -5.429 -20.569 9.061 1.00 93.75 364 LYS A O 1
ATOM 2860 N N . TYR A 1 365 ? -5.175 -18.379 9.422 1.00 94.31 365 TYR A N 1
ATOM 2861 C CA . TYR A 1 365 ? -4.416 -18.114 8.194 1.00 94.31 365 TYR A CA 1
ATOM 2862 C C . TYR A 1 365 ? -2.903 -18.068 8.422 1.00 94.31 365 TYR A C 1
ATOM 2864 O O . TYR A 1 365 ? -2.162 -17.872 7.461 1.00 94.31 365 TYR A O 1
ATOM 2872 N N . ARG A 1 366 ? -2.432 -18.252 9.663 1.00 91.81 366 ARG A N 1
ATOM 2873 C CA . ARG A 1 366 ? -1.017 -18.153 10.037 1.00 91.81 366 ARG A CA 1
ATOM 2874 C C . ARG A 1 366 ? -0.105 -18.946 9.111 1.00 91.81 366 ARG A C 1
ATOM 2876 O O . ARG A 1 366 ? 0.801 -18.356 8.535 1.00 91.81 366 ARG A O 1
ATOM 2883 N N . GLU A 1 367 ? -0.356 -20.240 8.939 1.00 88.69 367 GLU A N 1
ATOM 2884 C CA . GLU A 1 367 ? 0.496 -21.106 8.114 1.00 88.69 367 GLU A CA 1
ATOM 2885 C C . GLU A 1 367 ? 0.596 -20.594 6.674 1.00 88.69 367 GLU A C 1
ATOM 2887 O O . GLU A 1 367 ? 1.698 -20.434 6.161 1.00 88.69 367 GLU A O 1
ATOM 2892 N N . ARG A 1 368 ? -0.536 -20.226 6.054 1.00 88.44 368 ARG A N 1
ATOM 2893 C CA . ARG A 1 368 ? -0.561 -19.675 4.688 1.00 88.44 368 ARG A CA 1
ATOM 2894 C C . ARG A 1 368 ? 0.193 -18.347 4.586 1.00 88.44 368 ARG A C 1
ATOM 2896 O O . ARG A 1 368 ? 0.922 -18.134 3.625 1.00 88.44 368 ARG A O 1
ATOM 2903 N N . ILE A 1 369 ? 0.028 -17.455 5.565 1.00 90.62 369 ILE A N 1
ATOM 2904 C CA . ILE A 1 369 ? 0.676 -16.135 5.571 1.00 90.62 369 ILE A CA 1
ATOM 2905 C C . ILE A 1 369 ? 2.186 -16.269 5.765 1.00 90.62 369 ILE A C 1
ATOM 2907 O O . ILE A 1 369 ? 2.944 -15.596 5.073 1.00 90.62 369 ILE A O 1
ATOM 2911 N N . ILE A 1 370 ? 2.630 -17.123 6.690 1.00 85.75 370 ILE A N 1
ATOM 2912 C CA . ILE A 1 370 ? 4.057 -17.365 6.924 1.00 85.75 370 ILE A CA 1
ATOM 2913 C C . ILE A 1 370 ? 4.677 -18.073 5.719 1.00 85.75 370 ILE A C 1
ATOM 2915 O O . ILE A 1 370 ? 5.707 -17.616 5.231 1.00 85.75 370 ILE A O 1
ATOM 2919 N N . ALA A 1 371 ? 4.031 -19.107 5.178 1.00 81.19 371 ALA A N 1
ATOM 2920 C CA . ALA A 1 371 ? 4.495 -19.762 3.961 1.00 81.19 371 ALA A CA 1
ATOM 2921 C C . ALA A 1 371 ? 4.657 -18.753 2.817 1.00 81.19 371 ALA A C 1
ATOM 2923 O O . ALA A 1 371 ? 5.713 -18.694 2.204 1.00 81.19 371 ALA A O 1
ATOM 2924 N N . ASP A 1 372 ? 3.675 -17.885 2.580 1.00 80.81 372 ASP A N 1
ATOM 2925 C CA . ASP A 1 372 ? 3.758 -16.874 1.526 1.00 80.81 372 ASP A CA 1
ATOM 2926 C C . ASP A 1 372 ? 4.826 -15.794 1.786 1.00 80.81 372 ASP A C 1
ATOM 2928 O O . ASP A 1 372 ? 5.553 -15.403 0.872 1.00 80.81 372 ASP A O 1
ATOM 2932 N N . ALA A 1 373 ? 4.981 -15.351 3.034 1.00 80.44 373 ALA A N 1
ATOM 2933 C CA . ALA A 1 373 ? 5.991 -14.367 3.421 1.00 80.44 373 ALA A CA 1
ATOM 2934 C C . ALA A 1 373 ? 7.428 -14.896 3.281 1.00 80.44 373 ALA A C 1
ATOM 2936 O O . ALA A 1 373 ? 8.363 -14.116 3.068 1.00 80.44 373 ALA A O 1
ATOM 2937 N N . PHE A 1 374 ? 7.599 -16.215 3.409 1.00 74.31 374 PHE A N 1
ATOM 2938 C CA . PHE A 1 374 ? 8.897 -16.881 3.424 1.00 74.31 374 PHE A CA 1
ATOM 2939 C C . PHE A 1 374 ? 9.142 -17.831 2.238 1.00 74.31 374 PHE A C 1
ATOM 2941 O O . PHE A 1 374 ? 10.243 -18.365 2.127 1.00 74.31 374 PHE A O 1
ATOM 2948 N N . LYS A 1 375 ? 8.202 -17.994 1.296 1.00 70.06 375 LYS A N 1
ATOM 2949 C CA . LYS A 1 375 ? 8.331 -18.904 0.133 1.00 70.06 375 LYS A CA 1
ATOM 2950 C C . LYS A 1 375 ? 9.599 -18.659 -0.681 1.00 70.06 375 LYS A C 1
ATOM 2952 O O . LYS A 1 375 ? 10.335 -19.587 -1.004 1.00 70.06 375 LYS A O 1
ATOM 2957 N N . ASN A 1 376 ? 9.927 -17.384 -0.893 1.00 54.91 376 ASN A N 1
ATOM 2958 C CA . ASN A 1 376 ? 11.121 -16.978 -1.629 1.00 54.91 376 ASN A CA 1
ATOM 2959 C C . ASN A 1 376 ? 12.418 -17.235 -0.853 1.00 54.91 376 ASN A C 1
ATOM 2961 O O . ASN A 1 376 ? 13.481 -17.139 -1.444 1.00 54.91 376 ASN A O 1
ATOM 2965 N N . TYR A 1 377 ? 12.353 -17.547 0.446 1.00 58.81 377 TYR A N 1
ATOM 2966 C CA . TYR A 1 377 ? 13.513 -17.903 1.266 1.00 58.81 377 TYR A CA 1
ATOM 2967 C C . TYR A 1 377 ? 13.813 -19.403 1.233 1.00 58.81 377 TYR A C 1
ATOM 2969 O O . TYR A 1 377 ? 14.980 -19.779 1.334 1.00 58.81 377 TYR A O 1
ATOM 2977 N N . ALA A 1 378 ? 12.780 -20.239 1.082 1.00 46.47 378 ALA A N 1
ATOM 2978 C CA . ALA A 1 378 ? 12.880 -21.693 1.171 1.00 46.47 378 ALA A CA 1
ATOM 2979 C C . ALA A 1 378 ? 13.129 -22.389 -0.182 1.00 46.47 378 ALA A C 1
ATOM 2981 O O . ALA A 1 378 ? 13.849 -23.383 -0.227 1.00 46.47 378 ALA A O 1
ATOM 2982 N N . GLU A 1 379 ? 12.561 -21.894 -1.288 1.00 46.91 379 GLU A N 1
ATOM 2983 C CA . GLU A 1 379 ? 12.530 -22.647 -2.561 1.00 46.91 379 GLU A CA 1
ATOM 2984 C C . GLU A 1 379 ? 13.657 -22.295 -3.540 1.00 46.91 379 GLU A C 1
ATOM 2986 O O . GLU A 1 379 ? 14.026 -23.087 -4.408 1.00 46.91 379 GLU A O 1
ATOM 2991 N N . ARG A 1 380 ? 14.238 -21.107 -3.401 1.00 44.91 380 ARG A N 1
ATOM 2992 C CA . ARG A 1 380 ? 15.407 -20.621 -4.142 1.00 44.91 380 ARG A CA 1
ATOM 2993 C C . ARG A 1 380 ? 16.117 -19.689 -3.186 1.00 44.91 380 ARG A C 1
ATOM 2995 O O . ARG A 1 380 ? 15.431 -18.934 -2.515 1.00 44.91 380 ARG A O 1
ATOM 3002 N N . GLY A 1 381 ? 17.443 -19.744 -3.074 1.00 45.75 381 GLY A N 1
ATOM 3003 C CA . GLY A 1 381 ? 18.161 -18.846 -2.168 1.00 45.75 381 GLY A CA 1
ATOM 3004 C C . GLY A 1 381 ? 17.675 -17.412 -2.357 1.00 45.75 381 GLY A C 1
ATOM 3005 O O . GLY A 1 381 ? 17.897 -16.871 -3.432 1.00 45.75 381 GLY A O 1
ATOM 3006 N N . ALA A 1 382 ? 16.946 -16.876 -1.367 1.00 44.34 382 ALA A N 1
ATOM 3007 C CA . ALA A 1 382 ? 16.185 -15.636 -1.489 1.00 44.34 382 ALA A CA 1
ATOM 3008 C C . ALA A 1 382 ? 17.092 -14.535 -2.007 1.00 44.34 382 ALA A C 1
ATOM 3010 O O . ALA A 1 382 ? 17.865 -13.924 -1.266 1.00 44.34 382 ALA A O 1
ATOM 3011 N N . THR A 1 383 ? 17.006 -14.277 -3.300 1.00 51.34 383 THR A N 1
ATOM 3012 C CA . THR A 1 383 ? 17.602 -13.098 -3.867 1.00 51.34 383 THR A CA 1
ATOM 3013 C C . THR A 1 383 ? 16.691 -11.976 -3.410 1.00 51.34 383 THR A C 1
ATOM 3015 O O . THR A 1 383 ? 15.610 -11.779 -3.965 1.00 51.34 383 THR A O 1
ATOM 3018 N N . LEU A 1 384 ? 17.101 -11.248 -2.368 1.00 58.06 384 LEU A N 1
ATOM 3019 C CA . LEU A 1 384 ? 16.530 -9.961 -1.945 1.00 58.06 384 LEU A CA 1
ATOM 3020 C C . LEU A 1 384 ? 16.702 -8.893 -3.044 1.00 58.06 384 LEU A C 1
ATOM 3022 O O . LEU A 1 384 ? 16.872 -7.717 -2.742 1.00 58.06 384 LEU A O 1
ATOM 3026 N N . ASP A 1 385 ? 16.720 -9.309 -4.307 1.00 71.81 385 ASP A N 1
ATOM 3027 C CA . ASP A 1 385 ? 17.211 -8.584 -5.460 1.00 71.81 385 ASP A CA 1
ATOM 3028 C C . ASP A 1 385 ? 16.125 -7.710 -6.062 1.00 71.81 385 ASP A C 1
ATOM 3030 O O . ASP A 1 385 ? 16.471 -6.763 -6.758 1.00 71.81 385 ASP A O 1
ATOM 3034 N N . PHE A 1 386 ? 14.843 -7.992 -5.809 1.00 76.12 386 PHE A N 1
ATOM 3035 C CA . PHE A 1 386 ? 13.708 -7.196 -6.279 1.00 76.12 386 PHE A CA 1
ATOM 3036 C C . PHE A 1 386 ? 12.401 -7.541 -5.552 1.00 76.12 386 PHE A C 1
ATOM 3038 O O . PHE A 1 386 ? 12.234 -8.633 -5.010 1.00 76.12 386 PHE A O 1
ATOM 3045 N N . ASN A 1 387 ? 11.455 -6.601 -5.586 1.00 74.50 387 ASN A N 1
ATOM 3046 C CA . ASN A 1 387 ? 10.045 -6.842 -5.285 1.00 74.50 387 ASN A CA 1
ATOM 3047 C C . ASN A 1 387 ? 9.309 -7.305 -6.555 1.00 74.50 387 ASN A C 1
ATOM 3049 O O . ASN A 1 387 ? 9.794 -7.145 -7.678 1.00 74.50 387 ASN A O 1
ATOM 3053 N N . TYR A 1 388 ? 8.098 -7.831 -6.394 1.00 75.25 388 TYR A N 1
ATOM 3054 C CA . TYR A 1 388 ? 7.202 -8.079 -7.519 1.00 75.25 388 TYR A CA 1
ATOM 3055 C C . TYR A 1 388 ? 5.735 -7.936 -7.107 1.00 75.25 388 TYR A C 1
ATOM 3057 O O . TYR A 1 388 ? 5.387 -8.014 -5.929 1.00 75.25 388 TYR A O 1
ATOM 3065 N N . SER A 1 389 ? 4.870 -7.733 -8.095 1.00 68.62 389 SER A N 1
ATOM 3066 C CA . SER A 1 389 ? 3.417 -7.816 -7.956 1.00 68.62 389 SER A CA 1
ATOM 3067 C C . SER A 1 389 ? 2.851 -8.782 -8.991 1.00 68.62 389 SER A C 1
ATOM 3069 O O . SER A 1 389 ? 3.430 -8.970 -10.062 1.00 68.62 389 SER A O 1
ATOM 3071 N N . ILE A 1 390 ? 1.724 -9.416 -8.667 1.00 75.44 390 ILE A N 1
ATOM 3072 C CA . ILE A 1 390 ? 0.992 -10.286 -9.589 1.00 75.44 390 ILE A CA 1
ATOM 3073 C C . ILE A 1 390 ? -0.367 -9.658 -9.850 1.00 75.44 390 ILE A C 1
ATOM 3075 O O . ILE A 1 390 ? -1.170 -9.482 -8.935 1.00 75.44 390 ILE A O 1
ATOM 3079 N N . ALA A 1 391 ? -0.641 -9.351 -11.111 1.00 66.62 391 ALA A N 1
ATOM 3080 C CA . ALA A 1 391 ? -1.926 -8.832 -11.551 1.00 66.62 391 ALA A CA 1
ATOM 3081 C C . ALA A 1 391 ? -2.361 -9.578 -12.810 1.00 66.62 391 ALA A C 1
ATOM 3083 O O . ALA A 1 391 ? -1.557 -9.828 -13.703 1.00 66.62 391 ALA A O 1
ATOM 3084 N N . ARG A 1 392 ? -3.644 -9.956 -12.881 1.00 80.38 392 ARG A N 1
ATOM 3085 C CA . ARG A 1 392 ? -4.229 -10.669 -14.037 1.00 80.38 392 ARG A CA 1
ATOM 3086 C C . ARG A 1 392 ? -3.463 -11.945 -14.438 1.00 80.38 392 ARG A C 1
ATOM 3088 O O . ARG A 1 392 ? -3.484 -12.341 -15.594 1.00 80.38 392 ARG A O 1
ATOM 3095 N N . GLY A 1 393 ? -2.822 -12.600 -13.468 1.00 80.75 393 GLY A N 1
ATOM 3096 C CA . GLY A 1 393 ? -2.069 -13.835 -13.684 1.00 80.75 393 GLY A CA 1
ATOM 3097 C C . GLY A 1 393 ? -0.638 -13.649 -14.193 1.00 80.75 393 GLY A C 1
ATOM 3098 O O . GLY A 1 393 ? -0.013 -14.651 -14.519 1.00 80.75 393 GLY A O 1
ATOM 3099 N N . GLU A 1 394 ? -0.108 -12.426 -14.229 1.00 88.06 394 GLU A N 1
ATOM 3100 C CA . GLU A 1 394 ? 1.252 -12.124 -14.691 1.00 88.06 394 GLU A CA 1
ATOM 3101 C C . GLU A 1 394 ? 2.043 -11.383 -13.608 1.00 88.06 394 GLU A C 1
ATOM 3103 O O . GLU A 1 394 ? 1.488 -10.547 -12.889 1.00 88.06 394 GLU A O 1
ATOM 3108 N N . ALA A 1 395 ? 3.336 -11.691 -13.490 1.00 84.19 395 ALA A N 1
ATOM 3109 C CA . ALA A 1 395 ? 4.238 -11.062 -12.534 1.00 84.19 395 ALA A CA 1
ATOM 3110 C C . ALA A 1 395 ? 4.985 -9.869 -13.158 1.00 84.19 395 ALA A C 1
ATOM 3112 O O . ALA A 1 395 ? 5.506 -9.945 -14.277 1.00 84.19 395 ALA A O 1
ATOM 3113 N N . THR A 1 396 ? 5.057 -8.771 -12.406 1.00 85.44 396 THR A N 1
ATOM 3114 C CA . THR A 1 396 ? 5.820 -7.559 -12.733 1.00 85.44 396 THR A CA 1
ATOM 3115 C C . THR A 1 396 ? 6.867 -7.308 -11.656 1.00 85.44 396 THR A C 1
ATOM 3117 O O . THR A 1 396 ? 6.518 -7.199 -10.482 1.00 85.44 396 THR A O 1
ATOM 3120 N N . LEU A 1 397 ? 8.139 -7.202 -12.045 1.00 87.19 397 LEU A N 1
ATOM 3121 C CA . LEU A 1 397 ? 9.245 -6.933 -11.122 1.00 87.19 397 LEU A CA 1
ATOM 3122 C C . LEU A 1 397 ? 9.400 -5.438 -10.875 1.00 87.19 397 LEU A C 1
ATOM 3124 O O . LEU A 1 397 ? 9.388 -4.656 -11.824 1.00 87.19 397 LEU A O 1
ATOM 3128 N N . SER A 1 398 ? 9.630 -5.042 -9.631 1.00 81.31 398 SER A N 1
ATOM 3129 C CA . SER A 1 398 ? 9.840 -3.649 -9.240 1.00 81.31 398 SER A CA 1
ATOM 3130 C C . SER A 1 398 ? 10.860 -3.537 -8.107 1.00 81.31 398 SER A C 1
ATOM 3132 O O . SER A 1 398 ? 11.244 -4.526 -7.492 1.00 81.31 398 SER A O 1
ATOM 3134 N N . ASN A 1 399 ? 11.327 -2.315 -7.833 1.00 72.44 399 ASN A N 1
ATOM 3135 C CA . ASN A 1 399 ? 12.165 -1.997 -6.672 1.00 72.44 399 ASN A CA 1
ATOM 3136 C C . ASN A 1 399 ? 13.349 -2.967 -6.442 1.00 72.44 399 ASN A C 1
ATOM 3138 O O . ASN A 1 399 ? 13.485 -3.589 -5.389 1.00 72.44 399 ASN A O 1
ATOM 3142 N N . GLY A 1 400 ? 14.196 -3.095 -7.458 1.00 78.88 400 GLY A N 1
ATOM 3143 C CA . GLY A 1 400 ? 15.416 -3.882 -7.434 1.00 78.88 400 GLY A CA 1
ATOM 3144 C C . GLY A 1 400 ? 16.436 -3.378 -6.411 1.00 78.88 400 GLY A C 1
ATOM 3145 O O . GLY A 1 400 ? 16.696 -2.172 -6.300 1.00 78.88 400 GLY A O 1
ATOM 3146 N N . SER A 1 401 ? 17.046 -4.315 -5.691 1.00 77.94 401 SER A N 1
ATOM 3147 C CA . SER A 1 401 ? 18.101 -4.086 -4.711 1.00 77.94 401 SER A CA 1
ATOM 3148 C C . SER A 1 401 ? 19.257 -3.283 -5.292 1.00 77.94 401 SER A C 1
ATOM 3150 O O . SER A 1 401 ? 19.611 -3.390 -6.469 1.00 77.94 401 SER A O 1
ATOM 3152 N N . LYS A 1 402 ? 19.874 -2.463 -4.441 1.00 80.62 402 LYS A N 1
ATOM 3153 C CA . LYS A 1 402 ? 21.125 -1.759 -4.763 1.00 80.62 402 LYS A CA 1
ATOM 3154 C C . LYS A 1 402 ? 22.360 -2.583 -4.416 1.00 80.62 402 LYS A C 1
ATOM 3156 O O . LYS A 1 402 ? 23.458 -2.213 -4.822 1.00 80.62 402 LYS A O 1
ATOM 3161 N N . ASP A 1 403 ? 22.160 -3.696 -3.718 1.00 77.88 403 ASP A N 1
ATOM 3162 C CA . ASP A 1 403 ? 23.203 -4.612 -3.272 1.00 77.88 403 ASP A CA 1
ATOM 3163 C C . ASP A 1 403 ? 23.319 -5.873 -4.137 1.00 77.88 403 ASP A C 1
ATOM 3165 O O . ASP A 1 403 ? 24.223 -6.673 -3.916 1.00 77.88 403 ASP A O 1
ATOM 3169 N N . VAL A 1 404 ? 22.461 -6.035 -5.151 1.00 80.31 404 VAL A N 1
ATOM 3170 C CA . VAL A 1 404 ? 22.567 -7.142 -6.112 1.00 80.31 404 VAL A CA 1
ATOM 3171 C C . VAL A 1 404 ? 23.820 -6.992 -6.982 1.00 80.31 404 VAL A C 1
ATOM 3173 O O . VAL A 1 404 ? 24.069 -5.925 -7.544 1.00 80.31 404 VAL A O 1
ATOM 3176 N N . HIS A 1 405 ? 24.589 -8.078 -7.103 1.00 86.44 405 HIS A N 1
ATOM 3177 C CA . HIS A 1 405 ? 25.740 -8.183 -8.011 1.00 86.44 405 HIS A CA 1
ATOM 3178 C C . HIS A 1 405 ? 25.404 -8.984 -9.274 1.00 86.44 405 HIS A C 1
ATOM 3180 O O . HIS A 1 405 ? 25.732 -8.559 -10.379 1.00 86.44 405 HIS A O 1
ATOM 3186 N N . ASN A 1 406 ? 24.719 -10.119 -9.122 1.00 83.94 406 ASN A N 1
ATOM 3187 C CA . ASN A 1 406 ? 24.339 -11.004 -10.220 1.00 83.94 406 ASN A CA 1
ATOM 3188 C C . ASN A 1 406 ? 22.838 -11.251 -10.145 1.00 83.94 406 ASN A C 1
ATOM 3190 O O . ASN A 1 406 ? 22.367 -11.869 -9.196 1.00 83.94 406 ASN A O 1
ATOM 3194 N N . LEU A 1 407 ? 22.105 -10.738 -11.126 1.00 88.94 407 LEU A N 1
ATOM 3195 C CA . LEU A 1 407 ? 20.651 -10.789 -11.154 1.00 88.94 407 LEU A CA 1
ATOM 3196 C C . LEU A 1 407 ? 20.171 -11.965 -12.004 1.00 88.94 407 LEU A C 1
ATOM 3198 O O . LEU A 1 407 ? 20.587 -12.108 -13.152 1.00 88.94 407 LEU A O 1
ATOM 3202 N N . ILE A 1 408 ? 19.231 -12.748 -11.479 1.00 85.81 408 ILE A N 1
ATOM 3203 C CA . ILE A 1 408 ? 18.472 -13.731 -12.259 1.00 85.81 408 ILE A CA 1
ATOM 3204 C C . ILE A 1 408 ? 17.003 -13.321 -12.233 1.00 85.81 408 ILE A C 1
ATOM 3206 O O . ILE A 1 408 ? 16.396 -13.214 -11.169 1.00 85.81 408 ILE A O 1
ATOM 3210 N N . ILE A 1 409 ? 16.428 -13.094 -13.411 1.00 90.06 409 ILE A N 1
ATOM 3211 C CA . ILE A 1 409 ? 14.997 -12.863 -13.592 1.00 90.06 409 ILE A CA 1
ATOM 3212 C C . ILE A 1 409 ? 14.379 -14.174 -14.086 1.00 90.06 409 ILE A C 1
ATOM 3214 O O . ILE A 1 409 ? 14.576 -14.517 -15.255 1.00 90.06 409 ILE A O 1
ATOM 3218 N N . PRO A 1 410 ? 13.667 -14.917 -13.220 1.00 86.56 410 PRO A N 1
ATOM 3219 C CA . PRO A 1 410 ? 13.190 -16.256 -13.538 1.00 86.56 410 PRO A CA 1
ATOM 3220 C C . PRO A 1 410 ? 12.007 -16.229 -14.507 1.00 86.56 410 PRO A C 1
ATOM 3222 O O . PRO A 1 410 ? 11.292 -15.233 -14.604 1.00 86.56 410 PRO A O 1
ATOM 3225 N N . GLU A 1 411 ? 11.749 -17.357 -15.173 1.00 87.19 411 GLU A N 1
ATOM 3226 C CA . GLU A 1 411 ? 10.568 -17.527 -16.032 1.00 87.19 411 GLU A CA 1
ATOM 3227 C C . GLU A 1 411 ? 9.253 -17.308 -15.268 1.00 87.19 411 GLU A C 1
ATOM 3229 O O . GLU A 1 411 ? 8.332 -16.643 -15.753 1.00 87.19 411 GLU A O 1
ATOM 3234 N N . LEU A 1 412 ? 9.191 -17.862 -14.055 1.00 81.62 412 LEU A N 1
ATOM 3235 C CA . LEU A 1 412 ? 8.014 -17.873 -13.201 1.00 81.62 412 LEU A CA 1
ATOM 3236 C C . LEU A 1 412 ? 8.333 -17.280 -11.829 1.00 81.62 412 LEU A C 1
ATOM 3238 O O . LEU A 1 412 ? 9.381 -17.566 -11.249 1.00 81.62 412 LEU A O 1
ATOM 3242 N N . ILE A 1 413 ? 7.375 -16.537 -11.283 1.00 72.69 413 ILE A N 1
ATOM 3243 C CA . ILE A 1 413 ? 7.303 -16.178 -9.866 1.00 72.69 413 ILE A CA 1
ATOM 3244 C C . ILE A 1 413 ? 5.909 -16.556 -9.372 1.00 72.69 413 ILE A C 1
ATOM 3246 O O . ILE A 1 413 ? 4.914 -16.207 -10.004 1.00 72.69 413 ILE A O 1
ATOM 3250 N N . ASP A 1 414 ? 5.831 -17.316 -8.280 1.00 67.06 414 ASP A N 1
ATOM 3251 C CA . ASP A 1 414 ? 4.585 -17.891 -7.741 1.00 67.06 414 ASP A CA 1
ATOM 3252 C C . ASP A 1 414 ? 3.754 -18.661 -8.778 1.00 67.06 414 ASP A C 1
ATOM 3254 O O . ASP A 1 414 ? 2.527 -18.550 -8.860 1.00 67.06 414 ASP A O 1
ATOM 3258 N N . GLY A 1 415 ? 4.443 -19.400 -9.650 1.00 76.75 415 GLY A N 1
ATOM 3259 C CA . GLY A 1 415 ? 3.816 -20.128 -10.753 1.00 76.75 415 GLY A CA 1
ATOM 3260 C C . GLY A 1 415 ? 3.173 -19.228 -11.816 1.00 76.75 415 GLY A C 1
ATOM 3261 O O . GLY A 1 415 ? 2.456 -19.731 -12.683 1.00 76.75 415 GLY A O 1
ATOM 3262 N N . LYS A 1 416 ? 3.393 -17.908 -11.767 1.00 84.44 416 LYS A N 1
ATOM 3263 C CA . LYS A 1 416 ? 2.926 -16.943 -12.765 1.00 84.44 416 LYS A CA 1
ATOM 3264 C C . LYS A 1 416 ? 4.081 -16.494 -13.655 1.00 84.44 416 LYS A C 1
ATOM 3266 O O . LYS A 1 416 ? 5.176 -16.268 -13.143 1.00 84.44 416 LYS A O 1
ATOM 3271 N N . PRO A 1 417 ? 3.859 -16.338 -14.970 1.00 92.62 417 PRO A N 1
ATOM 3272 C CA . PRO A 1 417 ? 4.890 -15.853 -15.873 1.00 92.62 417 PRO A CA 1
ATOM 3273 C C . PRO A 1 417 ? 5.315 -14.437 -15.503 1.00 92.62 417 PRO A C 1
ATOM 3275 O O . PRO A 1 417 ? 4.475 -13.547 -15.339 1.00 92.62 417 PRO A O 1
ATOM 3278 N N . VAL A 1 418 ? 6.624 -14.217 -15.423 1.00 94.12 418 VAL A N 1
ATOM 3279 C CA . VAL A 1 418 ? 7.189 -12.870 -15.339 1.00 94.12 418 VAL A CA 1
ATOM 3280 C C . VAL A 1 418 ? 7.099 -12.236 -16.721 1.00 94.12 418 VAL A C 1
ATOM 3282 O O . VAL A 1 418 ? 7.653 -12.755 -17.689 1.00 94.12 418 VAL A O 1
ATOM 3285 N N . ARG A 1 419 ? 6.373 -11.121 -16.831 1.00 96.50 419 ARG A N 1
ATOM 3286 C CA . ARG A 1 419 ? 6.140 -10.435 -18.113 1.00 96.50 419 ARG A CA 1
ATOM 3287 C C . ARG A 1 419 ? 6.778 -9.065 -18.202 1.00 96.50 419 ARG A C 1
ATOM 3289 O O . ARG A 1 419 ? 7.047 -8.607 -19.310 1.00 96.50 419 ARG A O 1
ATOM 3296 N N . THR A 1 420 ? 7.053 -8.428 -17.073 1.00 95.44 420 THR A N 1
ATOM 3297 C CA . THR A 1 420 ? 7.461 -7.025 -17.078 1.00 95.44 420 THR A CA 1
ATOM 3298 C C . THR A 1 420 ? 8.547 -6.771 -16.051 1.00 95.44 420 THR A C 1
ATOM 3300 O O . THR A 1 420 ? 8.420 -7.158 -14.890 1.00 95.44 420 THR A O 1
ATOM 3303 N N . ILE A 1 421 ? 9.590 -6.055 -16.465 1.00 97.06 421 ILE A N 1
ATOM 3304 C CA . ILE A 1 421 ? 10.463 -5.323 -15.544 1.00 97.06 421 ILE A CA 1
ATOM 3305 C C . ILE A 1 421 ? 9.935 -3.892 -15.501 1.00 97.06 421 ILE A C 1
ATOM 3307 O O . ILE A 1 421 ? 9.970 -3.198 -16.518 1.00 97.06 421 ILE A O 1
ATOM 3311 N N . ALA A 1 422 ? 9.412 -3.461 -14.354 1.00 91.50 422 ALA A N 1
ATOM 3312 C CA . ALA A 1 422 ? 8.767 -2.163 -14.208 1.00 91.50 422 ALA A CA 1
ATOM 3313 C C . ALA A 1 422 ? 9.728 -0.995 -14.466 1.00 91.50 422 ALA A C 1
ATOM 3315 O O . ALA A 1 422 ? 10.960 -1.122 -14.440 1.00 91.50 422 ALA A O 1
ATOM 3316 N N . ALA A 1 423 ? 9.140 0.180 -14.687 1.00 89.75 423 ALA A N 1
ATOM 3317 C CA . ALA A 1 423 ? 9.899 1.403 -14.865 1.00 89.75 423 ALA A CA 1
ATOM 3318 C C . ALA A 1 423 ? 10.842 1.640 -13.674 1.00 89.75 423 ALA A C 1
ATOM 3320 O O . ALA A 1 423 ? 10.458 1.530 -12.516 1.00 89.75 423 ALA A O 1
ATOM 3321 N N . SER A 1 424 ? 12.095 1.989 -13.965 1.00 90.12 424 SER A N 1
ATOM 3322 C CA . SER A 1 424 ? 13.138 2.256 -12.965 1.00 90.12 424 SER A CA 1
ATOM 3323 C C . SER A 1 424 ? 13.445 1.123 -11.971 1.00 90.12 424 SER A C 1
ATOM 3325 O O . SER A 1 424 ? 14.145 1.399 -10.995 1.00 90.12 424 SER A O 1
ATOM 3327 N N . ALA A 1 425 ? 13.001 -0.123 -12.202 1.00 87.81 425 ALA A N 1
ATOM 3328 C CA . ALA A 1 425 ? 13.139 -1.218 -11.234 1.00 87.81 425 ALA A CA 1
ATOM 3329 C C . ALA A 1 425 ? 14.567 -1.348 -10.669 1.00 87.81 425 ALA A C 1
ATOM 3331 O O . ALA A 1 425 ? 14.750 -1.343 -9.458 1.00 87.81 425 ALA A O 1
ATOM 3332 N N . PHE A 1 426 ? 15.591 -1.340 -11.519 1.00 94.88 426 PHE A N 1
ATOM 3333 C CA . PHE A 1 426 ? 17.007 -1.446 -11.150 1.00 94.88 426 PHE A CA 1
ATOM 3334 C C . PHE A 1 426 ? 17.788 -0.139 -11.360 1.00 94.88 426 PHE A C 1
ATOM 3336 O O . PHE A 1 426 ? 19.014 -0.140 -11.380 1.00 94.88 426 PHE A O 1
ATOM 3343 N N . LYS A 1 427 ? 17.119 1.014 -11.482 1.00 93.06 427 LYS A N 1
ATOM 3344 C CA . LYS A 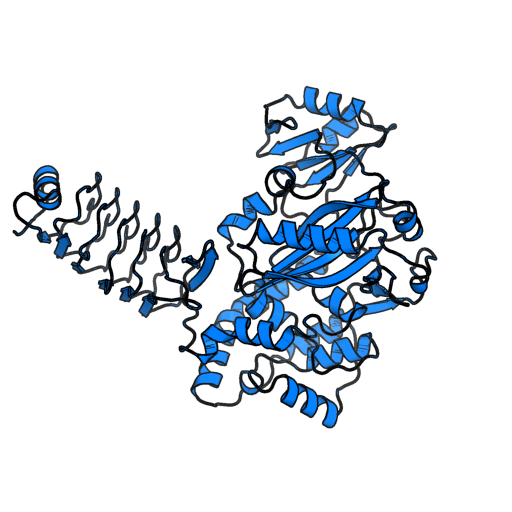1 427 ? 17.780 2.310 -11.719 1.00 93.06 427 LYS A CA 1
ATOM 3345 C C . LYS A 1 427 ? 18.870 2.601 -10.677 1.00 93.06 427 LYS A C 1
ATOM 3347 O O . LYS A 1 427 ? 18.593 2.560 -9.479 1.00 93.06 427 LYS A O 1
ATOM 3352 N N . ASN A 1 428 ? 20.073 2.979 -11.111 1.00 93.50 428 ASN A N 1
ATOM 3353 C CA . ASN A 1 428 ? 21.250 3.225 -10.264 1.00 93.50 428 ASN A CA 1
ATOM 3354 C C . ASN A 1 428 ? 21.688 2.011 -9.414 1.00 93.50 428 ASN A C 1
ATOM 3356 O O . ASN A 1 428 ? 22.179 2.189 -8.299 1.00 93.50 428 ASN A O 1
ATOM 3360 N N . SER A 1 429 ? 21.479 0.774 -9.872 1.00 91.69 429 SER A N 1
ATOM 3361 C CA . SER A 1 429 ? 22.047 -0.404 -9.199 1.00 91.69 429 SER A CA 1
ATOM 3362 C C . SER A 1 429 ? 23.540 -0.539 -9.544 1.00 91.69 429 SER A C 1
ATOM 3364 O O . SER A 1 429 ? 23.939 -1.355 -10.367 1.00 91.69 429 SER A O 1
ATOM 3366 N N . ASP A 1 430 ? 24.377 0.290 -8.910 1.00 91.50 430 ASP A N 1
ATOM 3367 C CA . ASP A 1 430 ? 25.819 0.446 -9.195 1.00 91.50 430 ASP A CA 1
ATOM 3368 C C . ASP A 1 430 ? 26.707 -0.738 -8.765 1.00 91.50 430 ASP A C 1
ATOM 3370 O O . ASP A 1 430 ? 27.924 -0.703 -8.954 1.00 91.50 430 ASP A O 1
ATOM 3374 N N . LYS A 1 431 ? 26.127 -1.783 -8.169 1.00 91.62 431 LYS A N 1
ATOM 3375 C CA . LYS A 1 431 ? 26.810 -3.053 -7.871 1.00 91.62 431 LYS A CA 1
ATOM 3376 C C . LYS A 1 431 ? 26.443 -4.175 -8.837 1.00 91.62 431 LYS A C 1
ATOM 3378 O O . LYS A 1 431 ? 27.141 -5.179 -8.849 1.00 91.62 431 LYS A O 1
ATOM 3383 N N . LEU A 1 432 ? 25.402 -3.991 -9.651 1.00 96.19 432 LEU A N 1
ATOM 3384 C CA . LEU A 1 432 ? 24.944 -4.995 -10.599 1.00 96.19 432 LEU A CA 1
ATOM 3385 C C . LEU A 1 432 ? 25.980 -5.148 -11.716 1.00 96.19 432 LEU A C 1
ATOM 3387 O O . LEU A 1 432 ? 26.216 -4.208 -12.472 1.00 96.19 432 LEU A O 1
ATOM 3391 N N . GLU A 1 433 ? 26.581 -6.327 -11.810 1.00 96.62 433 GLU A N 1
ATOM 3392 C CA . GLU A 1 433 ? 27.633 -6.685 -12.762 1.00 96.62 433 GLU A CA 1
ATOM 3393 C C . GLU A 1 433 ? 27.084 -7.546 -13.905 1.00 96.62 433 GLU A C 1
ATOM 3395 O O . GLU A 1 433 ? 27.483 -7.363 -15.058 1.00 96.62 433 GLU A O 1
ATOM 3400 N N . SER A 1 434 ? 26.122 -8.430 -13.621 1.00 93.75 434 SER A N 1
ATOM 3401 C CA . SER A 1 434 ? 25.509 -9.308 -14.624 1.00 93.75 434 SER A CA 1
ATOM 3402 C C . SER A 1 434 ? 24.004 -9.499 -14.417 1.00 93.75 434 SER A C 1
ATOM 3404 O O . SER A 1 434 ? 23.507 -9.427 -13.291 1.00 93.75 434 SER A O 1
ATOM 3406 N N . ALA A 1 435 ? 23.273 -9.748 -15.508 1.00 95.81 435 ALA A N 1
ATOM 3407 C CA . ALA A 1 435 ? 21.853 -10.093 -15.475 1.00 95.81 435 ALA A CA 1
ATOM 3408 C C . ALA A 1 435 ? 21.516 -11.239 -16.444 1.00 95.81 435 ALA A C 1
ATOM 3410 O O . ALA A 1 435 ? 21.819 -11.157 -17.633 1.00 95.81 435 ALA A O 1
ATOM 3411 N N . ILE A 1 436 ? 20.838 -12.275 -15.949 1.00 93.25 436 ILE A N 1
ATOM 3412 C CA . ILE A 1 436 ? 20.274 -13.378 -16.736 1.00 93.25 436 ILE A CA 1
ATOM 3413 C C . ILE A 1 436 ? 18.751 -13.243 -16.721 1.00 93.25 436 ILE A C 1
ATOM 3415 O O . ILE A 1 436 ? 18.138 -13.174 -15.657 1.00 93.25 436 ILE A O 1
ATOM 3419 N N . ILE A 1 437 ? 18.134 -13.203 -17.898 1.00 95.94 437 ILE A N 1
ATOM 3420 C CA . ILE A 1 437 ? 16.689 -13.053 -18.074 1.00 95.94 437 ILE A CA 1
ATOM 3421 C C . ILE A 1 437 ? 16.124 -14.340 -18.672 1.00 95.94 437 ILE A C 1
ATOM 3423 O O . ILE A 1 437 ? 16.201 -14.567 -19.880 1.00 95.94 437 ILE A O 1
ATOM 3427 N N . GLU A 1 438 ? 15.548 -15.175 -17.811 1.00 93.25 438 GLU A N 1
ATOM 3428 C CA . GLU A 1 438 ? 14.812 -16.396 -18.167 1.00 93.25 438 GLU A CA 1
ATOM 3429 C C . GLU A 1 438 ? 13.356 -16.105 -18.548 1.00 93.25 438 GLU A C 1
ATOM 3431 O O . GLU A 1 438 ? 12.737 -16.863 -19.288 1.00 93.25 438 GLU A O 1
ATOM 3436 N N . ALA A 1 439 ? 12.818 -14.983 -18.070 1.00 93.69 439 ALA A N 1
ATOM 3437 C CA . ALA A 1 439 ? 11.463 -14.534 -18.351 1.00 93.69 439 ALA A CA 1
ATOM 3438 C C . ALA A 1 439 ? 11.212 -14.191 -19.822 1.00 93.69 439 ALA A C 1
ATOM 3440 O O . ALA A 1 439 ? 11.972 -13.455 -20.451 1.00 93.69 439 ALA A O 1
ATOM 3441 N N . SER A 1 440 ? 10.061 -14.632 -20.336 1.00 97.12 440 SER A N 1
ATOM 3442 C CA . SER A 1 440 ? 9.516 -14.131 -21.597 1.00 97.12 440 SER A CA 1
ATOM 3443 C C . SER A 1 440 ? 8.799 -12.798 -21.354 1.00 97.12 440 SER A C 1
ATOM 3445 O O . SER A 1 440 ? 7.624 -12.762 -20.973 1.00 97.12 440 SER A O 1
ATOM 3447 N N . LEU A 1 441 ? 9.523 -11.700 -21.572 1.00 98.19 441 LEU A N 1
ATOM 3448 C CA . LEU A 1 441 ? 9.087 -10.350 -21.231 1.00 98.19 441 LEU A CA 1
ATOM 3449 C C . LEU A 1 441 ? 8.271 -9.696 -22.356 1.00 98.19 441 LEU A C 1
ATOM 3451 O O . LEU A 1 441 ? 8.687 -9.629 -23.512 1.00 98.19 441 LEU A O 1
ATOM 3455 N N . SER A 1 442 ? 7.136 -9.109 -21.999 1.00 97.75 442 SER A N 1
ATOM 3456 C CA . SER A 1 442 ? 6.445 -8.125 -22.833 1.00 97.75 442 SER A CA 1
ATOM 3457 C C . SER A 1 442 ? 7.223 -6.806 -22.874 1.00 97.75 442 SER A C 1
ATOM 3459 O O . SER A 1 442 ? 7.275 -6.150 -23.914 1.00 97.75 442 SER A O 1
ATOM 3461 N N . GLU A 1 443 ? 7.867 -6.424 -21.767 1.00 97.12 443 GLU A N 1
ATOM 3462 C CA . GLU A 1 443 ? 8.560 -5.139 -21.672 1.00 97.12 443 GLU A CA 1
ATOM 3463 C C . GLU A 1 443 ? 9.718 -5.143 -20.659 1.00 97.12 443 GLU A C 1
ATOM 3465 O O . GLU A 1 443 ? 9.587 -5.612 -19.524 1.00 97.12 443 GLU A O 1
ATOM 3470 N N . ILE A 1 444 ? 10.840 -4.532 -21.056 1.00 98.62 444 ILE A N 1
ATOM 3471 C CA . ILE A 1 444 ? 11.814 -3.943 -20.127 1.00 98.62 444 ILE A CA 1
ATOM 3472 C C . ILE A 1 444 ? 11.506 -2.450 -20.031 1.00 98.62 444 ILE A C 1
ATOM 3474 O O . ILE A 1 444 ? 11.735 -1.716 -20.993 1.00 98.62 444 ILE A O 1
ATOM 3478 N N . GLY A 1 445 ? 10.967 -2.021 -18.891 1.00 97.75 445 GLY A N 1
ATOM 3479 C CA . GLY A 1 445 ? 10.312 -0.727 -18.723 1.00 97.75 445 GLY A CA 1
ATOM 3480 C C . GLY A 1 445 ? 11.216 0.502 -18.826 1.00 97.75 445 GLY A C 1
ATOM 3481 O O . GLY A 1 445 ? 12.449 0.440 -18.817 1.00 97.75 445 GLY A O 1
ATOM 3482 N N . TYR A 1 446 ? 10.571 1.669 -18.893 1.00 97.19 446 TYR A N 1
ATOM 3483 C CA . TYR A 1 446 ? 11.232 2.977 -18.914 1.00 97.19 446 TYR A CA 1
ATOM 3484 C C . TYR A 1 446 ? 12.272 3.106 -17.788 1.00 97.19 446 TYR A C 1
ATOM 3486 O O . TYR A 1 446 ? 11.940 2.974 -16.613 1.00 97.19 446 TYR A O 1
ATOM 3494 N N . LEU A 1 447 ? 13.532 3.395 -18.135 1.00 97.06 447 LEU A N 1
ATOM 3495 C CA . LEU A 1 447 ? 14.656 3.506 -17.187 1.00 97.06 447 LEU A CA 1
ATOM 3496 C C . LEU A 1 447 ? 14.958 2.247 -16.347 1.00 97.06 447 LEU A C 1
ATOM 3498 O O . LEU A 1 447 ? 15.650 2.381 -15.337 1.00 97.06 447 LEU A O 1
ATOM 3502 N N . ALA A 1 448 ? 14.465 1.056 -16.709 1.00 97.69 448 ALA A N 1
ATOM 3503 C CA . ALA A 1 448 ? 14.561 -0.148 -15.872 1.00 97.69 448 ALA A CA 1
ATOM 3504 C C . ALA A 1 448 ? 15.973 -0.415 -15.318 1.00 97.69 448 ALA A C 1
ATOM 3506 O O . ALA A 1 448 ? 16.102 -0.664 -14.127 1.00 97.69 448 ALA A O 1
ATOM 3507 N N . PHE A 1 449 ? 17.021 -0.272 -16.132 1.00 98.44 449 PHE A N 1
ATOM 3508 C CA . PHE A 1 449 ? 18.435 -0.398 -15.752 1.00 98.44 449 PHE A CA 1
ATOM 3509 C C . PHE A 1 449 ? 19.208 0.916 -15.959 1.00 98.44 449 PHE A C 1
ATOM 3511 O O . PHE A 1 449 ? 20.409 0.914 -16.226 1.00 98.44 449 PHE A O 1
ATOM 3518 N N . TYR A 1 450 ? 18.532 2.067 -15.864 1.00 98.25 450 TYR A N 1
ATOM 3519 C CA . TYR A 1 450 ? 19.185 3.361 -16.064 1.00 98.25 450 TYR A CA 1
ATOM 3520 C C . TYR A 1 450 ? 20.344 3.539 -15.084 1.00 98.25 450 TYR A C 1
ATOM 3522 O O . TYR A 1 450 ? 20.145 3.471 -13.870 1.00 98.25 450 TYR A O 1
ATOM 3530 N N . ASN A 1 451 ? 21.524 3.853 -15.614 1.00 97.88 451 ASN A N 1
ATOM 3531 C CA . ASN A 1 451 ? 22.744 4.090 -14.853 1.00 97.88 451 ASN A CA 1
ATOM 3532 C C . ASN A 1 451 ? 23.129 2.907 -13.941 1.00 97.88 451 ASN A C 1
ATOM 3534 O O . ASN A 1 451 ? 23.646 3.115 -12.850 1.00 97.88 451 ASN A O 1
ATOM 3538 N N . CYS A 1 452 ? 22.907 1.662 -14.381 1.00 98.19 452 CYS A N 1
ATOM 3539 C CA . CYS A 1 452 ? 23.587 0.491 -13.815 1.00 98.19 452 CYS A CA 1
ATOM 3540 C C . CYS A 1 452 ? 25.039 0.477 -14.303 1.00 98.19 452 CYS A C 1
ATOM 3542 O O . CYS A 1 452 ? 25.408 -0.258 -15.219 1.00 98.19 452 CYS A O 1
ATOM 3544 N N . SER A 1 453 ? 25.852 1.371 -13.740 1.00 97.62 453 SER A N 1
ATOM 3545 C CA . SER A 1 453 ? 27.153 1.747 -14.299 1.00 97.62 453 SER A CA 1
ATOM 3546 C C . SER A 1 453 ? 28.156 0.593 -14.384 1.00 97.62 453 SER A C 1
ATOM 3548 O O . SER A 1 453 ? 29.008 0.626 -15.267 1.00 97.62 453 SER A O 1
ATOM 3550 N N . LYS A 1 454 ? 28.017 -0.435 -13.534 1.00 98.25 454 LYS A N 1
ATOM 3551 C CA . LYS A 1 454 ? 28.852 -1.647 -13.517 1.00 98.25 454 LYS A CA 1
ATOM 3552 C C . LYS A 1 454 ? 28.303 -2.836 -14.305 1.00 98.25 454 LYS A C 1
ATOM 3554 O O . LYS A 1 454 ? 28.992 -3.850 -14.363 1.00 98.25 454 LYS A O 1
ATOM 3559 N N . LEU A 1 455 ? 27.117 -2.734 -14.910 1.00 98.44 455 LEU A N 1
ATOM 3560 C CA . LEU A 1 455 ? 26.520 -3.853 -15.639 1.00 98.44 455 LEU A CA 1
ATOM 3561 C C . LEU A 1 455 ? 27.364 -4.150 -16.880 1.00 98.44 455 LEU A C 1
ATOM 3563 O O . LEU A 1 455 ? 27.382 -3.347 -17.810 1.00 98.44 455 LEU A O 1
ATOM 3567 N N . GLN A 1 456 ? 28.045 -5.291 -16.886 1.00 98.00 456 GLN A N 1
ATOM 3568 C CA . GLN A 1 456 ? 28.940 -5.725 -17.960 1.00 98.00 456 GLN A CA 1
ATOM 3569 C C . GLN A 1 456 ? 28.223 -6.609 -18.976 1.00 98.00 456 GLN A C 1
ATOM 3571 O O . GLN A 1 456 ? 28.512 -6.540 -20.173 1.00 98.00 456 GLN A O 1
ATOM 3576 N N . GLN A 1 457 ? 27.296 -7.445 -18.501 1.00 94.69 457 GLN A N 1
ATOM 3577 C CA . GLN A 1 457 ? 26.681 -8.499 -19.301 1.00 94.69 457 GLN A CA 1
ATOM 3578 C C . GLN A 1 457 ? 25.187 -8.618 -19.028 1.00 94.69 457 GLN A C 1
ATOM 3580 O O . GLN A 1 457 ? 24.739 -8.587 -17.881 1.00 94.69 457 GLN A O 1
ATOM 3585 N N . ILE A 1 458 ? 24.430 -8.808 -20.106 1.00 97.50 458 ILE A N 1
ATOM 3586 C CA . ILE A 1 458 ? 23.029 -9.206 -20.053 1.00 97.50 458 ILE A CA 1
ATOM 3587 C C . ILE A 1 458 ? 22.800 -10.388 -20.986 1.00 97.50 458 ILE A C 1
ATOM 3589 O O . ILE A 1 458 ? 23.155 -10.344 -22.166 1.00 97.50 458 ILE A O 1
ATOM 3593 N N . GLU A 1 459 ? 22.203 -11.443 -20.450 1.00 96.12 459 GLU A N 1
ATOM 3594 C CA . GLU A 1 459 ? 21.875 -12.649 -21.191 1.00 96.12 459 GLU A CA 1
ATOM 3595 C C . GLU A 1 459 ? 20.360 -12.851 -21.226 1.00 96.12 459 GLU A C 1
ATOM 3597 O O . GLU A 1 459 ? 19.716 -12.991 -20.190 1.00 96.12 459 GLU A O 1
ATOM 3602 N N . PHE A 1 460 ? 19.790 -12.901 -22.429 1.00 97.12 460 PHE A N 1
ATOM 3603 C CA . PHE A 1 460 ? 18.386 -13.241 -22.638 1.00 97.12 460 PHE A CA 1
ATOM 3604 C C . PHE A 1 460 ? 18.259 -14.725 -22.988 1.00 97.12 460 PHE A C 1
ATOM 3606 O O . PHE A 1 460 ? 18.746 -15.159 -24.032 1.00 97.12 460 PHE A O 1
ATOM 3613 N N . LYS A 1 461 ? 17.583 -15.503 -22.138 1.00 94.00 461 LYS A N 1
ATOM 3614 C CA . LYS A 1 461 ? 17.243 -16.915 -22.394 1.00 94.00 461 LYS A CA 1
ATOM 3615 C C . LYS A 1 461 ? 15.850 -17.085 -23.010 1.00 94.00 461 LYS A C 1
ATOM 3617 O O . LYS A 1 461 ? 15.542 -18.155 -23.525 1.00 94.00 461 LYS A O 1
ATOM 3622 N N . ALA A 1 462 ? 15.028 -16.036 -22.984 1.00 95.44 462 ALA A N 1
ATOM 3623 C CA . ALA A 1 462 ? 13.685 -16.007 -23.553 1.00 95.44 462 ALA A CA 1
ATOM 3624 C C . ALA A 1 462 ? 13.411 -14.675 -24.286 1.00 95.44 462 ALA A C 1
ATOM 3626 O O . ALA A 1 462 ? 14.161 -13.710 -24.114 1.00 95.44 462 ALA A O 1
ATOM 3627 N N . PRO A 1 463 ? 12.362 -14.601 -25.132 1.00 96.25 463 PRO A N 1
ATOM 3628 C CA . PRO A 1 463 ? 12.043 -13.390 -25.886 1.00 96.25 463 PRO A CA 1
ATOM 3629 C C . PRO A 1 463 ? 11.712 -12.190 -24.992 1.00 96.25 463 PRO A C 1
ATOM 3631 O O . PRO A 1 463 ? 11.026 -12.334 -23.982 1.00 96.25 463 PRO A O 1
ATOM 3634 N N . VAL A 1 464 ? 12.107 -10.996 -25.436 1.00 97.94 464 VAL A N 1
ATOM 3635 C CA . VAL A 1 464 ? 11.609 -9.707 -24.937 1.00 97.94 464 VAL A CA 1
ATOM 3636 C C . VAL A 1 464 ? 10.930 -8.987 -26.092 1.00 97.94 464 VAL A C 1
ATOM 3638 O O . VAL A 1 464 ? 11.575 -8.839 -27.117 1.00 97.94 464 VAL A O 1
ATOM 3641 N N . LYS A 1 465 ? 9.679 -8.526 -25.965 1.00 98.31 465 LYS A N 1
ATOM 3642 C CA . LYS A 1 465 ? 8.993 -7.814 -27.063 1.00 98.31 465 LYS A CA 1
ATOM 3643 C C . LYS A 1 465 ? 9.464 -6.373 -27.242 1.00 98.31 465 LYS A C 1
ATOM 3645 O O . LYS A 1 465 ? 9.709 -5.947 -28.370 1.00 98.31 465 LYS A O 1
ATOM 3650 N N . THR A 1 466 ? 9.572 -5.623 -26.143 1.00 98.69 466 THR A N 1
ATOM 3651 C CA . THR A 1 466 ? 9.917 -4.193 -26.170 1.00 98.69 466 THR A C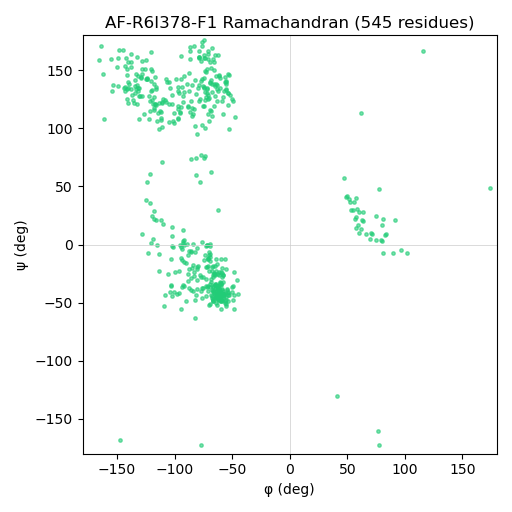A 1
ATOM 3652 C C . THR A 1 466 ? 11.021 -3.857 -25.174 1.00 98.69 466 THR A C 1
ATOM 3654 O O . THR A 1 466 ? 10.942 -4.207 -23.995 1.00 98.69 466 THR A O 1
ATOM 3657 N N . ILE A 1 467 ? 12.023 -3.110 -25.640 1.00 98.75 467 ILE A N 1
ATOM 3658 C CA . ILE A 1 467 ? 13.020 -2.446 -24.793 1.00 98.75 467 ILE A CA 1
ATOM 3659 C C . ILE A 1 467 ? 12.685 -0.957 -24.759 1.00 98.75 467 ILE A C 1
ATOM 3661 O O . ILE A 1 467 ? 12.892 -0.243 -25.744 1.00 98.75 467 ILE A O 1
ATOM 3665 N N . SER A 1 468 ? 12.139 -0.493 -23.635 1.00 98.75 468 SER A N 1
ATOM 3666 C CA . SER A 1 468 ? 11.569 0.849 -23.526 1.00 98.75 468 SER A CA 1
ATOM 3667 C C . SER A 1 468 ? 12.609 1.959 -23.409 1.00 98.75 468 SER A C 1
ATOM 3669 O O . SER A 1 468 ? 13.821 1.746 -23.293 1.00 98.75 468 SER A O 1
ATOM 3671 N N . ARG A 1 469 ? 12.113 3.200 -23.494 1.00 98.56 469 ARG A N 1
ATOM 3672 C CA . ARG A 1 469 ? 12.935 4.410 -23.551 1.00 98.56 469 ARG A CA 1
ATOM 3673 C C . ARG A 1 469 ? 13.946 4.432 -22.401 1.00 98.56 469 ARG A C 1
ATOM 3675 O O . ARG A 1 469 ? 13.582 4.301 -21.231 1.00 98.56 469 ARG A O 1
ATOM 3682 N N . SER A 1 470 ? 15.216 4.644 -22.736 1.00 98.50 470 SER A N 1
ATOM 3683 C CA . SER A 1 470 ? 16.328 4.700 -21.777 1.00 98.50 470 SER A CA 1
ATOM 3684 C C . SER A 1 470 ? 16.518 3.459 -20.881 1.00 98.50 470 SER A C 1
ATOM 3686 O O . SER A 1 470 ? 17.135 3.598 -19.824 1.00 98.50 470 SER A O 1
ATOM 3688 N N . ALA A 1 471 ? 16.018 2.274 -21.256 1.00 98.50 471 ALA A N 1
ATOM 3689 C CA . ALA A 1 471 ? 16.089 1.068 -20.420 1.00 98.50 471 ALA A CA 1
ATOM 3690 C C . ALA A 1 471 ? 17.509 0.734 -19.920 1.00 98.50 471 ALA A C 1
ATOM 3692 O O . ALA A 1 471 ? 17.660 0.470 -18.734 1.00 98.50 471 ALA A O 1
ATOM 3693 N N . PHE A 1 472 ? 18.537 0.823 -20.769 1.00 98.69 472 PHE A N 1
ATOM 3694 C CA . PHE A 1 472 ? 19.955 0.567 -20.450 1.00 98.69 472 PHE A CA 1
ATOM 3695 C C . PHE A 1 472 ? 20.838 1.816 -20.603 1.00 98.69 472 PHE A C 1
ATOM 3697 O O . PHE A 1 472 ? 22.055 1.736 -20.779 1.00 98.69 472 PHE A O 1
ATOM 3704 N N . ASN A 1 473 ? 20.236 3.004 -20.561 1.00 98.62 473 ASN A N 1
ATOM 3705 C CA . ASN A 1 473 ? 20.968 4.258 -20.708 1.00 98.62 473 ASN A CA 1
ATOM 3706 C C . ASN A 1 473 ? 21.972 4.426 -19.552 1.00 98.62 473 ASN A C 1
ATOM 3708 O O . ASN A 1 473 ? 21.612 4.222 -18.393 1.00 98.62 473 ASN A O 1
ATOM 3712 N N . ARG A 1 474 ? 23.216 4.815 -19.863 1.00 98.50 474 ARG A N 1
ATOM 3713 C CA . ARG A 1 474 ? 24.360 4.905 -18.928 1.00 98.50 474 ARG A CA 1
ATOM 3714 C C . ARG A 1 474 ? 24.801 3.574 -18.303 1.00 98.50 474 ARG A C 1
ATOM 3716 O O . ARG A 1 474 ? 25.517 3.597 -17.304 1.00 98.50 474 ARG A O 1
ATOM 3723 N N . CYS A 1 475 ? 24.480 2.424 -18.897 1.00 98.50 475 CYS A N 1
ATOM 3724 C CA . CYS A 1 475 ? 25.196 1.178 -18.596 1.00 98.50 475 CYS A CA 1
ATOM 3725 C C . CYS A 1 475 ? 26.590 1.234 -19.243 1.00 98.50 475 CYS A C 1
ATOM 3727 O O . CYS A 1 475 ? 26.820 0.690 -20.322 1.00 98.50 475 CYS A O 1
ATOM 3729 N N . THR A 1 476 ? 27.501 2.001 -18.639 1.00 98.31 476 THR A N 1
ATOM 3730 C CA . THR A 1 476 ? 28.783 2.386 -19.251 1.00 98.31 476 THR A CA 1
ATOM 3731 C C . THR A 1 476 ? 29.735 1.219 -19.463 1.00 98.31 476 THR A C 1
ATOM 3733 O O . THR A 1 476 ? 30.556 1.290 -20.377 1.00 98.31 476 THR A O 1
ATOM 3736 N N . GLU A 1 477 ? 29.600 0.173 -18.650 1.00 98.44 477 GLU A N 1
ATOM 3737 C CA . GLU A 1 477 ? 30.442 -1.022 -18.679 1.00 98.44 477 GLU A CA 1
ATOM 3738 C C . GLU A 1 477 ? 29.867 -2.161 -19.534 1.00 98.44 477 GLU A C 1
ATOM 3740 O O . GLU A 1 477 ? 30.553 -3.156 -19.730 1.00 98.44 477 GLU A O 1
ATOM 3745 N N . LEU A 1 478 ? 28.660 -2.005 -20.094 1.00 98.44 478 LEU A N 1
ATOM 3746 C CA . LEU A 1 478 ? 27.992 -3.047 -20.876 1.00 98.44 478 LEU A CA 1
ATOM 3747 C C . LEU A 1 478 ? 28.768 -3.319 -22.166 1.00 98.44 478 LEU A C 1
ATOM 3749 O O . LEU A 1 478 ? 28.926 -2.412 -22.981 1.00 98.44 478 LEU A O 1
ATOM 3753 N N . GLU A 1 479 ? 29.249 -4.547 -22.358 1.00 97.69 479 GLU A N 1
ATOM 3754 C CA . GLU A 1 479 ? 30.214 -4.852 -23.425 1.00 97.69 479 GLU A CA 1
ATOM 3755 C C . GLU A 1 479 ? 29.568 -5.396 -24.699 1.00 97.69 479 GLU A C 1
ATOM 3757 O O . GLU A 1 479 ? 29.947 -5.023 -25.817 1.00 97.69 479 GLU A O 1
ATOM 3762 N N . SER A 1 480 ? 28.587 -6.282 -24.537 1.00 96.75 480 SER A N 1
ATOM 3763 C CA . SER A 1 480 ? 27.863 -6.898 -25.644 1.00 96.75 480 SER A CA 1
ATOM 3764 C C . SER A 1 480 ? 26.435 -7.254 -25.254 1.00 96.75 480 SER A C 1
ATOM 3766 O O . SER A 1 480 ? 26.139 -7.479 -24.081 1.00 96.75 480 SER A O 1
ATOM 3768 N N . VAL A 1 481 ? 25.546 -7.278 -26.247 1.00 97.94 481 VAL A N 1
ATOM 3769 C CA . VAL A 1 481 ? 24.137 -7.642 -26.063 1.00 97.94 481 VAL A CA 1
ATOM 3770 C C . VAL A 1 481 ? 23.671 -8.488 -27.243 1.00 97.94 481 VAL A C 1
ATOM 3772 O O . VAL A 1 481 ? 23.903 -8.139 -28.400 1.00 97.94 481 VAL A O 1
ATOM 3775 N N . VAL A 1 482 ? 22.966 -9.580 -26.965 1.00 98.25 482 VAL A N 1
ATOM 3776 C CA . VAL A 1 482 ? 22.257 -10.359 -27.986 1.00 98.25 482 VAL A CA 1
ATOM 3777 C C . VAL A 1 482 ? 20.765 -10.196 -27.744 1.00 98.25 482 VAL A C 1
ATOM 3779 O O . VAL A 1 482 ? 20.233 -10.728 -26.774 1.00 98.25 482 VAL A O 1
ATOM 3782 N N . ILE A 1 483 ? 20.095 -9.431 -28.604 1.00 98.19 483 ILE A N 1
ATOM 3783 C CA . ILE A 1 483 ? 18.644 -9.264 -28.530 1.00 98.19 483 ILE A CA 1
ATOM 3784 C C . ILE A 1 483 ? 17.989 -10.560 -29.035 1.00 98.19 483 ILE A C 1
ATOM 3786 O O . ILE A 1 483 ? 18.291 -10.991 -30.151 1.00 98.19 483 ILE A O 1
ATOM 3790 N N . PRO A 1 484 ? 17.119 -11.210 -28.243 1.00 97.31 484 PRO A N 1
ATOM 3791 C CA . PRO A 1 484 ? 16.503 -12.472 -28.634 1.00 97.31 484 PRO A CA 1
ATOM 3792 C C . PRO A 1 484 ? 15.462 -12.255 -29.738 1.00 97.31 484 PRO A C 1
ATOM 3794 O O . PRO A 1 484 ? 14.807 -11.209 -29.810 1.00 97.31 484 PRO A O 1
ATOM 3797 N N . SER A 1 485 ? 15.266 -13.270 -30.583 1.00 94.75 485 SER A N 1
ATOM 3798 C CA . SER A 1 485 ? 14.166 -13.295 -31.553 1.00 94.75 485 SER A CA 1
ATOM 3799 C C . SER A 1 485 ? 12.818 -13.117 -30.850 1.00 94.75 485 SER A C 1
ATOM 3801 O O . SER A 1 485 ? 12.585 -13.720 -29.801 1.00 94.75 485 SER A O 1
ATOM 3803 N N . GLY A 1 486 ? 11.927 -12.320 -31.438 1.00 95.75 486 GLY A N 1
ATOM 3804 C CA . GLY A 1 486 ? 10.645 -11.935 -30.836 1.00 95.75 486 GLY A CA 1
ATOM 3805 C C . GLY A 1 486 ? 10.645 -10.527 -30.236 1.00 95.75 486 GLY A C 1
ATOM 3806 O O . GLY A 1 486 ? 9.582 -10.034 -29.872 1.00 95.75 486 GLY A O 1
ATOM 3807 N N . CYS A 1 487 ? 11.803 -9.858 -30.186 1.00 98.38 487 CYS A N 1
ATOM 3808 C CA . CYS A 1 487 ? 11.858 -8.414 -29.981 1.00 98.38 487 CYS A CA 1
ATOM 3809 C C . CYS A 1 487 ? 11.338 -7.692 -31.211 1.00 98.38 487 CYS A C 1
ATOM 3811 O O . CYS A 1 487 ? 11.822 -7.947 -32.309 1.00 98.38 487 CYS A O 1
ATOM 3813 N N . GLU A 1 488 ? 10.361 -6.815 -31.007 1.00 98.50 488 GLU A N 1
ATOM 3814 C CA . GLU A 1 488 ? 9.672 -6.044 -32.041 1.00 98.50 488 GLU A CA 1
ATOM 3815 C C . GLU A 1 488 ? 10.181 -4.593 -32.058 1.00 98.50 488 GLU A C 1
ATOM 3817 O O . GLU A 1 488 ? 10.301 -3.981 -33.126 1.00 98.50 488 GLU A O 1
ATOM 3822 N N . LYS A 1 489 ? 10.521 -4.040 -30.881 1.00 98.69 489 LYS A N 1
ATOM 3823 C CA . LYS A 1 489 ? 10.801 -2.608 -30.722 1.00 98.69 489 LYS A CA 1
ATOM 3824 C C . LYS A 1 489 ? 11.934 -2.279 -29.743 1.00 98.69 489 LYS A C 1
ATOM 3826 O O . LYS A 1 489 ? 11.931 -2.711 -28.589 1.00 98.69 489 LYS A O 1
ATOM 3831 N N . ILE A 1 490 ? 12.842 -1.405 -30.185 1.00 98.81 490 ILE A N 1
ATOM 3832 C CA . ILE A 1 490 ? 13.865 -0.740 -29.364 1.00 98.81 490 ILE A CA 1
ATOM 3833 C C . ILE A 1 490 ? 13.562 0.765 -29.343 1.00 98.81 490 ILE A C 1
ATOM 3835 O O . ILE A 1 490 ? 13.636 1.438 -30.370 1.00 98.81 490 ILE A O 1
ATOM 3839 N N . CYS A 1 491 ? 13.196 1.298 -28.179 1.00 98.81 491 CYS A N 1
ATOM 3840 C CA . CYS A 1 491 ? 12.762 2.688 -28.032 1.00 98.81 491 CYS A CA 1
ATOM 3841 C C . CYS A 1 491 ? 13.930 3.685 -27.900 1.00 98.81 491 CYS A C 1
ATOM 3843 O O . CYS A 1 491 ? 15.092 3.311 -27.702 1.00 98.81 491 CYS A O 1
ATOM 3845 N N . SER A 1 492 ? 13.613 4.982 -27.962 1.00 98.56 492 SER A N 1
ATOM 3846 C CA . SER A 1 492 ? 14.617 6.049 -27.952 1.00 98.56 492 SER A CA 1
ATOM 3847 C C . SER A 1 492 ? 15.534 5.968 -26.734 1.00 98.56 492 SER A C 1
ATOM 3849 O O . SER A 1 492 ? 15.099 5.710 -25.608 1.00 98.56 492 SER A O 1
ATOM 3851 N N . TYR A 1 493 ? 16.821 6.239 -26.944 1.00 98.62 493 TYR A N 1
ATOM 3852 C CA . TYR A 1 493 ? 17.855 6.231 -25.904 1.00 98.62 493 TYR A CA 1
ATOM 3853 C C . TYR A 1 493 ? 18.073 4.894 -25.176 1.00 98.62 493 TYR A C 1
ATOM 3855 O O . TYR A 1 493 ? 18.771 4.898 -24.160 1.00 98.62 493 TYR A O 1
ATOM 3863 N N . ALA A 1 494 ? 17.493 3.775 -25.633 1.00 98.62 494 ALA A N 1
ATOM 3864 C CA . ALA A 1 494 ? 17.548 2.486 -24.934 1.00 98.62 494 ALA A CA 1
ATOM 3865 C C . ALA A 1 494 ? 18.969 2.076 -24.511 1.00 98.62 494 ALA A C 1
ATOM 3867 O O . ALA A 1 494 ? 19.142 1.645 -23.378 1.00 98.62 494 ALA A O 1
ATOM 3868 N N . PHE A 1 495 ? 19.971 2.298 -25.362 1.00 98.69 495 PHE A N 1
ATOM 3869 C CA . PHE A 1 495 ? 21.394 2.021 -25.130 1.00 98.69 495 PHE A CA 1
ATOM 3870 C C . PHE A 1 495 ? 22.251 3.293 -25.264 1.00 98.69 495 PHE A C 1
ATOM 3872 O O . PHE A 1 495 ? 23.378 3.258 -25.771 1.00 98.69 495 PHE A O 1
ATOM 3879 N N . ARG A 1 496 ? 21.716 4.450 -24.844 1.00 98.56 496 ARG A N 1
ATOM 3880 C CA . ARG A 1 496 ? 22.457 5.720 -24.855 1.00 98.56 496 ARG A CA 1
ATOM 3881 C C . ARG A 1 496 ? 23.607 5.693 -23.837 1.00 98.56 496 ARG A C 1
ATOM 3883 O O . ARG A 1 496 ? 23.424 5.267 -22.698 1.00 98.56 496 ARG A O 1
ATOM 3890 N N . THR A 1 497 ? 24.772 6.218 -24.217 1.00 98.50 497 THR A N 1
ATOM 3891 C CA . THR A 1 497 ? 25.965 6.325 -23.352 1.00 98.50 497 THR A CA 1
ATOM 3892 C C . THR A 1 497 ? 26.479 4.955 -22.851 1.00 98.50 497 THR A C 1
ATOM 3894 O O . THR A 1 497 ? 27.118 4.860 -21.799 1.00 98.50 497 THR A O 1
ATOM 3897 N N . CYS A 1 498 ? 26.258 3.873 -23.604 1.00 98.38 498 CYS A N 1
ATOM 3898 C CA . CYS A 1 498 ? 26.864 2.559 -23.362 1.00 98.38 498 CYS A CA 1
ATOM 3899 C C . CYS A 1 498 ? 28.291 2.535 -23.934 1.00 98.38 498 CYS A C 1
ATOM 3901 O O . CYS A 1 498 ? 28.563 1.981 -24.997 1.00 98.38 498 CYS A O 1
ATOM 3903 N N . LYS A 1 499 ? 29.220 3.205 -23.245 1.00 98.00 499 LYS A N 1
ATOM 3904 C CA . LYS A 1 499 ? 30.569 3.518 -23.757 1.00 98.00 499 LYS A CA 1
ATOM 3905 C C . LYS A 1 499 ? 31.411 2.290 -24.127 1.00 98.00 499 LYS A C 1
ATOM 3907 O O . LYS A 1 499 ? 32.213 2.375 -25.063 1.00 98.00 499 LYS A O 1
ATOM 3912 N N . LYS A 1 500 ? 31.246 1.177 -23.403 1.00 98.31 500 LYS A N 1
ATOM 3913 C CA . LYS A 1 500 ? 31.941 -0.091 -23.668 1.00 98.31 500 LYS A CA 1
ATOM 3914 C C . LYS A 1 500 ? 31.185 -1.045 -24.592 1.00 98.31 500 LYS A C 1
ATOM 3916 O O . LYS A 1 500 ? 31.750 -2.083 -24.920 1.00 98.31 500 LYS A O 1
ATOM 3921 N N . LEU A 1 501 ? 29.992 -0.690 -25.078 1.00 98.44 501 LEU A N 1
ATOM 3922 C CA . LEU A 1 501 ? 29.214 -1.570 -25.948 1.00 98.44 501 LEU A CA 1
ATOM 3923 C C . LEU A 1 501 ? 29.903 -1.674 -27.308 1.00 98.44 501 LEU A C 1
ATOM 3925 O O . LEU A 1 501 ? 29.895 -0.728 -28.096 1.00 98.44 501 LEU A O 1
ATOM 3929 N N . ARG A 1 502 ? 30.534 -2.821 -27.567 1.00 97.88 502 ARG A N 1
ATOM 3930 C CA . ARG A 1 502 ? 31.292 -3.097 -28.798 1.00 97.88 502 ARG A CA 1
ATOM 3931 C C . ARG A 1 502 ? 30.435 -3.770 -29.853 1.00 97.88 502 ARG A C 1
ATOM 3933 O O . ARG A 1 502 ? 30.616 -3.521 -31.042 1.00 97.88 502 ARG A O 1
ATOM 3940 N N . GLN A 1 503 ? 29.506 -4.619 -29.428 1.00 97.94 503 GLN A N 1
ATOM 3941 C CA . GLN A 1 503 ? 28.680 -5.408 -30.329 1.00 97.94 503 GLN A CA 1
ATOM 3942 C C . GLN A 1 503 ? 27.263 -5.547 -29.785 1.00 97.94 503 GLN A C 1
ATOM 3944 O O . GLN A 1 503 ? 27.070 -5.869 -28.614 1.00 97.94 503 GLN A O 1
ATOM 3949 N N . ILE A 1 504 ? 26.277 -5.361 -30.656 1.00 98.50 504 ILE A N 1
ATOM 3950 C CA . ILE A 1 504 ? 24.893 -5.733 -30.379 1.00 98.50 504 ILE A CA 1
ATOM 3951 C C . ILE A 1 504 ? 24.331 -6.539 -31.543 1.00 98.50 504 ILE A C 1
ATOM 3953 O O . ILE A 1 504 ? 24.412 -6.106 -32.690 1.00 98.50 504 ILE A O 1
ATOM 3957 N N . THR A 1 505 ? 23.772 -7.712 -31.261 1.00 98.62 505 THR A N 1
ATOM 3958 C CA . THR A 1 505 ? 23.053 -8.509 -32.261 1.00 98.62 505 THR A CA 1
ATOM 3959 C C . THR A 1 505 ? 21.575 -8.155 -32.206 1.00 98.62 505 THR A C 1
ATOM 3961 O O . THR A 1 505 ? 20.961 -8.289 -31.149 1.00 98.62 505 THR A O 1
ATOM 3964 N N . ILE A 1 506 ? 21.013 -7.708 -33.330 1.00 98.62 506 ILE A N 1
ATOM 3965 C CA . ILE A 1 506 ? 19.605 -7.319 -33.460 1.00 98.62 506 ILE A CA 1
ATOM 3966 C C . ILE A 1 506 ? 18.928 -8.247 -34.487 1.00 98.62 506 ILE A C 1
ATOM 3968 O O . ILE A 1 506 ? 19.349 -8.263 -35.649 1.00 98.62 506 ILE A O 1
ATOM 3972 N N . PRO A 1 507 ? 17.913 -9.038 -34.088 1.00 98.06 507 PRO A N 1
ATOM 3973 C CA . PRO A 1 507 ? 17.230 -9.973 -34.976 1.00 98.06 507 PRO A CA 1
ATOM 3974 C C . PRO A 1 507 ? 16.292 -9.242 -35.943 1.00 98.06 507 PRO A C 1
ATOM 3976 O O . PRO A 1 507 ? 15.899 -8.099 -35.712 1.00 98.06 507 PRO A O 1
ATOM 3979 N N . ASP A 1 508 ? 15.883 -9.923 -37.012 1.00 97.12 508 ASP A N 1
ATOM 3980 C CA . ASP A 1 508 ? 14.973 -9.371 -38.023 1.00 97.12 508 ASP A CA 1
ATOM 3981 C C . ASP A 1 508 ? 13.530 -9.190 -37.534 1.00 97.12 508 ASP A C 1
ATOM 3983 O O . ASP A 1 508 ? 12.763 -8.473 -38.172 1.00 97.12 508 ASP A O 1
ATOM 3987 N N . SER A 1 509 ? 13.183 -9.763 -36.376 1.00 98.25 509 SER A N 1
ATOM 3988 C CA . SER A 1 509 ? 11.924 -9.468 -35.690 1.00 98.25 509 SER A CA 1
ATOM 3989 C C . SER A 1 509 ? 11.829 -8.013 -35.221 1.00 98.25 509 SER A C 1
ATOM 3991 O O . SER A 1 509 ? 10.718 -7.523 -35.037 1.00 98.25 509 SER A O 1
ATOM 3993 N N . VAL A 1 510 ? 12.959 -7.312 -35.033 1.00 98.69 510 VAL A N 1
ATOM 3994 C CA . VAL A 1 510 ? 12.951 -5.898 -34.638 1.00 98.69 510 VAL A CA 1
ATOM 3995 C C . VAL A 1 510 ? 12.591 -5.062 -35.856 1.00 98.69 510 VAL A C 1
ATOM 3997 O O . VAL A 1 510 ? 13.421 -4.814 -36.730 1.00 98.69 510 VAL A O 1
ATOM 4000 N N . THR A 1 511 ? 11.343 -4.606 -35.903 1.00 98.00 511 THR A N 1
ATOM 4001 C CA . THR A 1 511 ? 10.810 -3.779 -36.991 1.00 98.00 511 THR A CA 1
ATOM 4002 C C . THR A 1 511 ? 10.905 -2.287 -36.694 1.00 98.00 511 THR A C 1
ATOM 4004 O O . THR A 1 511 ? 10.670 -1.467 -37.579 1.00 98.00 511 THR A O 1
ATOM 4007 N N . THR A 1 512 ? 11.213 -1.898 -35.454 1.00 98.44 512 THR A N 1
ATOM 4008 C CA . THR A 1 512 ? 11.298 -0.487 -35.056 1.00 98.44 512 THR A CA 1
ATOM 4009 C C . THR A 1 512 ? 12.467 -0.236 -34.110 1.00 98.44 512 THR A C 1
ATOM 4011 O O . THR A 1 512 ? 12.523 -0.791 -33.013 1.00 98.44 512 THR A O 1
ATOM 4014 N N . ILE A 1 513 ? 13.366 0.662 -34.518 1.00 98.75 513 ILE A N 1
ATOM 4015 C CA . ILE A 1 513 ? 14.405 1.247 -33.667 1.00 98.75 513 ILE A CA 1
ATOM 4016 C C . ILE A 1 513 ? 14.197 2.760 -33.689 1.00 98.75 513 ILE A C 1
ATOM 4018 O O . ILE A 1 513 ? 14.279 3.393 -34.738 1.00 98.75 513 ILE A O 1
ATOM 4022 N N . GLU A 1 514 ? 13.856 3.333 -32.541 1.00 98.50 514 GLU A N 1
ATOM 4023 C CA . GLU A 1 514 ? 13.549 4.759 -32.431 1.00 98.50 514 GLU A CA 1
ATOM 4024 C C . GLU A 1 514 ? 14.825 5.631 -32.401 1.00 98.50 514 GLU A C 1
ATOM 4026 O O . GLU A 1 514 ? 15.922 5.139 -32.100 1.00 98.50 514 GLU A O 1
ATOM 4031 N N . PRO A 1 515 ? 14.706 6.948 -32.677 1.00 97.56 515 PRO A N 1
ATOM 4032 C CA . PRO A 1 515 ? 15.843 7.864 -32.700 1.00 97.56 515 PRO A CA 1
ATOM 4033 C C . PRO A 1 515 ? 16.689 7.811 -31.427 1.00 97.56 515 PRO A C 1
ATOM 4035 O O . PRO A 1 515 ? 16.169 7.618 -30.323 1.00 97.56 515 PRO A O 1
ATOM 4038 N N . ASP A 1 516 ? 17.997 8.010 -31.590 1.00 98.00 516 ASP A N 1
ATOM 4039 C CA . ASP A 1 516 ? 18.982 8.097 -30.508 1.00 98.00 516 ASP A CA 1
ATOM 4040 C C . ASP A 1 516 ? 19.140 6.840 -29.630 1.00 98.00 516 ASP A C 1
ATOM 4042 O O . ASP A 1 516 ? 19.766 6.914 -28.568 1.00 98.00 516 ASP A O 1
ATOM 4046 N N . ALA A 1 517 ? 18.609 5.678 -30.034 1.00 98.31 517 ALA A N 1
ATOM 4047 C CA . ALA A 1 517 ? 18.751 4.415 -29.302 1.00 98.31 517 ALA A CA 1
ATOM 4048 C C . ALA A 1 517 ? 20.206 4.106 -28.900 1.00 98.31 517 ALA A C 1
ATOM 4050 O O . ALA A 1 517 ? 20.422 3.620 -27.793 1.00 98.31 517 ALA A O 1
ATOM 4051 N N . PHE A 1 518 ? 21.188 4.461 -29.737 1.00 98.31 518 PHE A N 1
ATOM 4052 C CA . PHE A 1 518 ? 22.626 4.260 -29.490 1.00 98.31 518 PHE A CA 1
ATOM 4053 C C . PHE A 1 518 ? 23.431 5.570 -29.416 1.00 98.31 518 PHE A C 1
ATOM 4055 O O . PHE A 1 518 ? 24.646 5.576 -29.630 1.00 98.31 518 PHE A O 1
ATOM 4062 N N . LEU A 1 519 ? 22.777 6.699 -29.122 1.00 97.81 519 LEU A N 1
ATOM 4063 C CA . LEU A 1 519 ? 23.455 7.993 -28.997 1.00 97.81 519 LEU A CA 1
ATOM 4064 C C . LEU A 1 519 ? 24.577 7.921 -27.940 1.00 97.81 519 LEU A C 1
ATOM 4066 O O . LEU A 1 519 ? 24.408 7.313 -26.887 1.00 97.81 519 LEU A O 1
ATOM 4070 N N . GLU A 1 520 ? 25.728 8.546 -28.199 1.00 97.75 520 GLU A N 1
ATOM 4071 C CA . GLU A 1 520 ? 26.904 8.515 -27.302 1.00 97.75 520 GLU A CA 1
ATOM 4072 C C . GLU A 1 520 ? 27.452 7.101 -26.983 1.00 97.75 520 GLU A C 1
ATOM 4074 O O . GLU A 1 520 ? 28.151 6.919 -25.981 1.00 97.75 520 GLU A O 1
ATOM 4079 N N . SER A 1 521 ? 27.198 6.110 -27.845 1.00 97.31 521 SER A N 1
ATOM 4080 C CA . SER A 1 521 ? 27.778 4.757 -27.771 1.00 97.31 521 SER A CA 1
ATOM 4081 C C . SER A 1 521 ? 28.756 4.530 -28.940 1.00 97.31 521 SER A C 1
ATOM 4083 O O . SER A 1 521 ? 28.454 3.794 -29.876 1.00 97.31 521 SER A O 1
ATOM 4085 N N . PRO A 1 522 ? 29.941 5.178 -28.936 1.00 92.81 522 PRO A N 1
ATOM 4086 C CA . PRO A 1 522 ? 30.781 5.358 -30.131 1.00 92.81 522 PRO A CA 1
ATOM 4087 C C . PRO A 1 522 ? 31.434 4.077 -30.674 1.00 92.81 522 PRO A C 1
ATOM 4089 O O . PRO A 1 522 ? 31.973 4.081 -31.779 1.00 92.81 522 PRO A O 1
ATOM 4092 N N . ASN A 1 523 ? 31.432 2.992 -29.896 1.00 94.38 523 ASN A N 1
ATOM 4093 C CA . ASN A 1 523 ? 32.144 1.755 -30.220 1.00 94.38 523 ASN A CA 1
ATOM 4094 C C . ASN A 1 523 ? 31.234 0.640 -30.752 1.00 94.38 523 ASN A C 1
ATOM 4096 O O . ASN A 1 523 ? 31.743 -0.434 -31.078 1.00 94.38 523 ASN A O 1
ATOM 4100 N N . VAL A 1 524 ? 29.921 0.876 -30.841 1.00 97.81 524 VAL A N 1
ATOM 4101 C CA . VAL A 1 524 ? 28.949 -0.172 -31.157 1.00 97.81 524 VAL A CA 1
ATOM 4102 C C . VAL A 1 524 ? 29.042 -0.610 -32.618 1.00 97.81 524 VAL A C 1
ATOM 4104 O O . VAL A 1 524 ? 29.106 0.211 -33.533 1.00 97.81 524 VAL A O 1
ATOM 4107 N N . THR A 1 525 ? 29.032 -1.925 -32.829 1.00 98.50 525 THR A N 1
ATOM 4108 C CA . THR A 1 525 ? 28.786 -2.563 -34.125 1.00 98.50 525 THR A CA 1
ATOM 4109 C C . THR A 1 525 ? 27.467 -3.328 -34.059 1.00 98.50 525 THR A C 1
ATOM 4111 O O . THR A 1 525 ? 27.312 -4.217 -33.220 1.00 98.50 525 THR A O 1
ATOM 4114 N N . ILE A 1 526 ? 26.520 -2.990 -34.935 1.00 98.56 526 ILE A N 1
ATOM 4115 C CA . ILE A 1 526 ? 25.222 -3.666 -35.041 1.00 98.56 526 ILE A CA 1
ATOM 4116 C C . ILE A 1 526 ? 25.368 -4.904 -35.936 1.00 98.56 526 ILE A C 1
ATOM 4118 O O . ILE A 1 526 ? 25.571 -4.792 -37.143 1.00 98.56 526 ILE A O 1
ATOM 4122 N N . CYS A 1 527 ? 25.263 -6.096 -35.353 1.00 98.50 527 CYS A N 1
ATOM 4123 C CA . CYS A 1 527 ? 25.153 -7.356 -36.084 1.00 98.50 527 CYS A CA 1
ATOM 4124 C C . CYS A 1 527 ? 23.680 -7.616 -36.415 1.00 98.50 527 CYS A C 1
ATOM 4126 O O . CYS A 1 527 ? 22.872 -7.809 -35.508 1.00 98.50 527 CYS A O 1
ATOM 4128 N N . CYS A 1 528 ? 23.315 -7.597 -37.692 1.00 98.12 528 CYS A N 1
ATOM 4129 C CA . CYS A 1 528 ? 21.919 -7.685 -38.126 1.00 98.12 528 CYS A CA 1
ATOM 4130 C C . CYS A 1 528 ? 21.793 -8.390 -39.476 1.00 98.12 528 CYS A C 1
ATOM 4132 O O . CYS A 1 528 ? 22.776 -8.592 -40.173 1.00 98.12 528 CYS A O 1
ATOM 4134 N N . LYS A 1 529 ? 20.578 -8.773 -39.868 1.00 97.75 529 LYS A N 1
ATOM 4135 C CA . LYS A 1 529 ? 20.325 -9.354 -41.192 1.00 97.75 529 LYS A CA 1
ATOM 4136 C C . LYS A 1 529 ? 20.310 -8.257 -42.260 1.00 97.75 529 LYS A C 1
ATOM 4138 O O . LYS A 1 529 ? 19.718 -7.198 -42.045 1.00 97.75 529 LYS A O 1
ATOM 4143 N N . LYS A 1 530 ? 20.876 -8.532 -43.436 1.00 97.56 530 LYS A N 1
ATOM 4144 C CA . LYS A 1 530 ? 20.752 -7.655 -44.611 1.00 97.56 530 LYS A CA 1
ATOM 4145 C C . LYS A 1 530 ? 19.277 -7.386 -44.957 1.00 97.56 530 LYS A C 1
ATOM 4147 O O . LYS A 1 530 ? 18.477 -8.319 -45.022 1.00 97.56 530 LYS A O 1
ATOM 4152 N N . GLY A 1 531 ? 18.928 -6.127 -45.192 1.00 96.62 531 GLY A N 1
ATOM 4153 C CA . GLY A 1 531 ? 17.580 -5.624 -45.455 1.00 96.62 531 GLY A CA 1
ATOM 4154 C C . GLY A 1 531 ? 16.707 -5.440 -44.210 1.00 96.62 531 GLY A C 1
ATOM 4155 O O . GLY A 1 531 ? 15.526 -5.133 -44.354 1.00 96.62 531 GLY A O 1
ATOM 4156 N N . SER A 1 532 ? 17.234 -5.661 -43.001 1.00 98.25 532 SER A N 1
ATOM 4157 C CA . SER A 1 532 ? 16.468 -5.486 -41.760 1.00 98.25 532 SER A CA 1
ATOM 4158 C C . SER A 1 532 ? 16.357 -4.013 -41.352 1.00 98.25 532 SER A C 1
ATOM 4160 O O . SER A 1 532 ? 17.193 -3.191 -41.726 1.00 98.25 532 SER A O 1
ATOM 4162 N N . ALA A 1 533 ? 15.376 -3.687 -40.502 1.00 98.06 533 ALA A N 1
ATOM 4163 C CA . ALA A 1 533 ? 15.254 -2.343 -39.926 1.00 98.06 533 ALA A CA 1
ATOM 4164 C C . ALA A 1 533 ? 16.509 -1.928 -39.133 1.00 98.06 533 ALA A C 1
ATOM 4166 O O . ALA A 1 533 ? 16.835 -0.746 -39.065 1.00 98.06 533 ALA A O 1
ATOM 4167 N N . ALA A 1 534 ? 17.241 -2.897 -38.574 1.00 98.44 534 ALA A N 1
ATOM 4168 C CA . ALA A 1 534 ? 18.496 -2.656 -37.876 1.00 98.44 534 ALA A CA 1
ATOM 4169 C C . ALA A 1 534 ? 19.636 -2.225 -38.813 1.00 98.44 534 ALA A C 1
ATOM 4171 O O . ALA A 1 534 ? 20.424 -1.357 -38.435 1.00 98.44 534 ALA A O 1
ATOM 4172 N N . GLU A 1 535 ? 19.704 -2.774 -40.032 1.00 98.50 535 GLU A N 1
ATOM 4173 C CA . GLU A 1 535 ? 20.667 -2.324 -41.046 1.00 98.50 535 GLU A CA 1
ATOM 4174 C C . GLU A 1 535 ? 20.339 -0.895 -41.495 1.00 98.50 535 GLU A C 1
ATOM 4176 O O . GLU A 1 535 ? 21.218 -0.033 -41.459 1.00 98.50 535 GLU A O 1
ATOM 4181 N N . SER A 1 536 ? 19.070 -0.614 -41.823 1.00 98.38 536 SER A N 1
ATOM 4182 C CA . SER A 1 536 ? 18.621 0.737 -42.195 1.00 98.38 536 SER A CA 1
ATOM 4183 C C . SER A 1 536 ? 18.944 1.757 -41.105 1.00 98.38 536 SER A C 1
ATOM 4185 O O . SER A 1 536 ? 19.573 2.776 -41.381 1.00 98.38 536 SER A O 1
ATOM 4187 N N . TYR A 1 537 ? 18.615 1.442 -39.848 1.00 98.38 537 TYR A N 1
ATOM 4188 C CA . TYR A 1 537 ? 18.919 2.307 -38.711 1.00 98.38 537 TYR A CA 1
ATOM 4189 C C . TYR A 1 537 ? 20.423 2.575 -38.571 1.00 98.38 537 TYR A C 1
ATOM 4191 O O . TYR A 1 537 ? 20.832 3.715 -38.335 1.00 98.38 537 TYR A O 1
ATOM 4199 N N . ALA A 1 538 ? 21.262 1.542 -38.716 1.00 98.06 538 ALA A N 1
ATOM 4200 C CA . ALA A 1 538 ? 22.709 1.694 -38.617 1.00 98.06 538 ALA A CA 1
ATOM 4201 C C . ALA A 1 538 ? 23.261 2.619 -39.710 1.00 98.06 538 ALA A C 1
ATOM 4203 O O . ALA A 1 538 ? 24.083 3.485 -39.415 1.00 98.06 538 ALA A O 1
ATOM 4204 N N . ILE A 1 539 ? 22.782 2.469 -40.949 1.00 97.88 539 ILE A N 1
ATOM 4205 C CA . ILE A 1 539 ? 23.174 3.306 -42.090 1.00 97.88 539 ILE A CA 1
ATOM 4206 C C . ILE A 1 539 ? 22.736 4.759 -41.870 1.00 97.88 539 ILE A C 1
ATOM 4208 O O . ILE A 1 539 ? 23.561 5.666 -41.983 1.00 97.88 539 ILE A O 1
ATOM 4212 N N . GLU A 1 540 ? 21.471 4.980 -41.510 1.00 97.62 540 GLU A N 1
ATOM 4213 C CA . GLU A 1 540 ? 20.893 6.315 -41.296 1.00 97.62 540 GLU A CA 1
ATOM 4214 C C . GLU A 1 540 ? 21.603 7.099 -40.185 1.00 97.62 540 GLU A C 1
ATOM 4216 O O . GLU A 1 540 ? 21.731 8.319 -40.269 1.00 97.62 540 GLU A O 1
ATOM 4221 N N . ASN A 1 541 ? 22.105 6.401 -39.163 1.00 96.56 541 ASN A N 1
ATOM 4222 C CA . ASN A 1 541 ? 22.759 7.007 -38.002 1.00 96.56 541 ASN A CA 1
ATOM 4223 C C . ASN A 1 541 ? 24.297 6.920 -38.049 1.00 96.56 541 ASN A C 1
ATOM 4225 O O . ASN A 1 541 ? 24.959 7.252 -37.064 1.00 96.56 541 ASN A O 1
ATOM 4229 N N . GLY A 1 542 ? 24.887 6.469 -39.164 1.00 96.00 542 GLY A N 1
ATOM 4230 C CA . GLY A 1 542 ? 26.344 6.378 -39.328 1.00 96.00 542 GLY A CA 1
ATOM 4231 C C . GLY A 1 542 ? 27.034 5.402 -38.363 1.00 96.00 542 GLY A C 1
ATOM 4232 O O . GLY A 1 542 ? 28.199 5.597 -38.010 1.00 96.00 542 GLY A O 1
ATOM 4233 N N . LEU A 1 543 ? 26.326 4.365 -37.911 1.00 97.00 543 LE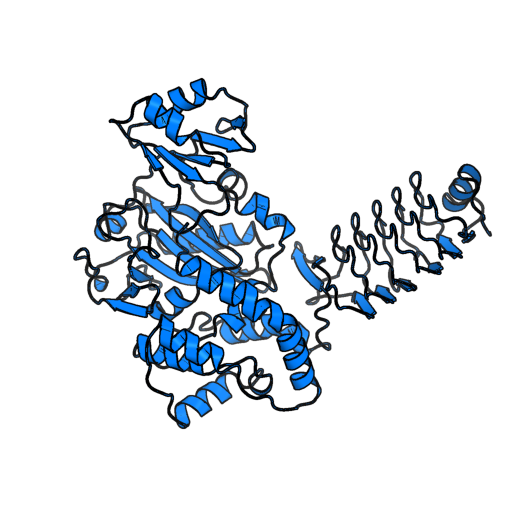U A N 1
ATOM 4234 C CA . LEU A 1 543 ? 26.837 3.343 -36.999 1.00 97.00 543 LEU A CA 1
ATOM 4235 C C . LEU A 1 543 ? 27.514 2.202 -37.770 1.00 97.00 543 LEU A C 1
ATOM 4237 O O . LEU A 1 543 ? 27.102 1.820 -38.870 1.00 97.00 543 LEU A O 1
ATOM 4241 N N . LYS A 1 544 ? 28.542 1.596 -37.163 1.00 97.75 544 LYS A N 1
ATOM 4242 C CA . LYS A 1 544 ? 29.153 0.375 -37.706 1.00 97.75 544 LYS A CA 1
ATOM 4243 C C . LYS A 1 544 ? 28.117 -0.749 -37.692 1.00 97.75 544 LYS A C 1
ATOM 4245 O O . LYS A 1 544 ? 27.416 -0.932 -36.699 1.00 97.75 544 LYS A O 1
ATOM 4250 N N . HIS A 1 545 ? 28.065 -1.540 -38.756 1.00 97.56 545 HIS A N 1
ATOM 4251 C CA . HIS A 1 545 ? 27.214 -2.724 -38.830 1.00 97.56 545 HIS A CA 1
ATOM 4252 C C . HIS A 1 545 ? 27.926 -3.882 -39.534 1.00 97.56 545 HIS A C 1
ATOM 4254 O O . HIS A 1 545 ? 28.881 -3.677 -40.286 1.00 97.56 545 HIS A O 1
ATOM 4260 N N . LYS A 1 546 ? 27.472 -5.105 -39.252 1.00 97.12 546 LYS A N 1
ATO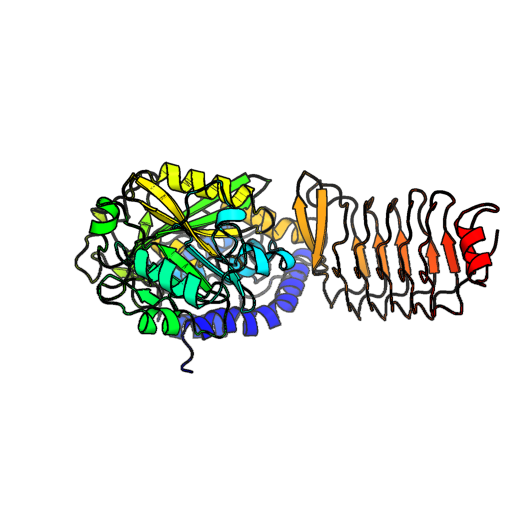M 4261 C CA . LYS A 1 546 ? 27.920 -6.356 -39.871 1.00 97.12 546 LYS A CA 1
ATOM 4262 C C . LYS A 1 546 ? 26.690 -7.192 -40.223 1.00 97.12 546 LYS A C 1
ATOM 4264 O O . LYS A 1 546 ? 25.836 -7.382 -39.355 1.00 97.12 546 LYS A O 1
ATOM 4269 N N . THR A 1 547 ? 26.628 -7.673 -41.461 1.00 88.44 547 THR A N 1
ATOM 4270 C CA . THR A 1 547 ? 25.550 -8.527 -41.977 1.00 88.44 547 THR A CA 1
ATOM 4271 C C . THR A 1 547 ? 25.947 -9.976 -42.176 1.00 88.44 547 THR A C 1
ATOM 4273 O O . THR A 1 547 ? 27.171 -10.260 -42.209 1.00 88.44 547 THR A O 1
#